Protein AF-A0A7X3R4N7-F1 (afdb_monomer_lite)

Structure (mmCIF, N/CA/C/O backbone):
data_AF-A0A7X3R4N7-F1
#
_entry.id   AF-A0A7X3R4N7-F1
#
loop_
_atom_site.group_PDB
_atom_site.id
_atom_site.type_symbol
_atom_site.label_atom_id
_atom_site.label_alt_id
_atom_site.label_comp_id
_atom_site.label_asym_id
_atom_site.label_entity_id
_atom_site.label_seq_id
_atom_site.pdbx_PDB_ins_code
_atom_site.Cartn_x
_atom_site.Cartn_y
_atom_site.Cartn_z
_atom_site.occupancy
_atom_site.B_iso_or_equiv
_atom_site.auth_seq_id
_atom_site.auth_comp_id
_atom_site.auth_asym_id
_atom_site.auth_atom_id
_atom_site.pdbx_PDB_model_num
ATOM 1 N N . MET A 1 1 ? 1.106 37.029 37.167 1.00 56.94 1 MET A N 1
ATOM 2 C CA . MET A 1 1 ? 1.765 36.660 35.898 1.00 56.94 1 MET A CA 1
ATOM 3 C C . MET A 1 1 ? 2.115 35.189 35.997 1.00 56.94 1 MET A C 1
ATOM 5 O O . MET A 1 1 ? 2.461 34.789 37.105 1.00 56.94 1 MET A O 1
ATOM 9 N N . PRO A 1 2 ? 1.968 34.392 34.929 1.00 64.81 2 PRO A N 1
ATOM 10 C CA . PRO A 1 2 ? 2.485 33.028 34.931 1.00 64.81 2 PRO A CA 1
ATOM 11 C C . PRO A 1 2 ? 3.992 33.081 35.222 1.00 64.81 2 PRO A C 1
ATOM 13 O O . PRO A 1 2 ? 4.691 33.957 34.715 1.00 64.81 2 PRO A O 1
ATOM 16 N N . THR A 1 3 ? 4.460 32.220 36.118 1.00 76.19 3 THR A N 1
ATOM 17 C CA . THR A 1 3 ? 5.849 32.183 36.594 1.00 76.19 3 THR A CA 1
ATOM 18 C C . THR A 1 3 ? 6.429 30.814 36.314 1.00 76.19 3 THR A C 1
ATOM 20 O O . THR A 1 3 ? 5.821 29.812 36.678 1.00 76.19 3 THR A O 1
ATOM 23 N N . LEU A 1 4 ? 7.614 30.808 35.708 1.00 84.19 4 LEU A N 1
ATOM 24 C CA . LEU A 1 4 ? 8.407 29.613 35.458 1.00 84.19 4 LEU A CA 1
ATOM 25 C C . LEU A 1 4 ? 8.738 28.927 36.792 1.00 84.19 4 LEU A C 1
ATOM 27 O O . LEU A 1 4 ? 9.243 29.580 37.712 1.00 84.19 4 LEU A O 1
ATOM 31 N N . THR A 1 5 ? 8.448 27.633 36.909 1.00 83.88 5 THR A N 1
ATOM 32 C CA . THR A 1 5 ? 8.710 26.878 38.143 1.00 83.88 5 THR A CA 1
ATOM 33 C C . THR A 1 5 ? 9.974 26.041 37.975 1.00 83.88 5 THR A C 1
ATOM 35 O O . THR A 1 5 ? 9.964 25.041 37.272 1.00 83.88 5 THR A O 1
ATOM 38 N N . LEU A 1 6 ? 11.068 26.454 38.625 1.00 88.69 6 LEU A N 1
ATOM 39 C CA . LEU A 1 6 ? 12.363 25.761 38.584 1.00 88.69 6 LEU A CA 1
ATOM 40 C C . LEU A 1 6 ? 12.597 25.022 39.902 1.00 88.69 6 LEU A C 1
ATOM 42 O O . LEU A 1 6 ? 12.978 25.615 40.920 1.00 88.69 6 LEU A O 1
ATOM 46 N N . SER A 1 7 ? 12.354 23.722 39.885 1.00 87.31 7 SER A N 1
ATOM 47 C CA . SER A 1 7 ? 12.322 22.863 41.065 1.00 87.31 7 SER A CA 1
ATOM 48 C C . SER A 1 7 ? 13.709 22.322 41.424 1.00 87.31 7 SER A C 1
ATOM 50 O O . SER A 1 7 ? 14.008 22.127 42.605 1.00 87.31 7 SER A O 1
ATOM 52 N N . THR A 1 8 ? 14.600 22.137 40.445 1.00 93.38 8 THR A N 1
ATOM 53 C CA . THR A 1 8 ? 15.931 21.537 40.647 1.00 93.38 8 THR A CA 1
ATOM 54 C C . THR A 1 8 ? 17.087 22.512 40.361 1.00 93.38 8 THR A C 1
ATOM 56 O O . THR A 1 8 ? 16.911 23.513 39.665 1.00 93.38 8 THR A O 1
ATOM 59 N N . PRO A 1 9 ? 18.301 22.272 40.906 1.00 94.31 9 PRO A N 1
ATOM 60 C CA . PRO A 1 9 ? 19.494 23.029 40.517 1.00 94.31 9 PRO A CA 1
ATOM 61 C C . PRO A 1 9 ? 19.823 22.916 39.024 1.00 94.31 9 PRO A C 1
ATOM 63 O O . PRO A 1 9 ? 20.217 23.912 38.431 1.00 94.31 9 PRO A O 1
ATOM 66 N N . ALA A 1 10 ? 19.613 21.739 38.426 1.00 92.81 10 ALA A N 1
ATOM 67 C CA . ALA A 1 10 ? 19.869 21.499 37.007 1.00 92.81 10 ALA A CA 1
ATOM 68 C C . ALA A 1 10 ? 18.923 22.315 36.111 1.00 92.81 10 ALA A C 1
ATOM 70 O O . ALA A 1 10 ? 19.372 22.933 35.154 1.00 92.81 10 ALA A O 1
ATOM 71 N N . GLU A 1 11 ? 17.636 22.405 36.465 1.00 94.81 11 GLU A N 1
ATOM 72 C CA . GLU A 1 11 ? 16.671 23.267 35.763 1.00 94.81 11 GLU A CA 1
ATOM 73 C C . GLU A 1 11 ? 17.060 24.750 35.838 1.00 94.81 11 GLU A C 1
ATOM 75 O O . GLU A 1 11 ? 16.868 25.482 34.871 1.00 94.81 11 GLU A O 1
ATOM 80 N N . ARG A 1 12 ? 17.629 25.205 36.965 1.00 94.44 12 ARG A N 1
ATOM 81 C CA . ARG A 1 12 ? 18.129 26.584 37.099 1.00 94.44 12 ARG A CA 1
ATOM 82 C C . ARG A 1 12 ? 19.340 26.850 36.213 1.00 94.44 12 ARG A C 1
ATOM 84 O O . ARG A 1 12 ? 19.371 27.875 35.547 1.00 94.44 12 ARG A O 1
ATOM 91 N N . GLU A 1 13 ? 20.296 25.926 36.170 1.00 95.50 13 GLU A N 1
ATOM 92 C CA . GLU A 1 13 ? 21.460 26.045 35.286 1.00 95.50 13 GLU A CA 1
ATOM 93 C C . GLU A 1 13 ? 21.050 26.012 33.805 1.00 95.50 13 GLU A C 1
ATOM 95 O O . GLU A 1 13 ? 21.491 26.853 33.025 1.00 95.50 13 GLU A O 1
ATOM 100 N N . ALA A 1 14 ? 20.156 25.095 33.424 1.00 95.50 14 ALA A N 1
ATOM 101 C CA . ALA A 1 14 ? 19.596 25.029 32.076 1.00 95.50 14 ALA A CA 1
ATOM 102 C C . ALA A 1 14 ? 18.887 26.337 31.697 1.00 95.50 14 ALA A C 1
ATOM 104 O O . ALA A 1 14 ? 19.129 26.890 30.625 1.00 95.50 14 ALA A O 1
ATOM 105 N N . HIS A 1 15 ? 18.057 26.877 32.596 1.00 95.81 15 HIS A N 1
ATOM 106 C CA . HIS A 1 15 ? 17.375 28.155 32.386 1.00 95.81 15 HIS A CA 1
ATOM 107 C C . HIS A 1 15 ? 18.354 29.318 32.198 1.00 95.81 15 HIS A C 1
ATOM 109 O O . HIS A 1 15 ? 18.132 30.144 31.313 1.00 95.81 15 HIS A O 1
ATOM 115 N N . GLU A 1 16 ? 19.438 29.375 32.975 1.00 94.94 16 GLU A N 1
ATOM 116 C CA . GLU A 1 16 ? 20.491 30.387 32.818 1.00 94.94 16 GLU A CA 1
ATOM 117 C C . GLU A 1 16 ? 21.164 30.283 31.441 1.00 94.94 16 GLU A C 1
ATOM 119 O O . GLU A 1 16 ? 21.210 31.274 30.711 1.00 94.94 16 GLU A O 1
ATOM 124 N N . ARG A 1 17 ? 21.593 29.080 31.034 1.00 96.19 17 ARG A N 1
ATOM 125 C CA . ARG A 1 17 ? 22.231 28.846 29.725 1.00 96.19 17 ARG A CA 1
ATOM 126 C C . ARG A 1 17 ? 21.318 29.194 28.554 1.00 96.19 17 ARG A C 1
ATOM 128 O O . ARG A 1 17 ? 21.735 29.883 27.627 1.00 96.19 17 ARG A O 1
ATOM 135 N N . LEU A 1 18 ? 20.064 28.755 28.607 1.00 95.31 18 LEU A N 1
ATOM 136 C CA . LEU A 1 18 ? 19.074 29.052 27.574 1.00 95.31 18 LEU A CA 1
ATOM 137 C C . LEU A 1 18 ? 18.722 30.541 27.530 1.00 95.31 18 LEU A C 1
ATOM 139 O O . LEU A 1 18 ? 18.492 31.080 26.453 1.00 95.31 18 LEU A O 1
ATOM 143 N N . SER A 1 19 ? 18.726 31.231 28.673 1.00 94.38 19 SER A N 1
ATOM 144 C CA . SER A 1 19 ? 18.483 32.677 28.734 1.00 94.38 19 SER A CA 1
ATOM 145 C C . SER A 1 19 ? 19.601 33.503 28.091 1.00 94.38 19 SER A C 1
ATOM 147 O O . SER A 1 19 ? 19.320 34.586 27.574 1.00 94.38 19 SER A O 1
ATOM 149 N N . ASP A 1 20 ? 20.839 32.999 28.090 1.00 94.69 20 ASP A N 1
ATOM 150 C CA . ASP A 1 20 ? 21.957 33.616 27.364 1.00 94.69 20 ASP A CA 1
ATOM 151 C C . ASP A 1 20 ? 21.792 33.472 25.840 1.00 94.69 20 ASP A C 1
ATOM 153 O O . ASP A 1 20 ? 22.160 34.376 25.086 1.00 94.69 20 ASP A O 1
ATOM 157 N N . LEU A 1 21 ? 21.215 32.353 25.385 1.00 94.00 21 LEU A N 1
ATOM 158 C CA . LEU A 1 21 ? 20.950 32.068 23.969 1.00 94.00 21 LEU A CA 1
ATOM 159 C C . LEU A 1 21 ? 19.667 32.738 23.453 1.00 94.00 21 LEU A C 1
ATOM 161 O O . LEU A 1 21 ? 19.599 33.132 22.288 1.00 94.00 21 LEU A O 1
ATOM 165 N N . VAL A 1 22 ? 18.656 32.866 24.314 1.00 94.06 22 VAL A N 1
ATOM 166 C CA . VAL A 1 22 ? 17.319 33.371 23.987 1.00 94.06 22 VAL A CA 1
ATOM 167 C C . VAL A 1 22 ? 16.887 34.404 25.032 1.00 94.06 22 VAL A C 1
ATOM 169 O O . VAL A 1 22 ? 16.293 34.064 26.061 1.00 94.06 22 VAL A O 1
ATOM 172 N N . PRO A 1 23 ? 17.115 35.707 24.780 1.00 90.94 23 PRO A N 1
ATOM 173 C CA . PRO A 1 23 ? 16.943 36.748 25.796 1.00 90.94 23 PRO A CA 1
ATOM 174 C C . PRO A 1 23 ? 15.538 36.849 26.404 1.00 90.94 23 PRO A C 1
ATOM 176 O O . PRO A 1 23 ? 15.382 37.299 27.544 1.00 90.94 23 PRO A O 1
ATOM 179 N N . TRP A 1 24 ? 14.487 36.456 25.670 1.00 91.69 24 TRP A N 1
ATOM 180 C CA . TRP A 1 24 ? 13.122 36.509 26.198 1.00 91.69 24 TRP A CA 1
ATOM 181 C C . TRP A 1 24 ? 12.864 35.456 27.288 1.00 91.69 24 TRP A C 1
ATOM 183 O O . TRP A 1 24 ? 11.989 35.682 28.131 1.00 91.69 24 TRP A O 1
ATOM 193 N N . MET A 1 25 ? 13.645 34.368 27.341 1.00 91.44 25 MET A N 1
ATOM 194 C CA . MET A 1 25 ? 13.512 33.306 28.347 1.00 91.44 25 MET A CA 1
ATOM 195 C C . MET A 1 25 ? 13.927 33.751 29.749 1.00 91.44 25 MET A C 1
ATOM 197 O O . MET A 1 25 ? 13.399 33.229 30.730 1.00 91.44 25 MET A O 1
ATOM 201 N N . ALA A 1 26 ? 14.783 34.770 29.876 1.00 90.00 26 ALA A N 1
ATOM 202 C CA . ALA A 1 26 ? 15.161 35.314 31.181 1.00 90.00 26 ALA A CA 1
ATOM 203 C C . ALA A 1 26 ? 13.942 35.850 31.956 1.00 90.00 26 ALA A C 1
ATOM 205 O O . ALA A 1 26 ? 13.899 35.807 33.188 1.00 90.00 26 ALA A O 1
ATOM 206 N N . LYS A 1 27 ? 12.955 36.399 31.231 1.00 87.69 27 LYS A N 1
ATOM 207 C CA . LYS A 1 27 ? 11.717 36.975 31.778 1.00 87.69 27 LYS A CA 1
ATOM 208 C C . LYS A 1 27 ? 10.548 36.767 30.800 1.00 87.69 27 LYS A C 1
ATOM 210 O O . LYS A 1 27 ? 10.165 37.729 30.118 1.00 87.69 27 LYS A O 1
ATOM 215 N N . PRO A 1 28 ? 9.961 35.557 30.735 1.00 86.00 28 PRO A N 1
ATOM 216 C CA . PRO A 1 28 ? 8.808 35.291 29.882 1.00 86.00 28 PRO A CA 1
ATOM 217 C C . PRO A 1 28 ? 7.625 36.157 30.334 1.00 86.00 28 PRO A C 1
ATOM 219 O O . PRO A 1 28 ? 7.349 36.292 31.527 1.00 86.00 28 PRO A O 1
ATOM 222 N N . ARG A 1 29 ? 6.962 36.820 29.381 1.00 86.88 29 ARG A N 1
ATOM 223 C CA . ARG A 1 29 ? 5.963 37.870 29.667 1.00 86.88 29 ARG A CA 1
ATOM 224 C C . ARG A 1 29 ? 4.515 37.383 29.615 1.00 86.88 29 ARG A C 1
ATOM 226 O O . ARG A 1 29 ? 3.620 38.114 30.033 1.00 86.88 29 ARG A O 1
ATOM 233 N N . ASP A 1 30 ? 4.296 36.168 29.132 1.00 89.00 30 ASP A N 1
ATOM 234 C CA . ASP A 1 30 ? 2.988 35.560 28.916 1.00 89.00 30 ASP A CA 1
ATOM 235 C C . ASP A 1 30 ? 3.046 34.041 29.149 1.00 89.00 30 ASP A C 1
ATOM 237 O O . ASP A 1 30 ? 4.115 33.467 29.363 1.00 89.00 30 ASP A O 1
ATOM 241 N N . ALA A 1 31 ? 1.878 33.398 29.159 1.00 88.50 31 ALA A N 1
ATOM 242 C CA . ALA A 1 31 ? 1.755 31.978 29.476 1.00 88.50 31 ALA A CA 1
ATOM 243 C C . ALA A 1 31 ? 2.364 31.056 28.407 1.00 88.50 31 ALA A C 1
ATOM 245 O O . ALA A 1 31 ? 2.814 29.970 28.759 1.00 88.50 31 ALA A O 1
ATOM 246 N N . LEU A 1 32 ? 2.392 31.470 27.137 1.00 90.25 32 LEU A N 1
ATOM 247 C CA . LEU A 1 32 ? 2.938 30.662 26.043 1.00 90.25 32 LEU A CA 1
ATOM 248 C C . LEU A 1 32 ? 4.461 30.623 26.118 1.00 90.25 32 LEU A C 1
ATOM 250 O O . LEU A 1 32 ? 5.051 29.549 26.077 1.00 90.25 32 LEU A O 1
ATOM 254 N N . ARG A 1 33 ? 5.093 31.773 26.369 1.00 91.25 33 ARG A N 1
ATOM 255 C CA . ARG A 1 33 ? 6.541 31.853 26.602 1.00 91.25 33 ARG A CA 1
ATOM 256 C C . ARG A 1 33 ? 6.976 31.092 27.848 1.00 91.25 33 ARG A C 1
ATOM 258 O O . ARG A 1 33 ? 8.056 30.518 27.850 1.00 91.25 33 ARG A O 1
ATOM 265 N N . VAL A 1 34 ? 6.153 31.068 28.901 1.00 91.88 34 VAL A N 1
ATOM 266 C CA . VAL A 1 34 ? 6.426 30.222 30.076 1.00 91.88 34 VAL A CA 1
ATOM 267 C C . VAL A 1 34 ? 6.431 28.745 29.678 1.00 91.88 34 VAL A C 1
ATOM 269 O O . VAL A 1 34 ? 7.396 28.057 29.983 1.00 91.88 34 VAL A O 1
ATOM 272 N N . GLN A 1 35 ? 5.427 28.286 28.928 1.00 92.81 35 GLN A N 1
ATOM 273 C CA . GLN A 1 35 ? 5.359 26.892 28.473 1.00 92.81 35 GLN A CA 1
ATOM 274 C C . GLN A 1 35 ? 6.506 26.525 27.523 1.00 92.81 35 GLN A C 1
ATOM 276 O O . GLN A 1 35 ? 7.131 25.484 27.694 1.00 92.81 35 GLN A O 1
ATOM 281 N N . ALA A 1 36 ? 6.825 27.387 26.555 1.00 93.25 36 ALA A N 1
ATOM 282 C CA . ALA A 1 36 ? 7.952 27.181 25.649 1.00 93.25 36 ALA A CA 1
ATOM 283 C C . ALA A 1 36 ? 9.281 27.070 26.407 1.00 93.25 36 ALA A C 1
ATOM 285 O O . ALA A 1 36 ? 10.083 26.183 26.129 1.00 93.25 36 ALA A O 1
ATOM 286 N N . ALA A 1 37 ? 9.494 27.943 27.396 1.00 93.62 37 ALA A N 1
ATOM 287 C CA . ALA A 1 37 ? 10.683 27.909 28.234 1.00 93.62 37 ALA A CA 1
ATOM 288 C C . ALA A 1 37 ? 10.755 26.635 29.088 1.00 93.62 37 ALA A C 1
ATOM 290 O O . ALA A 1 37 ? 11.831 26.061 29.218 1.00 93.62 37 ALA A O 1
ATOM 291 N N . GLU A 1 38 ? 9.630 26.172 29.639 1.00 93.25 38 GLU A N 1
ATOM 292 C CA . GLU A 1 38 ? 9.564 24.907 30.380 1.00 93.25 38 GLU A CA 1
ATOM 293 C C . GLU A 1 38 ? 9.949 23.720 29.490 1.00 93.25 38 GLU A C 1
ATOM 295 O O . GLU A 1 38 ? 10.794 22.921 29.891 1.00 93.25 38 GLU A O 1
ATOM 300 N N . ILE A 1 39 ? 9.411 23.639 28.268 1.00 94.56 39 ILE A N 1
ATOM 301 C CA . ILE A 1 39 ? 9.742 22.560 27.325 1.00 94.56 39 ILE A CA 1
ATOM 302 C C . ILE A 1 39 ? 11.215 22.632 26.908 1.00 94.56 39 ILE A C 1
ATOM 304 O O . ILE A 1 39 ? 11.905 21.619 26.955 1.00 94.56 39 ILE A O 1
ATOM 308 N N . ALA A 1 40 ? 11.727 23.820 26.571 1.00 95.31 40 ALA A N 1
ATOM 309 C CA . ALA A 1 40 ? 13.131 23.998 26.197 1.00 95.31 40 ALA A CA 1
ATOM 310 C C . ALA A 1 40 ? 14.094 23.611 27.331 1.00 95.31 40 ALA A C 1
ATOM 312 O O . ALA A 1 40 ? 15.140 23.026 27.073 1.00 95.31 40 ALA A O 1
ATOM 313 N N . ILE A 1 41 ? 13.737 23.872 28.593 1.00 95.62 41 ILE A N 1
ATOM 314 C CA . ILE A 1 41 ? 14.524 23.411 29.745 1.00 95.62 41 ILE A CA 1
ATOM 315 C C . ILE A 1 41 ? 14.526 21.885 29.827 1.00 95.62 41 ILE A C 1
ATOM 317 O O . ILE A 1 41 ? 15.583 21.303 30.056 1.00 95.62 41 ILE A O 1
ATOM 321 N N . GLN A 1 42 ? 13.381 21.228 29.623 1.00 94.62 42 GLN A N 1
ATOM 322 C CA . GLN A 1 42 ? 13.333 19.762 29.616 1.00 94.62 42 GLN A CA 1
ATOM 323 C C . GLN A 1 42 ? 14.167 19.175 28.472 1.00 94.62 42 GLN A C 1
ATOM 325 O O . GLN A 1 42 ? 14.943 18.251 28.706 1.00 94.62 42 GLN A O 1
ATOM 330 N N . LEU A 1 43 ? 14.079 19.760 27.274 1.00 95.31 43 LEU A N 1
ATOM 331 C CA . LEU A 1 43 ? 14.910 19.364 26.137 1.00 95.31 43 LEU A CA 1
ATOM 332 C C . LEU A 1 43 ? 16.396 19.553 26.443 1.00 95.31 43 LEU A C 1
ATOM 334 O O . LEU A 1 43 ? 17.182 18.647 26.194 1.00 95.31 43 LEU A O 1
ATOM 338 N N . TRP A 1 44 ? 16.782 20.671 27.063 1.00 95.94 44 TRP A N 1
ATOM 339 C CA . TRP A 1 44 ? 18.179 20.932 27.418 1.00 95.94 44 TRP A CA 1
ATOM 340 C C . TRP A 1 44 ? 18.725 19.909 28.410 1.00 95.94 44 TRP A C 1
ATOM 342 O O . TRP A 1 44 ? 19.870 19.479 28.302 1.00 95.94 44 TRP A O 1
ATOM 352 N N . LEU A 1 45 ? 17.914 19.516 29.393 1.00 94.19 45 LEU A N 1
ATOM 353 C CA . LEU A 1 45 ? 18.294 18.483 30.356 1.00 94.19 45 LEU A CA 1
ATOM 354 C C . LEU A 1 45 ? 18.459 17.108 29.698 1.00 94.19 45 LEU A C 1
ATOM 356 O O . LEU A 1 45 ? 19.193 16.275 30.231 1.00 94.19 45 LEU A O 1
ATOM 360 N N . GLN A 1 46 ? 17.790 16.879 28.569 1.00 92.12 46 GLN A N 1
ATOM 361 C CA . GLN A 1 46 ? 17.901 15.659 27.785 1.00 92.12 46 GLN A CA 1
ATOM 362 C C . GLN A 1 46 ? 19.107 15.689 26.832 1.00 92.12 46 GLN A C 1
ATOM 364 O O . GLN A 1 46 ? 19.937 14.783 26.873 1.00 92.12 46 GLN A O 1
ATOM 369 N N . ASP A 1 47 ? 19.200 16.714 25.986 1.00 92.38 47 ASP A N 1
ATOM 370 C CA . ASP A 1 47 ? 20.249 16.896 24.983 1.00 92.38 47 ASP A CA 1
ATOM 371 C C . ASP A 1 47 ? 20.507 18.402 24.747 1.00 92.38 47 ASP A C 1
ATOM 373 O O . ASP A 1 47 ? 19.750 19.072 24.029 1.00 92.38 47 ASP A O 1
ATOM 377 N N . PRO A 1 48 ? 21.572 18.969 25.350 1.00 93.81 48 PRO A N 1
ATOM 378 C CA . PRO A 1 48 ? 21.912 20.379 25.186 1.00 93.81 48 PRO A CA 1
ATOM 379 C C . PRO A 1 48 ? 22.227 20.784 23.743 1.00 93.81 48 PRO A C 1
ATOM 381 O O . PRO A 1 48 ? 21.891 21.900 23.354 1.00 93.81 48 PRO A O 1
ATOM 384 N N . ALA A 1 49 ? 22.858 19.906 22.954 1.00 90.00 49 ALA A N 1
ATOM 385 C CA . ALA A 1 49 ? 23.288 20.232 21.594 1.00 90.00 49 ALA A CA 1
ATOM 386 C C . ALA A 1 49 ? 22.081 20.322 20.653 1.00 90.00 49 ALA A C 1
ATOM 388 O O . ALA A 1 49 ? 21.900 21.341 19.992 1.00 90.00 49 ALA A O 1
ATOM 389 N N . MET A 1 50 ? 21.195 19.320 20.692 1.00 91.50 50 MET A N 1
ATOM 390 C CA . MET A 1 50 ? 19.910 19.356 19.981 1.00 91.50 50 MET A CA 1
ATOM 391 C C . MET A 1 50 ? 19.098 20.594 20.376 1.00 91.50 50 MET A C 1
ATOM 393 O O . MET A 1 50 ? 18.540 21.288 19.526 1.00 91.50 50 MET A O 1
ATOM 397 N N . THR A 1 51 ? 19.020 20.877 21.678 1.00 95.19 51 THR A N 1
ATOM 398 C CA . THR A 1 51 ? 18.223 22.002 22.177 1.00 95.19 51 THR A CA 1
ATOM 399 C C . THR A 1 51 ? 18.786 23.335 21.717 1.00 95.19 51 THR A C 1
ATOM 401 O O . THR A 1 51 ? 18.014 24.237 21.405 1.00 95.19 51 THR A O 1
ATOM 404 N N . GLU A 1 52 ? 20.110 23.468 21.640 1.00 93.69 52 GLU A N 1
ATOM 405 C CA . GLU A 1 52 ? 20.749 24.653 21.083 1.00 93.69 52 GLU A CA 1
ATOM 406 C C . GLU A 1 52 ? 20.308 24.899 19.632 1.00 93.69 52 GLU A C 1
ATOM 408 O O . GLU A 1 52 ? 19.960 26.034 19.302 1.00 93.69 52 GLU A O 1
ATOM 413 N N . SER A 1 53 ? 20.226 23.858 18.798 1.00 90.94 53 SER A N 1
ATOM 414 C CA . SER A 1 53 ? 19.706 23.964 17.426 1.00 90.94 53 SER A CA 1
ATOM 415 C C . SER A 1 53 ? 18.236 24.389 17.412 1.00 90.94 53 SER A C 1
ATOM 417 O O . SER A 1 53 ? 17.876 25.342 16.721 1.00 90.94 53 SER A O 1
ATOM 419 N N . VAL A 1 54 ? 17.399 23.794 18.273 1.00 92.31 54 VAL A N 1
ATOM 420 C CA . VAL A 1 54 ? 15.973 24.156 18.385 1.00 92.31 54 VAL A CA 1
ATOM 421 C C . VAL A 1 54 ? 15.782 25.616 18.769 1.00 92.31 54 VAL A C 1
ATOM 423 O O . VAL A 1 54 ? 15.016 26.334 18.127 1.00 92.31 54 VAL A O 1
ATOM 426 N N . VAL A 1 55 ? 16.477 26.091 19.801 1.00 93.19 55 VAL A N 1
ATOM 427 C CA . VAL A 1 55 ? 16.278 27.460 20.289 1.00 93.19 55 VAL A CA 1
ATOM 428 C C . VAL A 1 55 ? 16.932 28.513 19.397 1.00 93.19 55 VAL A C 1
ATOM 430 O O . VAL A 1 55 ? 16.635 29.698 19.541 1.00 93.19 55 VAL A O 1
ATOM 433 N N . ARG A 1 56 ? 17.814 28.110 18.475 1.00 91.31 56 ARG A N 1
ATOM 434 C CA . ARG A 1 56 ? 18.383 28.969 17.423 1.00 91.31 56 ARG A CA 1
ATOM 435 C C . ARG A 1 56 ? 17.466 29.129 16.212 1.00 91.31 56 ARG A C 1
ATOM 437 O O . ARG A 1 56 ? 17.712 30.042 15.421 1.00 91.31 56 ARG A O 1
ATOM 444 N N . SER A 1 57 ? 16.424 28.307 16.092 1.00 89.75 57 SER A N 1
ATOM 445 C CA . SER A 1 57 ? 15.412 28.449 15.046 1.00 89.75 57 SER A CA 1
ATOM 446 C C . SER A 1 57 ? 14.779 29.842 15.058 1.00 89.75 57 SER A C 1
ATOM 448 O O . SER A 1 57 ? 14.649 30.504 16.097 1.00 89.75 57 SER A O 1
ATOM 450 N N . LYS A 1 58 ? 14.380 30.313 13.874 1.00 86.88 58 LYS A N 1
ATOM 451 C CA . LYS A 1 58 ? 13.854 31.670 13.716 1.00 86.88 58 LYS A CA 1
ATOM 452 C C . LYS A 1 58 ? 12.571 31.878 14.524 1.00 86.88 58 LYS A C 1
ATOM 454 O O . LYS A 1 58 ? 12.444 32.906 15.187 1.00 86.88 58 LYS A O 1
ATOM 459 N N . TRP A 1 59 ? 11.678 30.892 14.481 1.00 87.19 59 TRP A N 1
ATOM 460 C CA . TRP A 1 59 ? 10.380 30.897 15.151 1.00 87.19 59 TRP A CA 1
ATOM 461 C C . TRP A 1 59 ? 10.469 30.806 16.677 1.00 87.19 59 TRP A C 1
ATOM 463 O O . TRP A 1 59 ? 9.540 31.209 17.359 1.00 87.19 59 TRP A O 1
ATOM 473 N N . PHE A 1 60 ? 11.568 30.293 17.245 1.00 90.94 60 PHE A N 1
ATOM 474 C CA . PHE A 1 60 ? 11.756 30.286 18.701 1.00 90.94 60 PHE A CA 1
ATOM 475 C C . PHE A 1 60 ? 12.389 31.596 19.205 1.00 90.94 60 PHE A C 1
ATOM 477 O O . PHE A 1 60 ? 12.156 32.038 20.335 1.00 90.94 60 PHE A O 1
ATOM 484 N N . GLN A 1 61 ? 13.210 32.244 18.375 1.00 89.94 61 GLN A N 1
ATOM 485 C CA . GLN A 1 61 ? 13.950 33.458 18.738 1.00 89.94 61 GLN A CA 1
ATOM 486 C C . GLN A 1 61 ? 13.062 34.708 18.858 1.00 89.94 61 GLN A C 1
ATOM 488 O O . GLN A 1 61 ? 13.309 35.555 19.725 1.00 89.94 61 GLN A O 1
ATOM 493 N N . ASP A 1 62 ? 12.032 34.854 18.022 1.00 83.75 62 ASP A N 1
ATOM 494 C CA . ASP A 1 62 ? 11.171 36.049 17.990 1.00 83.75 62 ASP A CA 1
ATOM 495 C C . ASP A 1 62 ? 9.984 36.004 18.981 1.00 83.75 62 ASP A C 1
ATOM 497 O O . ASP A 1 62 ? 9.331 37.023 19.256 1.00 83.75 62 ASP A O 1
ATOM 501 N N . GLY A 1 63 ? 9.780 34.861 19.629 1.00 73.62 63 GLY A N 1
ATOM 502 C CA . GLY A 1 63 ? 8.727 34.603 20.599 1.00 73.62 63 GLY A CA 1
ATOM 503 C C . GLY A 1 63 ? 8.218 33.181 20.429 1.00 73.62 63 GLY A C 1
ATOM 504 O O . GLY A 1 63 ? 8.894 32.364 19.837 1.00 73.62 63 GLY A O 1
ATOM 505 N N . THR A 1 64 ? 7.048 32.874 20.982 1.00 81.56 64 THR A N 1
ATOM 506 C CA . THR A 1 64 ? 6.321 31.655 20.620 1.00 81.56 64 THR A CA 1
ATOM 507 C C . THR A 1 64 ? 4.827 31.946 20.573 1.00 81.56 64 THR A C 1
ATOM 509 O O . THR A 1 64 ? 4.272 32.655 21.422 1.00 81.56 64 THR A O 1
ATOM 512 N N . THR A 1 65 ? 4.175 31.418 19.553 1.00 85.75 65 THR A N 1
ATOM 513 C CA . THR A 1 65 ? 2.729 31.360 19.367 1.00 85.75 65 THR A CA 1
ATOM 514 C C . THR A 1 65 ? 2.178 30.079 19.989 1.00 85.75 65 THR A C 1
ATOM 516 O O . THR A 1 65 ? 2.921 29.168 20.345 1.00 85.75 65 THR A O 1
ATOM 519 N N . ALA A 1 66 ? 0.853 29.975 20.128 1.00 84.19 66 ALA A N 1
ATOM 520 C CA . ALA A 1 66 ? 0.238 28.736 20.611 1.00 84.19 66 ALA A CA 1
ATOM 521 C C . ALA A 1 66 ? 0.592 27.542 19.711 1.00 84.19 66 ALA A C 1
ATOM 523 O O . ALA A 1 66 ? 0.839 26.448 20.208 1.00 84.19 66 ALA A O 1
ATOM 524 N N . HIS A 1 67 ? 0.687 27.795 18.405 1.00 81.81 67 HIS A N 1
ATOM 525 C CA . HIS A 1 67 ? 1.017 26.797 17.402 1.00 81.81 67 HIS A CA 1
ATOM 526 C C . HIS A 1 67 ? 2.462 26.288 17.517 1.00 81.81 67 HIS A C 1
ATOM 528 O O . HIS A 1 67 ? 2.702 25.086 17.569 1.00 81.81 67 HIS A O 1
ATOM 534 N N . GLU A 1 68 ? 3.423 27.199 17.659 1.00 87.69 68 GLU A N 1
ATOM 535 C CA . GLU A 1 68 ? 4.836 26.853 17.879 1.00 87.69 68 GLU A CA 1
ATOM 536 C C . GLU A 1 68 ? 5.050 26.112 19.202 1.00 87.69 68 GLU A C 1
ATOM 538 O O . GLU A 1 68 ? 5.854 25.186 19.266 1.00 87.69 68 GLU A O 1
ATOM 543 N N . VAL A 1 69 ? 4.305 26.461 20.259 1.00 88.75 69 VAL A N 1
ATOM 544 C CA . VAL A 1 69 ? 4.345 25.702 21.519 1.00 88.75 69 VAL A CA 1
ATOM 545 C C . VAL A 1 69 ? 3.810 24.281 21.317 1.00 88.75 69 VAL A C 1
ATOM 547 O O . VAL A 1 69 ? 4.385 23.342 21.865 1.00 88.75 69 VAL A O 1
ATOM 550 N N . ASP A 1 70 ? 2.742 24.095 20.538 1.00 85.38 70 ASP A N 1
ATOM 551 C CA . ASP A 1 70 ? 2.214 22.763 20.223 1.00 85.38 70 ASP A CA 1
ATOM 552 C C . ASP A 1 70 ? 3.233 21.924 19.438 1.00 85.38 70 ASP A C 1
ATOM 554 O O . ASP A 1 70 ? 3.463 20.765 19.789 1.00 85.38 70 ASP A O 1
ATOM 558 N N . VAL A 1 71 ? 3.894 22.508 18.434 1.00 85.31 71 VAL A N 1
ATOM 559 C CA . VAL A 1 71 ? 4.979 21.840 17.696 1.00 85.31 71 VAL A CA 1
ATOM 560 C C . VAL A 1 71 ? 6.152 21.512 18.602 1.00 85.31 71 VAL A C 1
ATOM 562 O O . VAL A 1 71 ? 6.626 20.382 18.581 1.00 85.31 71 VAL A O 1
ATOM 565 N N . LEU A 1 72 ? 6.568 22.434 19.467 1.00 89.50 72 LEU A N 1
ATOM 566 C CA . LEU A 1 72 ? 7.646 22.196 20.420 1.00 89.50 72 LEU A CA 1
ATOM 567 C C . LEU A 1 72 ? 7.311 21.055 21.399 1.00 89.50 72 LEU A C 1
ATOM 569 O O . LEU A 1 72 ? 8.193 20.271 21.743 1.00 89.50 72 LEU A O 1
ATOM 573 N N . ARG A 1 73 ? 6.042 20.904 21.818 1.00 89.00 73 ARG A N 1
ATOM 574 C CA . ARG A 1 73 ? 5.609 19.749 22.631 1.00 89.00 73 ARG A CA 1
ATOM 575 C C . ARG A 1 73 ? 5.712 18.432 21.865 1.00 89.00 73 ARG A C 1
ATOM 577 O O . ARG A 1 73 ? 6.157 17.445 22.439 1.00 89.00 73 ARG A O 1
ATOM 584 N N . ARG A 1 74 ? 5.320 18.407 20.590 1.00 86.38 74 ARG A N 1
ATOM 585 C CA . ARG A 1 74 ? 5.383 17.200 19.743 1.00 86.38 74 ARG A CA 1
ATOM 586 C C . ARG A 1 74 ? 6.816 16.843 19.366 1.00 86.38 74 ARG A C 1
ATOM 588 O O . ARG A 1 74 ? 7.194 15.680 19.412 1.00 86.38 74 ARG A O 1
ATOM 595 N N . PHE A 1 75 ? 7.638 17.851 19.095 1.00 87.81 75 PHE A N 1
ATOM 596 C CA . PHE A 1 75 ? 9.080 17.696 18.962 1.00 87.81 75 PHE A CA 1
ATOM 597 C C . PHE A 1 75 ? 9.683 17.107 20.241 1.00 87.81 75 PHE A C 1
ATOM 599 O O . PHE A 1 75 ? 10.508 16.206 20.163 1.00 87.81 75 PHE A O 1
ATOM 606 N N . ALA A 1 76 ? 9.246 17.557 21.422 1.00 89.94 76 ALA A N 1
ATOM 607 C CA . ALA A 1 76 ? 9.708 16.983 22.681 1.00 89.94 76 ALA A CA 1
ATOM 608 C C . ALA A 1 76 ? 9.263 15.528 22.885 1.00 89.94 76 ALA A C 1
ATOM 610 O O . ALA A 1 76 ? 10.039 14.729 23.407 1.00 89.94 76 ALA A O 1
ATOM 611 N N . ASP A 1 77 ? 8.064 15.158 22.430 1.00 86.19 77 ASP A N 1
ATOM 612 C CA . ASP A 1 77 ? 7.621 13.760 22.406 1.00 86.19 77 ASP A CA 1
ATOM 613 C C . ASP A 1 77 ? 8.509 12.909 21.482 1.00 86.19 77 ASP A C 1
ATOM 615 O O . ASP A 1 77 ? 9.039 11.880 21.905 1.00 86.19 77 ASP A O 1
ATOM 619 N N . LEU A 1 78 ? 8.794 13.392 20.266 1.00 83.69 78 LEU A N 1
ATOM 620 C CA . LEU A 1 78 ? 9.750 12.765 19.352 1.00 83.69 78 LEU A CA 1
ATOM 621 C C . LEU A 1 78 ? 11.138 12.613 19.992 1.00 83.69 78 LEU A C 1
ATOM 623 O O . LEU A 1 78 ? 11.683 11.508 19.995 1.00 83.69 78 LEU A O 1
ATOM 627 N N . ALA A 1 79 ? 11.676 13.689 20.570 1.00 87.19 79 ALA A N 1
ATOM 628 C CA . ALA A 1 79 ? 12.972 13.696 21.238 1.00 87.19 79 ALA A CA 1
ATOM 629 C C . ALA A 1 79 ? 13.011 12.689 22.391 1.00 87.19 79 ALA A C 1
ATOM 631 O O . ALA A 1 79 ? 14.015 12.004 22.565 1.00 87.19 79 ALA A O 1
ATOM 632 N N . SER A 1 80 ? 11.919 12.528 23.145 1.00 85.00 80 SER A N 1
ATOM 633 C CA . SER A 1 80 ? 11.838 11.550 24.237 1.00 85.00 80 SER A CA 1
ATOM 634 C C . SER A 1 80 ? 11.979 10.097 23.766 1.00 85.00 80 SER A C 1
ATOM 636 O O . SER A 1 80 ? 12.471 9.254 24.519 1.00 85.00 80 SER A O 1
ATOM 638 N N . ARG A 1 81 ? 11.592 9.807 22.515 1.00 78.50 81 ARG A N 1
ATOM 639 C CA . ARG A 1 81 ? 11.778 8.493 21.884 1.00 78.50 81 ARG A CA 1
ATOM 640 C C . ARG A 1 81 ? 13.161 8.353 21.253 1.00 78.50 81 ARG A C 1
ATOM 642 O O . ARG A 1 81 ? 13.757 7.287 21.365 1.00 78.50 81 ARG A O 1
ATOM 649 N N . SER A 1 82 ? 13.648 9.408 20.597 1.00 80.19 82 SER A N 1
ATOM 650 C CA . SER A 1 82 ? 14.980 9.474 19.991 1.00 80.19 82 SER A CA 1
ATOM 651 C C . SER A 1 82 ? 15.474 10.918 19.903 1.00 80.19 82 SER A C 1
ATOM 653 O O . SER A 1 82 ? 15.037 11.695 19.049 1.00 80.19 82 SER A O 1
ATOM 655 N N . SER A 1 83 ? 16.429 11.275 20.767 1.00 83.50 83 SER A N 1
ATOM 656 C CA . SER A 1 83 ? 17.063 12.598 20.726 1.00 83.50 83 SER A CA 1
ATOM 657 C C . SER A 1 83 ? 17.907 12.782 19.467 1.00 83.50 83 SER A C 1
ATOM 659 O O . SER A 1 83 ? 18.011 13.890 18.959 1.00 83.50 83 SER A O 1
ATOM 661 N N . ALA A 1 84 ? 18.456 11.698 18.917 1.00 78.31 84 ALA A N 1
ATOM 662 C CA . ALA A 1 84 ? 19.284 11.751 17.722 1.00 78.31 84 ALA A CA 1
ATOM 663 C C . ALA A 1 84 ? 18.466 12.040 16.452 1.00 78.31 84 ALA A C 1
ATOM 665 O O . ALA A 1 84 ? 18.838 12.921 15.679 1.00 78.31 84 ALA A O 1
ATOM 666 N N . VAL A 1 85 ? 17.315 11.379 16.261 1.00 79.06 85 VAL A N 1
ATOM 667 C CA . VAL A 1 85 ? 16.404 11.700 15.144 1.00 79.06 85 VAL A CA 1
ATOM 668 C C . VAL A 1 85 ? 15.868 13.127 15.279 1.00 79.06 85 VAL A C 1
ATOM 670 O O . VAL A 1 85 ? 15.813 13.866 14.296 1.00 79.06 85 VAL A O 1
ATOM 673 N N . ALA A 1 86 ? 15.525 13.547 16.500 1.00 84.00 86 ALA A N 1
ATOM 674 C CA . ALA A 1 86 ? 15.095 14.914 16.771 1.00 84.00 86 ALA A CA 1
ATOM 675 C C . ALA A 1 86 ? 16.200 15.947 16.473 1.00 84.00 86 ALA A C 1
ATOM 677 O O . ALA A 1 86 ? 15.910 16.982 15.875 1.00 84.00 86 ALA A O 1
ATOM 678 N N . ALA A 1 87 ? 17.462 15.657 16.806 1.00 83.19 87 ALA A N 1
ATOM 679 C CA . ALA A 1 87 ? 18.608 16.501 16.466 1.00 83.19 87 ALA A CA 1
ATOM 680 C C . ALA A 1 87 ? 18.800 16.640 14.954 1.00 83.19 87 ALA A C 1
ATOM 682 O O . ALA A 1 87 ? 18.976 17.753 14.465 1.00 83.19 87 ALA A O 1
ATOM 683 N N . MET A 1 88 ? 18.683 15.544 14.200 1.00 79.62 88 MET A N 1
ATOM 684 C CA . MET A 1 88 ? 18.761 15.591 12.737 1.00 79.62 88 MET A CA 1
ATOM 685 C C . MET A 1 88 ? 17.663 16.476 12.140 1.00 79.62 88 MET A C 1
ATOM 687 O O . MET A 1 88 ? 17.945 17.276 11.253 1.00 79.62 88 MET A O 1
ATOM 691 N N . ILE A 1 89 ? 16.432 16.388 12.656 1.00 81.31 89 ILE A N 1
ATOM 692 C CA . ILE A 1 89 ? 15.334 17.267 12.234 1.00 81.31 89 ILE A CA 1
ATOM 693 C C . ILE A 1 89 ? 15.604 18.722 12.627 1.00 81.31 89 ILE A C 1
ATOM 695 O O . ILE A 1 89 ? 15.363 19.612 11.815 1.00 81.31 89 ILE A O 1
ATOM 699 N N . ALA A 1 90 ? 16.144 18.979 13.821 1.00 84.94 90 ALA A N 1
ATOM 700 C CA . ALA A 1 90 ? 16.435 20.335 14.286 1.00 84.94 90 ALA A CA 1
ATOM 701 C C . ALA A 1 90 ? 17.451 21.084 13.402 1.00 84.94 90 ALA A C 1
ATOM 703 O O . ALA A 1 90 ? 17.413 22.311 13.320 1.00 84.94 90 ALA A O 1
ATOM 704 N N . GLU A 1 91 ? 18.325 20.355 12.707 1.00 80.88 91 GLU A N 1
ATOM 705 C CA . GLU A 1 91 ? 19.307 20.906 11.762 1.00 80.88 91 GLU A CA 1
ATOM 706 C C . GLU A 1 91 ? 18.740 21.142 10.352 1.00 80.88 91 GLU A C 1
ATOM 708 O O . GLU A 1 91 ? 19.392 21.753 9.502 1.00 80.88 91 GLU A O 1
ATOM 713 N N . THR A 1 92 ? 17.522 20.681 10.063 1.00 77.38 92 THR A N 1
ATOM 714 C CA . THR A 1 92 ? 16.946 20.849 8.725 1.00 77.38 92 THR A CA 1
ATOM 715 C C . THR A 1 92 ? 16.516 22.300 8.460 1.00 77.38 92 THR A C 1
ATOM 717 O O . THR A 1 92 ? 16.067 23.003 9.374 1.00 77.38 92 THR A O 1
ATOM 720 N N . PRO A 1 93 ? 16.604 22.781 7.203 1.00 77.62 93 PRO A N 1
ATOM 721 C CA . PRO A 1 93 ? 16.181 24.139 6.860 1.00 77.62 93 PRO A CA 1
ATOM 722 C C . PRO A 1 93 ? 14.709 24.425 7.173 1.00 77.62 93 PRO A C 1
ATOM 724 O O . PRO A 1 93 ? 14.404 25.516 7.647 1.00 77.62 93 PRO A O 1
ATOM 727 N N . TRP A 1 94 ? 13.822 23.449 6.947 1.00 77.50 94 TRP A N 1
ATOM 728 C CA . TRP A 1 94 ? 12.386 23.601 7.191 1.00 77.50 94 TRP A CA 1
ATOM 729 C C . TRP A 1 94 ? 12.066 23.721 8.678 1.00 77.50 94 TRP A C 1
ATOM 731 O O . TRP A 1 94 ? 11.263 24.548 9.072 1.00 77.50 94 TRP A O 1
ATOM 741 N N . PHE A 1 95 ? 12.734 22.964 9.549 1.00 80.50 95 PHE A N 1
ATOM 742 C CA . PHE A 1 95 ? 12.474 23.100 10.980 1.00 80.50 95 PHE A CA 1
ATOM 743 C C . PHE A 1 95 ? 12.854 24.488 11.506 1.00 80.50 95 PHE A C 1
ATOM 745 O O . PHE A 1 95 ? 12.258 24.998 12.454 1.00 80.50 95 PHE A O 1
ATOM 752 N N . ASN A 1 96 ? 13.857 25.109 10.888 1.00 79.44 96 ASN A N 1
ATOM 753 C CA . ASN A 1 96 ? 14.362 26.416 11.283 1.00 79.44 96 ASN A CA 1
ATOM 754 C C . ASN A 1 96 ? 13.577 27.598 10.687 1.00 79.44 96 ASN A C 1
ATOM 756 O O . ASN A 1 96 ? 13.915 28.748 11.000 1.00 79.44 96 ASN A O 1
ATOM 760 N N . ASP A 1 97 ? 12.555 27.347 9.858 1.00 78.06 97 ASP A N 1
ATOM 761 C CA . ASP A 1 97 ? 11.764 28.381 9.187 1.00 78.06 97 ASP A CA 1
ATOM 762 C C . ASP A 1 97 ? 10.553 28.876 10.015 1.00 78.06 97 ASP A C 1
ATOM 764 O O . ASP A 1 97 ? 10.737 29.299 11.157 1.00 78.06 97 ASP A O 1
ATOM 768 N N . VAL A 1 98 ? 9.354 28.983 9.437 1.00 76.81 98 VAL A N 1
ATOM 769 C CA . VAL A 1 98 ? 8.133 29.431 10.120 1.00 76.81 98 VAL A CA 1
ATOM 770 C C . VAL A 1 98 ? 7.249 28.228 10.377 1.00 76.81 98 VAL A C 1
ATOM 772 O O . VAL A 1 98 ? 6.775 27.608 9.432 1.00 76.81 98 VAL A O 1
ATOM 775 N N . VAL A 1 99 ? 6.915 28.001 11.646 1.00 76.75 99 VAL A N 1
ATOM 776 C CA . VAL A 1 99 ? 6.148 26.817 12.004 1.00 76.75 99 VAL A CA 1
ATOM 777 C C . VAL A 1 99 ? 4.672 26.922 11.616 1.00 76.75 99 VAL A C 1
ATOM 779 O O . VAL A 1 99 ? 3.966 27.829 12.063 1.00 76.75 99 VAL A O 1
ATOM 782 N N . THR A 1 100 ? 4.175 25.972 10.818 1.00 74.38 100 THR A N 1
ATOM 783 C CA . THR A 1 100 ? 2.793 25.969 10.279 1.00 74.38 100 THR A CA 1
ATOM 784 C C . THR A 1 100 ? 1.908 24.849 10.830 1.00 74.38 100 THR A C 1
ATOM 786 O O . THR A 1 100 ? 2.411 23.838 11.323 1.00 74.38 100 THR A O 1
ATOM 789 N N . GLU A 1 101 ? 0.573 24.993 10.748 1.00 68.50 101 GLU A N 1
ATOM 790 C CA . GLU A 1 101 ? -0.401 23.978 11.214 1.00 68.50 101 GLU A CA 1
ATOM 791 C C . GLU A 1 101 ? -0.126 22.567 10.691 1.00 68.50 101 GLU A C 1
ATOM 793 O O . GLU A 1 101 ? -0.312 21.601 11.425 1.00 68.50 101 GLU A O 1
ATOM 798 N N . ARG A 1 102 ? 0.410 22.460 9.474 1.00 69.69 102 ARG A N 1
ATOM 799 C CA . ARG A 1 102 ? 0.781 21.189 8.843 1.00 69.69 102 ARG A CA 1
ATOM 800 C C . ARG A 1 102 ? 2.015 20.538 9.467 1.00 69.69 102 ARG A C 1
ATOM 802 O O . ARG A 1 102 ? 2.067 19.324 9.606 1.00 69.69 102 ARG A O 1
ATOM 809 N N . GLU A 1 103 ? 2.986 21.325 9.922 1.00 74.62 103 GLU A N 1
ATOM 810 C CA . GLU A 1 103 ? 4.218 20.786 10.525 1.00 74.62 103 GLU A CA 1
ATOM 811 C C . GLU A 1 103 ? 3.947 20.123 11.860 1.00 74.62 103 GLU A C 1
ATOM 813 O O . GLU A 1 103 ? 4.569 19.126 12.208 1.00 74.62 103 GLU A O 1
ATOM 818 N N . ARG A 1 104 ? 2.958 20.635 12.591 1.00 75.12 104 ARG A N 1
ATOM 819 C CA . ARG A 1 104 ? 2.451 19.988 13.796 1.00 75.12 104 ARG A CA 1
ATOM 820 C C . ARG A 1 104 ? 1.965 18.570 13.517 1.00 75.12 104 ARG A C 1
ATOM 822 O O . ARG A 1 104 ? 2.237 17.682 14.321 1.00 75.12 104 ARG A O 1
ATOM 829 N N . ASP A 1 105 ? 1.259 18.368 12.413 1.00 72.81 105 ASP A N 1
ATOM 830 C CA . ASP A 1 105 ? 0.697 17.067 12.059 1.00 72.81 105 ASP A CA 1
ATOM 831 C C . ASP A 1 105 ? 1.800 16.128 11.527 1.00 72.81 105 ASP A C 1
ATOM 833 O O . ASP A 1 105 ? 1.829 14.949 11.880 1.00 72.81 105 ASP A O 1
ATOM 837 N N . LEU A 1 106 ? 2.796 16.666 10.810 1.00 76.25 106 LEU A N 1
ATOM 838 C CA . LEU A 1 106 ? 4.015 15.937 10.430 1.00 76.25 106 LEU A CA 1
ATOM 839 C C . LEU A 1 106 ? 4.797 15.441 11.659 1.00 76.25 106 LEU A C 1
ATOM 841 O O . LEU A 1 106 ? 5.208 14.280 11.711 1.00 76.25 106 LEU A O 1
ATOM 845 N N . PHE A 1 107 ? 4.969 16.291 12.675 1.00 76.31 107 PHE A N 1
ATOM 846 C CA . PHE A 1 107 ? 5.623 15.902 13.925 1.00 76.31 107 PHE A CA 1
ATOM 847 C C . PHE A 1 107 ? 4.863 14.821 14.683 1.00 76.31 107 PHE A C 1
ATOM 849 O O . PHE A 1 107 ? 5.499 13.981 15.310 1.00 76.31 107 PHE A O 1
ATOM 856 N N . ASP A 1 108 ? 3.535 14.788 14.590 1.00 75.12 108 ASP A N 1
ATOM 857 C CA . ASP A 1 108 ? 2.739 13.701 15.161 1.00 75.12 108 ASP A CA 1
ATOM 858 C C . ASP A 1 108 ? 2.977 12.368 14.472 1.00 75.12 108 ASP A C 1
ATOM 860 O O . ASP A 1 108 ? 3.074 11.338 15.138 1.00 75.12 108 ASP A O 1
ATOM 864 N N . LEU A 1 109 ? 3.076 12.369 13.146 1.00 72.75 109 LEU A N 1
ATOM 865 C CA . LEU A 1 109 ? 3.375 11.157 12.389 1.00 72.75 109 LEU A CA 1
ATOM 866 C C . LEU A 1 109 ? 4.783 10.660 12.700 1.00 72.75 109 LEU A C 1
ATOM 868 O O . LEU A 1 109 ? 4.963 9.480 13.000 1.00 72.75 109 LEU A O 1
ATOM 872 N N . LEU A 1 110 ? 5.763 11.568 12.735 1.00 75.38 110 LEU A N 1
ATOM 873 C CA . LEU A 1 110 ? 7.120 11.255 13.173 1.00 75.38 110 LEU A CA 1
ATOM 874 C C . LEU A 1 110 ? 7.110 10.671 14.583 1.00 75.38 110 LEU A C 1
ATOM 876 O O . LEU A 1 110 ? 7.625 9.572 14.773 1.00 75.38 110 LEU A O 1
ATOM 880 N N . ALA A 1 111 ? 6.477 11.352 15.545 1.00 69.94 111 ALA A N 1
ATOM 881 C CA . ALA A 1 111 ? 6.391 10.974 16.958 1.00 69.94 111 ALA A CA 1
ATOM 882 C C . ALA A 1 111 ? 5.578 9.694 17.227 1.00 69.94 111 ALA A C 1
ATOM 884 O O . ALA A 1 111 ? 5.747 9.063 18.269 1.00 69.94 111 ALA A O 1
ATOM 885 N N . ARG A 1 112 ? 4.743 9.245 16.290 1.00 70.00 112 ARG A N 1
ATOM 886 C CA . ARG A 1 112 ? 4.093 7.926 16.364 1.00 70.00 112 ARG A CA 1
ATOM 887 C C . ARG A 1 112 ? 4.828 6.839 15.588 1.00 70.00 112 ARG A C 1
ATOM 889 O O . ARG A 1 112 ? 4.623 5.667 15.870 1.00 70.00 112 ARG A O 1
ATOM 896 N N . GLY A 1 113 ? 5.760 7.220 14.717 1.00 67.88 113 GLY A N 1
ATOM 897 C CA . GLY A 1 113 ? 6.426 6.290 13.807 1.00 67.88 113 GLY A CA 1
ATOM 898 C C . GLY A 1 113 ? 5.600 5.944 12.570 1.00 67.88 113 GLY A C 1
ATOM 899 O O . GLY A 1 113 ? 5.940 5.020 11.839 1.00 67.88 113 GLY A O 1
ATOM 900 N N . ASP A 1 114 ? 4.540 6.712 12.324 1.00 67.75 114 ASP A N 1
ATOM 901 C CA . ASP A 1 114 ? 3.554 6.479 11.269 1.00 67.75 114 ASP A CA 1
ATOM 902 C C . ASP A 1 114 ? 3.877 7.262 9.985 1.00 67.75 114 ASP A C 1
ATOM 904 O O . ASP A 1 114 ? 3.073 7.289 9.054 1.00 67.75 114 ASP A O 1
ATOM 908 N N . LEU A 1 115 ? 5.035 7.934 9.916 1.00 69.44 115 LEU A N 1
ATOM 909 C CA . LEU A 1 115 ? 5.443 8.658 8.714 1.00 69.44 115 LEU A CA 1
ATOM 910 C C . LEU A 1 115 ? 5.869 7.669 7.626 1.00 69.44 115 LEU A C 1
ATOM 912 O O . LEU A 1 115 ? 7.036 7.277 7.542 1.00 69.44 115 LEU A O 1
ATOM 916 N N . SER A 1 116 ? 4.925 7.271 6.780 1.00 65.19 116 SER A N 1
ATOM 917 C CA . SER A 1 116 ? 5.216 6.450 5.614 1.00 65.19 116 SER A CA 1
ATOM 918 C C . SER A 1 116 ? 5.781 7.298 4.465 1.00 65.19 116 SER A C 1
ATOM 920 O O . SER A 1 116 ? 5.445 8.478 4.329 1.00 65.19 116 SER A O 1
ATOM 922 N N . PRO A 1 117 ? 6.594 6.701 3.574 1.00 58.78 117 PRO A N 1
ATOM 923 C CA . PRO A 1 117 ? 6.949 7.341 2.313 1.00 58.78 117 PRO A CA 1
ATOM 924 C C . PRO A 1 117 ? 5.722 7.743 1.504 1.00 58.78 117 PRO A C 1
ATOM 926 O O . PRO A 1 117 ? 5.755 8.784 0.854 1.00 58.78 117 PRO A O 1
ATOM 929 N N . SER A 1 118 ? 4.645 6.950 1.620 1.00 55.12 118 SER A N 1
ATOM 930 C CA . SER A 1 118 ? 3.394 7.224 0.939 1.00 55.12 118 SER A CA 1
ATOM 931 C C . SER A 1 118 ? 2.796 8.551 1.363 1.00 55.12 118 SER A C 1
ATOM 933 O O . SER A 1 118 ? 2.632 9.398 0.504 1.00 55.12 118 SER A O 1
ATOM 935 N N . PHE A 1 119 ? 2.637 8.806 2.664 1.00 62.66 119 PHE A N 1
ATOM 936 C CA . PHE A 1 119 ? 2.114 10.075 3.176 1.00 62.66 119 PHE A CA 1
ATOM 937 C C . PHE A 1 119 ? 2.823 11.298 2.575 1.00 62.66 119 PHE A C 1
ATOM 939 O O . PHE A 1 119 ? 2.178 12.267 2.191 1.00 62.66 119 PHE A O 1
ATOM 946 N N . LEU A 1 120 ? 4.152 11.240 2.464 1.00 63.53 120 LEU A N 1
ATOM 947 C CA . LEU A 1 120 ? 4.946 12.332 1.906 1.00 63.53 120 LEU A CA 1
ATOM 948 C C . LEU A 1 120 ? 4.811 12.465 0.376 1.00 63.53 120 LEU A C 1
ATOM 950 O O . LEU A 1 120 ? 5.071 13.540 -0.150 1.00 63.53 120 LEU A O 1
ATOM 954 N N . ASP A 1 121 ? 4.446 11.399 -0.340 1.00 57.25 121 ASP A N 1
ATOM 955 C CA . ASP A 1 121 ? 4.129 11.472 -1.773 1.00 57.25 121 ASP A CA 1
ATOM 956 C C . ASP A 1 121 ? 2.735 12.081 -1.991 1.00 57.25 121 ASP A C 1
ATOM 958 O O . ASP A 1 121 ? 2.566 12.881 -2.905 1.00 57.25 121 ASP A O 1
ATOM 962 N N . GLU A 1 122 ? 1.765 11.765 -1.121 1.00 55.25 122 GLU A N 1
ATOM 963 C CA . GLU A 1 122 ? 0.418 12.369 -1.137 1.00 55.25 122 GLU A CA 1
ATOM 964 C C . GLU A 1 122 ? 0.450 13.859 -0.733 1.00 55.25 122 GLU A C 1
ATOM 966 O O . GLU A 1 122 ? -0.451 14.626 -1.069 1.00 55.25 122 GLU A O 1
ATOM 971 N N . HIS A 1 123 ? 1.507 14.277 -0.026 1.00 61.56 123 HIS A N 1
ATOM 972 C CA . HIS A 1 123 ? 1.737 15.646 0.445 1.00 61.56 123 HIS A CA 1
ATOM 973 C C . HIS A 1 123 ? 3.102 16.151 -0.059 1.00 61.56 123 HIS A C 1
ATOM 975 O O . HIS A 1 123 ? 4.047 16.299 0.727 1.00 61.56 123 HIS A O 1
ATOM 981 N N . PRO A 1 124 ? 3.256 16.404 -1.372 1.00 60.44 124 PRO A N 1
ATOM 982 C CA . PRO A 1 124 ? 4.542 16.751 -1.980 1.00 60.44 124 PRO A CA 1
ATOM 983 C C . PRO A 1 124 ? 5.153 18.044 -1.413 1.00 60.44 124 PRO A C 1
ATOM 985 O O . PRO A 1 124 ? 6.374 18.222 -1.437 1.00 60.44 124 PRO A O 1
ATOM 988 N N . GLU A 1 125 ? 4.339 18.938 -0.845 1.00 66.00 125 GLU A N 1
ATOM 989 C CA . GLU A 1 125 ? 4.825 20.096 -0.092 1.00 66.00 125 GLU A CA 1
ATOM 990 C C . GLU A 1 125 ? 5.607 19.708 1.170 1.00 66.00 125 GLU A C 1
ATOM 992 O O . GLU A 1 125 ? 6.556 20.400 1.541 1.00 66.00 125 GLU A O 1
ATOM 997 N N . ASP A 1 126 ? 5.243 18.595 1.809 1.00 70.44 126 ASP A N 1
ATOM 998 C CA . ASP A 1 126 ? 5.905 18.073 2.998 1.00 70.44 126 ASP A CA 1
ATOM 999 C C . ASP A 1 126 ? 7.138 17.252 2.605 1.00 70.44 126 ASP A C 1
ATOM 1001 O O . ASP A 1 126 ? 8.141 17.287 3.314 1.00 70.44 126 ASP A O 1
ATOM 1005 N N . ALA A 1 127 ? 7.133 16.590 1.442 1.00 64.31 127 ALA A N 1
ATOM 1006 C CA . ALA A 1 127 ? 8.344 16.005 0.864 1.00 64.31 127 ALA A CA 1
ATOM 1007 C C . ALA A 1 127 ? 9.417 17.066 0.589 1.00 64.31 127 ALA A C 1
ATOM 1009 O O . ALA A 1 127 ? 10.578 16.852 0.931 1.00 64.31 127 ALA A O 1
ATOM 1010 N N . GLY A 1 128 ? 9.027 18.221 0.038 1.00 65.56 128 GLY A N 1
ATOM 1011 C CA . GLY A 1 128 ? 9.933 19.340 -0.238 1.00 65.56 128 GLY A CA 1
ATOM 1012 C C . GLY A 1 128 ? 10.590 19.944 1.010 1.00 65.56 128 GLY A C 1
ATOM 1013 O O . GLY A 1 128 ? 11.625 20.601 0.895 1.00 65.56 128 GLY A O 1
ATOM 1014 N N . ARG A 1 129 ? 10.038 19.693 2.207 1.00 72.56 129 ARG A N 1
ATOM 1015 C CA . ARG A 1 129 ? 10.683 20.057 3.479 1.00 72.56 129 ARG A CA 1
ATOM 1016 C C . ARG A 1 129 ? 11.958 19.256 3.705 1.00 72.56 129 ARG A C 1
ATOM 1018 O O . ARG A 1 129 ? 12.952 19.793 4.182 1.00 72.56 129 ARG A O 1
ATOM 1025 N N . PHE A 1 130 ? 11.976 17.995 3.299 1.00 72.25 130 PHE A N 1
ATOM 1026 C CA . PHE A 1 130 ? 13.174 17.171 3.322 1.00 72.25 130 PHE A CA 1
ATOM 1027 C C . PHE A 1 130 ? 13.986 17.465 2.057 1.00 72.25 130 PHE A C 1
ATOM 1029 O O . PHE A 1 130 ? 13.762 16.877 1.007 1.00 72.25 130 PHE A O 1
ATOM 1036 N N . SER A 1 131 ? 14.921 18.414 2.155 1.00 60.00 131 SER A N 1
ATOM 1037 C CA . SER A 1 131 ? 15.662 18.990 1.019 1.00 60.00 131 SER A CA 1
ATOM 1038 C C . SER A 1 131 ? 16.469 18.000 0.162 1.00 60.00 131 SER A C 1
ATOM 1040 O O . SER A 1 131 ? 17.004 18.399 -0.867 1.00 60.00 131 SER A O 1
ATOM 1042 N N . ASP A 1 132 ? 16.590 16.743 0.588 1.00 71.00 132 ASP A N 1
ATOM 1043 C CA . ASP A 1 132 ? 17.293 15.665 -0.103 1.00 71.00 132 ASP A CA 1
ATOM 1044 C C . ASP A 1 132 ? 16.465 14.367 -0.007 1.00 71.00 132 ASP A C 1
ATOM 1046 O O . ASP A 1 132 ? 15.869 14.062 1.033 1.00 71.00 132 ASP A O 1
ATOM 1050 N N . HIS A 1 133 ? 16.403 13.612 -1.107 1.00 72.38 133 HIS A N 1
ATOM 1051 C CA . HIS A 1 133 ? 15.610 12.386 -1.210 1.00 72.38 133 HIS A CA 1
ATOM 1052 C C . HIS A 1 133 ? 16.057 11.327 -0.187 1.00 72.38 133 HIS A C 1
ATOM 1054 O O . HIS A 1 133 ? 15.215 10.717 0.478 1.00 72.38 133 HIS A O 1
ATOM 1060 N N . LEU A 1 134 ? 17.365 11.160 0.028 1.00 75.38 134 LEU A N 1
ATOM 1061 C CA . LEU A 1 134 ? 17.888 10.256 1.050 1.00 75.38 134 LEU A CA 1
ATOM 1062 C C . LEU A 1 134 ? 17.512 10.737 2.452 1.00 75.38 134 LEU A C 1
ATOM 1064 O O . LEU A 1 134 ? 17.095 9.915 3.263 1.00 75.38 134 LEU A O 1
ATOM 1068 N N . VAL A 1 135 ? 17.573 12.043 2.740 1.00 75.38 135 VAL A N 1
ATOM 1069 C CA . VAL A 1 135 ? 17.128 12.600 4.040 1.00 75.38 135 VAL A CA 1
ATOM 1070 C C . VAL A 1 135 ? 15.659 12.262 4.307 1.00 75.38 135 VAL A C 1
ATOM 1072 O O . VAL A 1 135 ? 15.310 11.810 5.401 1.00 75.38 135 VAL A O 1
ATOM 1075 N N . ARG A 1 136 ? 14.796 12.450 3.303 1.00 76.00 136 ARG A N 1
ATOM 1076 C CA . ARG A 1 136 ? 13.357 12.173 3.390 1.00 76.00 136 ARG A CA 1
ATOM 1077 C C . ARG A 1 136 ? 13.088 10.719 3.771 1.00 76.00 136 ARG A C 1
ATOM 1079 O O . ARG A 1 136 ? 12.401 10.437 4.757 1.00 76.00 136 ARG A O 1
ATOM 1086 N N . PHE A 1 137 ? 13.646 9.794 2.992 1.00 74.81 137 PHE A N 1
ATOM 1087 C CA . PHE A 1 137 ? 13.445 8.364 3.202 1.00 74.81 137 PHE A CA 1
ATOM 1088 C C . PHE A 1 137 ? 14.117 7.873 4.474 1.00 74.81 137 PHE A C 1
ATOM 1090 O O . PHE A 1 137 ? 13.560 7.013 5.146 1.00 74.81 137 PHE A O 1
ATOM 1097 N N . PHE A 1 138 ? 15.258 8.446 4.843 1.00 78.75 138 PHE A N 1
ATOM 1098 C CA . PHE A 1 138 ? 15.948 8.140 6.084 1.00 78.75 138 PHE A CA 1
ATOM 1099 C C . PHE A 1 138 ? 15.101 8.455 7.319 1.00 78.75 138 PHE A C 1
ATOM 1101 O O . PHE A 1 138 ? 14.929 7.602 8.188 1.00 78.75 138 PHE A O 1
ATOM 1108 N N . ILE A 1 139 ? 14.547 9.667 7.400 1.00 75.88 139 ILE A N 1
ATOM 1109 C CA . ILE A 1 139 ? 13.759 10.087 8.565 1.00 75.88 139 ILE A CA 1
ATOM 1110 C C . ILE A 1 139 ? 12.484 9.236 8.678 1.00 75.88 139 ILE A C 1
ATOM 1112 O O . ILE A 1 139 ? 12.129 8.792 9.775 1.00 75.88 139 ILE A O 1
ATOM 1116 N N . SER A 1 140 ? 11.828 8.949 7.549 1.00 73.50 140 SER A N 1
ATOM 1117 C CA . SER A 1 140 ? 10.689 8.022 7.494 1.00 73.50 140 SER A CA 1
ATOM 1118 C C . SER A 1 140 ? 11.082 6.608 7.950 1.00 73.50 140 SER A C 1
ATOM 1120 O O . SER A 1 140 ? 10.433 6.029 8.823 1.00 73.50 140 SER A O 1
ATOM 1122 N N . ALA A 1 141 ? 12.192 6.083 7.428 1.00 75.25 141 ALA A N 1
ATOM 1123 C CA . ALA A 1 141 ? 12.734 4.769 7.748 1.00 75.25 141 ALA A CA 1
ATOM 1124 C C . ALA A 1 141 ? 13.007 4.585 9.249 1.00 75.25 141 ALA A C 1
ATOM 1126 O O . ALA A 1 141 ? 12.596 3.580 9.827 1.00 75.25 141 ALA A O 1
ATOM 1127 N N . LEU A 1 142 ? 13.665 5.553 9.893 1.00 75.69 142 LEU A N 1
ATOM 1128 C CA . LEU A 1 142 ? 13.958 5.481 11.327 1.00 75.69 142 LEU A CA 1
ATOM 1129 C C . LEU A 1 142 ? 12.706 5.586 12.192 1.00 75.69 142 LEU A C 1
ATOM 1131 O O . LEU A 1 142 ? 12.610 4.908 13.214 1.00 75.69 142 LEU A O 1
ATOM 1135 N N . SER A 1 143 ? 11.744 6.413 11.780 1.00 72.19 143 SER A N 1
ATOM 1136 C CA . SER A 1 143 ? 10.501 6.608 12.528 1.00 72.19 143 SER A CA 1
ATOM 1137 C C . SER A 1 143 ? 9.699 5.306 12.640 1.00 72.19 143 SER A C 1
ATOM 1139 O O . SER A 1 143 ? 9.096 5.063 13.682 1.00 72.19 143 SER A O 1
ATOM 1141 N N . GLY A 1 144 ? 9.750 4.443 11.620 1.00 70.88 144 GLY A N 1
ATOM 1142 C CA . GLY A 1 144 ? 9.076 3.140 11.608 1.00 70.88 144 GLY A CA 1
ATOM 1143 C C . GLY A 1 144 ? 9.818 1.994 12.316 1.00 70.88 144 GLY A C 1
ATOM 1144 O O . GLY A 1 144 ? 9.308 0.872 12.350 1.00 70.88 144 GLY A O 1
ATOM 1145 N N . MET A 1 145 ? 11.018 2.219 12.866 1.00 75.31 145 MET A N 1
ATOM 1146 C CA . MET A 1 145 ? 11.775 1.168 13.557 1.00 75.31 145 MET A CA 1
ATOM 1147 C C . MET A 1 145 ? 11.219 0.876 14.958 1.00 75.31 145 MET A C 1
ATOM 1149 O O . MET A 1 145 ? 10.750 1.759 15.674 1.00 75.31 145 MET A O 1
ATOM 1153 N N . THR A 1 146 ? 11.350 -0.376 15.414 1.00 74.19 146 THR A N 1
ATOM 1154 C CA . THR A 1 146 ? 11.047 -0.710 16.814 1.00 74.19 146 THR A CA 1
ATOM 1155 C C . THR A 1 146 ? 12.034 -0.005 17.758 1.00 74.19 146 THR A C 1
ATOM 1157 O O . THR A 1 146 ? 13.207 0.152 17.401 1.00 74.19 146 THR A O 1
ATOM 1160 N N . PRO A 1 147 ? 11.639 0.343 19.002 1.00 74.44 147 PRO A N 1
ATOM 1161 C CA . PRO A 1 147 ? 12.542 1.007 19.948 1.00 74.44 147 PRO A CA 1
ATOM 1162 C C . PRO A 1 147 ? 13.863 0.256 20.184 1.00 74.44 147 PRO A C 1
ATOM 1164 O O . PRO A 1 147 ? 14.911 0.868 20.372 1.00 74.44 147 PRO A O 1
ATOM 1167 N N . GLY A 1 148 ? 13.839 -1.082 20.143 1.00 74.50 148 GLY A N 1
ATOM 1168 C CA . GLY A 1 148 ? 15.042 -1.908 20.285 1.00 74.50 148 GLY A CA 1
ATOM 1169 C C . GLY A 1 148 ? 15.977 -1.855 19.071 1.00 74.50 148 GLY A C 1
ATOM 1170 O O . GLY A 1 148 ? 17.199 -1.811 19.243 1.00 74.50 148 GLY A O 1
ATOM 1171 N N . ALA A 1 149 ? 15.423 -1.837 17.854 1.00 74.31 149 ALA A N 1
ATOM 1172 C CA . ALA A 1 149 ? 16.201 -1.689 16.625 1.00 74.31 149 ALA A CA 1
ATOM 1173 C C . ALA A 1 149 ? 16.828 -0.291 16.544 1.00 74.31 149 ALA A C 1
ATOM 1175 O O . ALA A 1 149 ? 18.041 -0.181 16.346 1.00 74.31 149 ALA A O 1
ATOM 1176 N N . LEU A 1 150 ? 16.035 0.749 16.824 1.00 77.50 150 LEU A N 1
ATOM 1177 C CA . LEU A 1 150 ? 16.490 2.138 16.849 1.00 77.50 150 LEU A CA 1
ATOM 1178 C C . LEU A 1 150 ? 17.618 2.338 17.872 1.00 77.50 150 LEU A C 1
ATOM 1180 O O . LEU A 1 150 ? 18.700 2.781 17.507 1.00 77.50 150 LEU A O 1
ATOM 1184 N N . ALA A 1 151 ? 17.452 1.862 19.111 1.00 77.38 151 ALA A N 1
ATOM 1185 C CA . ALA A 1 151 ? 18.495 1.955 20.139 1.00 77.38 151 ALA A CA 1
ATOM 1186 C C . ALA A 1 151 ? 19.791 1.191 19.790 1.00 77.38 151 ALA A C 1
ATOM 1188 O O . ALA A 1 151 ? 20.856 1.475 20.344 1.00 77.38 151 ALA A O 1
ATOM 1189 N N . THR A 1 152 ? 19.721 0.182 18.915 1.00 77.50 152 THR A N 1
ATOM 1190 C CA . THR A 1 152 ? 20.907 -0.543 18.426 1.00 77.50 152 THR A CA 1
ATOM 1191 C C . THR A 1 152 ? 21.616 0.246 17.323 1.00 77.50 152 THR A C 1
ATOM 1193 O O . THR A 1 152 ? 22.851 0.283 17.291 1.00 77.50 152 THR A O 1
ATOM 1196 N N . PHE A 1 153 ? 20.837 0.896 16.457 1.00 76.50 153 PHE A N 1
ATOM 1197 C CA . PHE A 1 153 ? 21.302 1.779 15.390 1.00 76.50 153 PHE A CA 1
ATOM 1198 C C . PHE A 1 153 ? 21.969 3.045 15.955 1.00 76.50 153 PHE A C 1
ATOM 1200 O O . PHE A 1 153 ? 23.090 3.376 15.586 1.00 76.50 153 PHE A O 1
ATOM 1207 N N . GLU A 1 154 ? 21.354 3.669 16.960 1.00 77.38 154 GLU A N 1
ATOM 1208 C CA . GLU A 1 154 ? 21.848 4.887 17.619 1.00 77.38 154 GLU A CA 1
ATOM 1209 C C . GLU A 1 154 ? 23.191 4.714 18.333 1.00 77.38 154 GLU A C 1
ATOM 1211 O O . GLU A 1 154 ? 23.966 5.655 18.473 1.00 77.38 154 GLU A O 1
ATOM 1216 N N . ARG A 1 155 ? 23.496 3.498 18.799 1.00 79.56 155 ARG A N 1
ATOM 1217 C CA . ARG A 1 155 ? 24.773 3.201 19.470 1.00 79.56 155 ARG A CA 1
ATOM 1218 C C . ARG A 1 155 ? 25.953 3.136 18.510 1.00 79.56 155 ARG A C 1
ATOM 1220 O O . ARG A 1 155 ? 27.079 2.916 18.965 1.00 79.56 155 ARG A O 1
ATOM 1227 N N . GLN A 1 156 ? 25.716 3.245 17.207 1.00 77.88 156 GLN A N 1
ATOM 1228 C CA . GLN A 1 156 ? 26.790 3.167 16.243 1.00 77.88 156 GLN A CA 1
ATOM 1229 C C . GLN A 1 156 ? 27.579 4.482 16.165 1.00 77.88 156 GLN A C 1
ATOM 1231 O O . GLN A 1 156 ? 26.976 5.548 16.080 1.00 77.88 156 GLN A O 1
ATOM 1236 N N . PRO A 1 157 ? 28.926 4.435 16.135 1.00 75.94 157 PRO A N 1
ATOM 1237 C CA . PRO A 1 157 ? 29.750 5.646 16.122 1.00 75.94 157 PRO A CA 1
ATOM 1238 C C . PRO A 1 157 ? 29.486 6.587 14.943 1.00 75.94 157 PRO A C 1
ATOM 1240 O O . PRO A 1 157 ? 29.609 7.791 15.105 1.00 75.94 157 PRO A O 1
ATOM 1243 N N . TRP A 1 158 ? 29.124 6.026 13.788 1.00 71.25 158 TRP A N 1
ATOM 1244 C CA . TRP A 1 158 ? 28.821 6.743 12.542 1.00 71.25 158 TRP A CA 1
ATOM 1245 C C . TRP A 1 158 ? 27.396 7.306 12.487 1.00 71.25 158 TRP A C 1
ATOM 1247 O O . TRP A 1 158 ? 27.011 7.915 11.507 1.00 71.25 158 TRP A O 1
ATOM 1257 N N . PHE A 1 159 ? 26.558 7.023 13.483 1.00 73.06 159 PHE A N 1
ATOM 1258 C CA . PHE A 1 159 ? 25.215 7.597 13.538 1.00 73.06 159 PHE A CA 1
ATOM 1259 C C . PHE A 1 159 ? 25.206 8.952 14.262 1.00 73.06 159 PHE A C 1
ATOM 1261 O O . PHE A 1 159 ? 24.287 9.749 14.109 1.00 73.06 159 PHE A O 1
ATOM 1268 N N . ALA A 1 160 ? 26.218 9.196 15.097 1.00 63.78 160 ALA A N 1
ATOM 1269 C CA . ALA A 1 160 ? 26.233 10.294 16.055 1.00 63.78 160 ALA A CA 1
ATOM 1270 C C . ALA A 1 160 ? 26.789 11.617 15.495 1.00 63.78 160 ALA A C 1
ATOM 1272 O O . ALA A 1 160 ? 26.711 12.630 16.186 1.00 63.78 160 ALA A O 1
ATOM 1273 N N . ASP A 1 161 ? 27.374 11.625 14.294 1.00 67.81 161 ASP A N 1
ATOM 1274 C CA . ASP A 1 161 ? 28.052 12.784 13.697 1.00 67.81 161 ASP A CA 1
ATOM 1275 C C . ASP A 1 161 ? 27.305 13.433 12.519 1.00 67.81 161 ASP A C 1
ATOM 1277 O O . ASP A 1 161 ? 27.765 14.453 12.002 1.00 67.81 161 ASP A O 1
ATOM 1281 N N . GLY A 1 162 ? 26.123 12.928 12.154 1.00 62.75 162 GLY A N 1
ATOM 1282 C CA . GLY A 1 162 ? 25.228 13.565 11.188 1.00 62.75 162 GLY A CA 1
ATOM 1283 C C . GLY A 1 162 ? 24.599 12.578 10.212 1.00 62.75 162 GLY A C 1
ATOM 1284 O O . GLY A 1 162 ? 24.453 11.399 10.512 1.00 62.75 162 GLY A O 1
ATOM 1285 N N . LEU A 1 163 ? 24.174 13.095 9.055 1.00 68.56 163 LEU A N 1
ATOM 1286 C CA . LEU A 1 163 ? 23.532 12.315 8.001 1.00 68.56 163 LEU A CA 1
ATOM 1287 C C . LEU A 1 163 ? 24.368 12.316 6.713 1.00 68.56 163 LEU A C 1
ATOM 1289 O O . LEU A 1 163 ? 24.060 13.048 5.769 1.00 68.56 163 LEU A O 1
ATOM 1293 N N . ALA A 1 164 ? 25.427 11.508 6.642 1.00 77.19 164 ALA A N 1
ATOM 1294 C CA . ALA A 1 164 ? 26.114 11.314 5.368 1.00 77.19 164 ALA A CA 1
ATOM 1295 C C . ALA A 1 164 ? 25.231 10.494 4.399 1.00 77.19 164 ALA A C 1
ATOM 1297 O O . ALA A 1 164 ? 24.522 9.586 4.842 1.00 77.19 164 ALA A O 1
ATOM 1298 N N . PRO A 1 165 ? 25.316 10.709 3.069 1.00 76.94 165 PRO A N 1
ATOM 1299 C CA . PRO A 1 165 ? 24.530 9.951 2.085 1.00 76.94 165 PRO A CA 1
ATOM 1300 C C . PRO A 1 165 ? 24.658 8.429 2.234 1.00 76.94 165 PRO A C 1
ATOM 1302 O O . PRO A 1 165 ? 23.688 7.690 2.094 1.00 76.94 165 PRO A O 1
ATOM 1305 N N . LEU A 1 166 ? 25.855 7.955 2.594 1.00 77.75 166 LEU A N 1
ATOM 1306 C CA . LEU A 1 166 ? 26.130 6.537 2.811 1.00 77.75 166 LEU A CA 1
ATOM 1307 C C . LEU A 1 166 ? 25.400 5.965 4.034 1.00 77.75 166 LEU A C 1
ATOM 1309 O O . LEU A 1 166 ? 24.925 4.832 4.012 1.00 77.75 166 LEU A O 1
ATOM 1313 N N . GLU A 1 167 ? 25.332 6.746 5.109 1.00 79.12 167 GLU A N 1
ATOM 1314 C CA . GLU A 1 167 ? 24.641 6.381 6.349 1.00 79.12 167 GLU A CA 1
ATOM 1315 C C . GLU A 1 167 ? 23.132 6.425 6.137 1.00 79.12 167 GLU A C 1
ATOM 1317 O O . GLU A 1 167 ? 22.420 5.541 6.619 1.00 79.12 167 GLU A O 1
ATOM 1322 N N . ALA A 1 168 ? 22.670 7.395 5.342 1.00 79.06 168 ALA A N 1
ATOM 1323 C CA . ALA A 1 168 ? 21.284 7.507 4.941 1.00 79.06 168 ALA A CA 1
ATOM 1324 C C . ALA A 1 168 ? 20.836 6.288 4.123 1.00 79.06 168 ALA A C 1
ATOM 1326 O O . ALA A 1 168 ? 19.883 5.603 4.500 1.00 79.06 168 ALA A O 1
ATOM 1327 N N . ALA A 1 169 ? 21.586 5.954 3.068 1.00 80.75 169 ALA A N 1
ATOM 1328 C CA . ALA A 1 169 ? 21.340 4.778 2.238 1.00 80.75 169 ALA A CA 1
ATOM 1329 C C . ALA A 1 169 ? 21.372 3.482 3.063 1.00 80.75 169 ALA A C 1
ATOM 1331 O O . ALA A 1 169 ? 20.495 2.631 2.922 1.00 80.75 169 ALA A O 1
ATOM 1332 N N . PHE A 1 170 ? 22.336 3.353 3.982 1.00 81.00 170 PHE A N 1
ATOM 1333 C CA . PHE A 1 170 ? 22.430 2.199 4.873 1.00 81.00 170 PHE A CA 1
ATOM 1334 C C . PHE A 1 170 ? 21.205 2.063 5.787 1.00 81.00 170 PHE A C 1
ATOM 1336 O O . PHE A 1 170 ? 20.653 0.971 5.898 1.00 81.00 170 PHE A O 1
ATOM 1343 N N . ALA A 1 171 ? 20.754 3.146 6.426 1.00 78.19 171 ALA A N 1
ATOM 1344 C CA . ALA A 1 171 ? 19.569 3.121 7.283 1.00 78.19 171 ALA A CA 1
ATOM 1345 C C . ALA A 1 171 ? 18.298 2.772 6.508 1.00 78.19 171 ALA A C 1
ATOM 1347 O O . ALA A 1 171 ? 17.524 1.933 6.968 1.00 78.19 171 ALA A O 1
ATOM 1348 N N . ILE A 1 172 ? 18.106 3.386 5.333 1.00 77.94 172 ILE A N 1
ATOM 1349 C CA . ILE A 1 172 ? 16.978 3.105 4.437 1.00 77.94 172 ILE A CA 1
ATOM 1350 C C . ILE A 1 172 ? 16.950 1.609 4.133 1.00 77.94 172 ILE A C 1
ATOM 1352 O O . ILE A 1 172 ? 15.942 0.954 4.401 1.00 77.94 172 ILE A O 1
ATOM 1356 N N . ALA A 1 173 ? 18.091 1.066 3.703 1.00 77.25 173 ALA A N 1
ATOM 1357 C CA . ALA A 1 173 ? 18.254 -0.329 3.324 1.00 77.25 173 ALA A CA 1
ATOM 1358 C C . ALA A 1 173 ? 17.939 -1.328 4.454 1.00 77.25 173 ALA A C 1
ATOM 1360 O O . ALA A 1 173 ? 17.476 -2.435 4.183 1.00 77.25 173 ALA A O 1
ATOM 1361 N N . VAL A 1 174 ? 18.182 -0.969 5.722 1.00 76.31 174 VAL A N 1
ATOM 1362 C CA . VAL A 1 174 ? 17.966 -1.876 6.870 1.00 76.31 174 VAL A CA 1
ATOM 1363 C C . VAL A 1 174 ? 16.686 -1.603 7.666 1.00 76.31 174 VAL A C 1
ATOM 1365 O O . VAL A 1 174 ? 16.340 -2.380 8.556 1.00 76.31 174 VAL A O 1
ATOM 1368 N N . SER A 1 175 ? 15.963 -0.524 7.363 1.00 71.31 175 SER A N 1
ATOM 1369 C CA . SER A 1 175 ? 14.797 -0.066 8.136 1.00 71.31 175 SER A CA 1
ATOM 1370 C C . SER A 1 175 ? 13.602 -1.006 8.138 1.00 71.31 175 SER A C 1
ATOM 1372 O O . SER A 1 175 ? 12.854 -1.050 9.113 1.00 71.31 175 SER A O 1
ATOM 1374 N N . ARG A 1 176 ? 13.458 -1.804 7.080 1.00 66.38 176 ARG A N 1
ATOM 1375 C CA . ARG A 1 176 ? 12.408 -2.817 6.932 1.00 66.38 176 ARG A CA 1
ATOM 1376 C C . ARG A 1 176 ? 12.946 -4.240 6.998 1.00 66.38 176 ARG A C 1
ATOM 1378 O O . ARG A 1 176 ? 12.332 -5.166 6.467 1.00 66.38 176 ARG A O 1
ATOM 1385 N N . LEU A 1 177 ? 14.089 -4.440 7.662 1.00 68.06 177 LEU A N 1
ATOM 1386 C CA . LEU A 1 177 ? 14.483 -5.792 8.036 1.00 68.06 177 LEU A CA 1
ATOM 1387 C C . LEU A 1 177 ? 13.341 -6.430 8.848 1.00 68.06 177 LEU A C 1
ATOM 1389 O O . LEU A 1 177 ? 12.791 -5.762 9.728 1.00 68.06 177 LEU A O 1
ATOM 1393 N N . PRO A 1 178 ? 12.971 -7.695 8.563 1.00 56.97 178 PRO A N 1
ATOM 1394 C CA . PRO A 1 178 ? 11.944 -8.406 9.306 1.00 56.97 178 PRO A CA 1
ATOM 1395 C C . PRO A 1 178 ? 12.200 -8.235 10.798 1.00 56.97 178 PRO A C 1
ATOM 1397 O O . PRO A 1 178 ? 13.337 -8.420 11.244 1.00 56.97 178 PRO A O 1
ATOM 1400 N N . HIS A 1 179 ? 11.157 -7.852 11.537 1.00 47.75 179 HIS A N 1
ATOM 1401 C CA . HIS A 1 179 ? 11.236 -7.350 12.914 1.00 47.75 179 HIS A CA 1
ATOM 1402 C C . HIS A 1 179 ? 11.910 -8.305 13.925 1.00 47.75 179 HIS A C 1
ATOM 1404 O O . HIS A 1 179 ? 12.185 -7.898 15.053 1.00 47.75 179 HIS A O 1
ATOM 1410 N N . ASP A 1 180 ? 12.271 -9.520 13.499 1.00 49.00 180 ASP A N 1
ATOM 1411 C CA . ASP A 1 180 ? 12.746 -10.616 14.335 1.00 49.00 180 ASP A CA 1
ATOM 1412 C C . ASP A 1 180 ? 14.179 -11.099 14.017 1.00 49.00 180 ASP A C 1
ATOM 1414 O O . ASP A 1 180 ? 14.598 -12.110 14.579 1.00 49.00 180 ASP A O 1
ATOM 1418 N N . ASN A 1 181 ? 14.976 -10.403 13.182 1.00 59.06 181 ASN A N 1
ATOM 1419 C CA . ASN A 1 181 ? 16.386 -10.786 12.942 1.00 59.06 181 ASN A CA 1
ATOM 1420 C C . ASN A 1 181 ? 17.424 -9.776 13.498 1.00 59.06 181 ASN A C 1
ATOM 1422 O O . ASN A 1 181 ? 18.137 -9.101 12.746 1.00 59.06 181 ASN A O 1
ATOM 1426 N N . PRO A 1 182 ? 17.570 -9.681 14.836 1.00 63.16 182 PRO A N 1
ATOM 1427 C CA . PRO A 1 182 ? 18.544 -8.798 15.479 1.00 63.16 182 PRO A CA 1
ATOM 1428 C C . PRO A 1 182 ? 20.001 -9.221 15.231 1.00 63.16 182 PRO A C 1
ATOM 1430 O O . PRO A 1 182 ? 20.909 -8.406 15.403 1.00 63.16 182 PRO A O 1
ATOM 1433 N N . MET A 1 183 ? 20.245 -10.479 14.841 1.00 65.19 183 MET A N 1
ATOM 1434 C CA . MET A 1 183 ? 21.586 -10.966 14.507 1.00 65.19 183 MET A CA 1
ATOM 1435 C C . MET A 1 183 ? 22.084 -10.364 13.198 1.00 65.19 183 MET A C 1
ATOM 1437 O O . MET A 1 183 ? 23.205 -9.868 13.157 1.00 65.19 183 MET A O 1
ATOM 1441 N N . LEU A 1 184 ? 21.233 -10.317 12.175 1.00 69.06 184 LEU A N 1
ATOM 1442 C CA . LEU A 1 184 ? 21.563 -9.663 10.917 1.00 69.06 184 LEU A CA 1
ATOM 1443 C C . LEU A 1 184 ? 21.824 -8.173 11.098 1.00 69.06 184 LEU A C 1
ATOM 1445 O O . LEU A 1 184 ? 22.833 -7.663 10.614 1.00 69.06 184 LEU A O 1
ATOM 1449 N N . LEU A 1 185 ? 20.926 -7.477 11.802 1.00 73.19 185 LEU A N 1
ATOM 1450 C CA . LEU A 1 185 ? 21.127 -6.061 12.077 1.00 73.19 185 LEU A CA 1
ATOM 1451 C C . LEU A 1 185 ? 22.476 -5.867 12.783 1.00 73.19 185 LEU A C 1
ATOM 1453 O O . LEU A 1 185 ? 23.278 -5.049 12.352 1.00 73.19 185 LEU A O 1
ATOM 1457 N N . ARG A 1 186 ? 22.797 -6.683 13.794 1.00 71.06 186 ARG A N 1
ATOM 1458 C CA . ARG A 1 186 ? 24.107 -6.638 14.458 1.00 71.06 186 ARG A CA 1
ATOM 1459 C C . ARG A 1 186 ? 25.275 -6.885 13.494 1.00 71.06 186 ARG A C 1
ATOM 1461 O O . ARG A 1 186 ? 26.250 -6.140 13.568 1.00 71.06 186 ARG A O 1
ATOM 1468 N N . ASP A 1 187 ? 25.204 -7.887 12.624 1.00 70.12 187 ASP A N 1
ATOM 1469 C CA . ASP A 1 187 ? 26.284 -8.211 11.683 1.00 70.12 187 ASP A CA 1
ATOM 1470 C C . ASP A 1 187 ? 26.504 -7.092 10.656 1.00 70.12 187 ASP A C 1
ATOM 1472 O O . ASP A 1 187 ? 27.647 -6.693 10.418 1.00 70.12 187 ASP A O 1
ATOM 1476 N N . LEU A 1 188 ? 25.422 -6.520 10.119 1.00 75.81 188 LEU A N 1
ATOM 1477 C CA . LEU A 1 188 ? 25.474 -5.351 9.238 1.00 75.81 188 LEU A CA 1
ATOM 1478 C C . LEU A 1 188 ? 26.080 -4.146 9.962 1.00 75.81 188 LEU A C 1
ATOM 1480 O O . LEU A 1 188 ? 27.010 -3.531 9.449 1.00 75.81 188 LEU A O 1
ATOM 1484 N N . LEU A 1 189 ? 25.635 -3.840 11.182 1.00 75.69 189 LEU A N 1
ATOM 1485 C CA . LEU A 1 189 ? 26.176 -2.716 11.953 1.00 75.69 189 LEU A CA 1
ATOM 1486 C C . LEU A 1 189 ? 27.672 -2.888 12.282 1.00 75.69 189 LEU A C 1
ATOM 1488 O O . LEU A 1 189 ? 28.396 -1.897 12.343 1.00 75.69 189 LEU A O 1
ATOM 1492 N N . GLN A 1 190 ? 28.148 -4.125 12.469 1.00 74.12 190 GLN A N 1
ATOM 1493 C CA . GLN A 1 190 ? 29.542 -4.408 12.831 1.00 74.12 190 GLN A CA 1
ATOM 1494 C C . GLN A 1 190 ? 30.502 -4.493 11.642 1.00 74.12 190 GLN A C 1
ATOM 1496 O O . GLN A 1 190 ? 31.659 -4.094 11.780 1.00 74.12 190 GLN A O 1
ATOM 1501 N N . ARG A 1 191 ? 30.074 -5.080 10.518 1.00 71.31 191 ARG A N 1
ATOM 1502 C CA . ARG A 1 191 ? 30.988 -5.455 9.426 1.00 71.31 191 ARG A CA 1
ATOM 1503 C C . ARG A 1 191 ? 30.731 -4.763 8.100 1.00 71.31 191 ARG A C 1
ATOM 1505 O O . ARG A 1 191 ? 31.655 -4.812 7.299 1.00 71.31 191 ARG A O 1
ATOM 1512 N N . ARG A 1 192 ? 29.535 -4.190 7.876 1.00 77.12 192 ARG A N 1
ATOM 1513 C CA . ARG A 1 192 ? 29.016 -3.713 6.573 1.00 77.12 192 ARG A CA 1
ATOM 1514 C C . ARG A 1 192 ? 30.093 -3.456 5.519 1.00 77.12 192 ARG A C 1
ATOM 1516 O O . ARG A 1 192 ? 30.989 -2.631 5.696 1.00 77.12 192 ARG A O 1
ATOM 1523 N N . TYR A 1 193 ? 29.943 -4.117 4.388 1.00 78.44 193 TYR A N 1
ATOM 1524 C CA . TYR A 1 193 ? 30.733 -3.821 3.206 1.00 78.44 193 TYR A CA 1
ATOM 1525 C C . TYR A 1 193 ? 29.879 -2.942 2.318 1.00 78.44 193 TYR A C 1
ATOM 1527 O O . TYR A 1 193 ? 28.713 -3.257 2.089 1.00 78.44 193 TYR A O 1
ATOM 1535 N N . ILE A 1 194 ? 30.429 -1.808 1.894 1.00 83.12 194 ILE A N 1
ATOM 1536 C CA . ILE A 1 194 ? 29.693 -0.865 1.068 1.00 83.12 194 ILE A CA 1
ATOM 1537 C C . ILE A 1 194 ? 30.506 -0.565 -0.180 1.00 83.12 194 ILE A C 1
ATOM 1539 O O . ILE A 1 194 ? 31.676 -0.194 -0.081 1.00 83.12 194 ILE A O 1
ATOM 1543 N N . ALA A 1 195 ? 29.874 -0.738 -1.334 1.00 87.69 195 ALA A N 1
ATOM 1544 C CA . ALA A 1 195 ? 30.378 -0.275 -2.615 1.00 87.69 195 ALA A CA 1
ATOM 1545 C C . ALA A 1 195 ? 29.463 0.841 -3.126 1.00 87.69 195 ALA A C 1
ATOM 1547 O O . ALA A 1 195 ? 28.244 0.783 -2.956 1.00 87.69 195 ALA A O 1
ATOM 1548 N N . THR A 1 196 ? 30.063 1.870 -3.718 1.00 90.19 196 THR A N 1
ATOM 1549 C CA . THR A 1 196 ? 29.344 3.035 -4.238 1.00 90.19 196 THR A CA 1
ATOM 1550 C C . THR A 1 196 ? 29.868 3.410 -5.609 1.00 90.19 196 THR A C 1
ATOM 1552 O O . THR A 1 196 ? 31.086 3.440 -5.801 1.00 90.19 196 THR A O 1
ATOM 1555 N N . ARG A 1 197 ? 28.973 3.781 -6.522 1.00 92.81 197 ARG A N 1
ATOM 1556 C CA . ARG A 1 197 ? 29.330 4.279 -7.853 1.00 92.81 197 ARG A CA 1
ATOM 1557 C C . ARG A 1 197 ? 28.392 5.407 -8.253 1.00 92.81 197 ARG A C 1
ATOM 1559 O O . ARG A 1 197 ? 27.190 5.262 -8.103 1.00 92.81 197 ARG A O 1
ATOM 1566 N N . SER A 1 198 ? 28.930 6.490 -8.798 1.00 94.19 198 SER A N 1
ATOM 1567 C CA . SER A 1 198 ? 28.123 7.492 -9.499 1.00 94.19 198 SER A CA 1
ATOM 1568 C C . SER A 1 198 ? 28.245 7.266 -11.003 1.00 94.19 198 SER A C 1
ATOM 1570 O O . SER A 1 198 ? 29.347 7.009 -11.494 1.00 94.19 198 SER A O 1
ATOM 1572 N N . THR A 1 199 ? 27.127 7.334 -11.718 1.00 95.25 199 THR A N 1
ATOM 1573 C CA . THR A 1 199 ? 27.061 7.181 -13.177 1.00 95.25 199 THR A CA 1
ATOM 1574 C C . THR A 1 199 ? 26.002 8.111 -13.767 1.00 95.25 199 THR A C 1
ATOM 1576 O O . THR A 1 199 ? 25.174 8.656 -13.043 1.00 95.25 199 THR A O 1
ATOM 1579 N N . SER A 1 200 ? 26.036 8.298 -15.085 1.00 96.00 200 SER A N 1
ATOM 1580 C CA . SER A 1 200 ? 25.111 9.159 -15.820 1.00 96.00 200 SER A CA 1
ATOM 1581 C C . SER A 1 200 ? 24.197 8.312 -16.703 1.00 96.00 200 SER A C 1
ATOM 1583 O O . SER A 1 200 ? 24.666 7.604 -17.609 1.00 96.00 200 SER A O 1
ATOM 1585 N N . LEU A 1 201 ? 22.894 8.374 -16.440 1.00 96.12 201 LEU A N 1
ATOM 1586 C CA . LEU A 1 201 ? 21.861 7.744 -17.255 1.00 96.12 201 LEU A CA 1
ATOM 1587 C C . LEU A 1 201 ? 21.400 8.692 -18.384 1.00 96.12 201 LEU A C 1
ATOM 1589 O O . LEU A 1 201 ? 21.447 9.914 -18.205 1.00 96.12 201 LEU A O 1
ATOM 1593 N N . PRO A 1 202 ? 20.993 8.168 -19.559 1.00 93.94 202 PRO A N 1
ATOM 1594 C CA . PRO A 1 202 ? 20.627 8.984 -20.722 1.00 93.94 202 PRO A CA 1
ATOM 1595 C C . PRO A 1 202 ? 19.563 10.064 -20.476 1.00 93.94 202 PRO A C 1
ATOM 1597 O O . PRO A 1 202 ? 19.651 11.140 -21.076 1.00 93.94 202 PRO A O 1
ATOM 1600 N N . LEU A 1 203 ? 18.567 9.785 -19.632 1.00 95.75 203 LEU A N 1
ATOM 1601 C CA . LEU A 1 203 ? 17.410 10.646 -19.385 1.00 95.75 203 LEU A CA 1
ATOM 1602 C C . LEU A 1 203 ? 17.404 11.238 -17.965 1.00 95.75 203 LEU A C 1
ATOM 1604 O O . LEU A 1 203 ? 17.157 12.437 -17.832 1.00 95.75 203 LEU A O 1
ATOM 1608 N N . ALA A 1 204 ? 17.696 10.457 -16.917 1.00 93.44 204 ALA A N 1
ATOM 1609 C CA . ALA A 1 204 ? 17.722 10.951 -15.532 1.00 93.44 204 ALA A CA 1
ATOM 1610 C C . ALA A 1 204 ? 18.973 11.778 -15.185 1.00 93.44 204 ALA A C 1
ATOM 1612 O O . ALA A 1 204 ? 18.942 12.567 -14.238 1.00 93.44 204 ALA A O 1
ATOM 1613 N N . GLY A 1 205 ? 20.064 11.641 -15.946 1.00 95.75 205 GLY A N 1
ATOM 1614 C CA . GLY A 1 205 ? 21.341 12.280 -15.633 1.00 95.75 205 GLY A CA 1
ATOM 1615 C C . GLY A 1 205 ? 22.101 11.547 -14.526 1.00 95.75 205 GLY A C 1
ATOM 1616 O O . GLY A 1 205 ? 22.176 10.321 -14.530 1.00 95.75 205 GLY A O 1
ATOM 1617 N N . GLU A 1 206 ? 22.721 12.290 -13.607 1.00 95.31 206 GLU A N 1
ATOM 1618 C CA . GLU A 1 206 ? 23.578 11.705 -12.568 1.00 95.31 206 GLU A CA 1
ATOM 1619 C C . GLU A 1 206 ? 22.770 10.912 -11.530 1.00 95.31 206 GLU A C 1
ATOM 1621 O O . GLU A 1 206 ? 21.877 11.454 -10.877 1.00 95.31 206 GLU A O 1
ATOM 1626 N N . VAL A 1 207 ? 23.149 9.649 -11.332 1.00 93.44 207 VAL A N 1
ATOM 1627 C CA . VAL A 1 207 ? 22.607 8.751 -10.308 1.00 93.44 207 VAL A CA 1
ATOM 1628 C C . VAL A 1 207 ? 23.729 8.126 -9.478 1.00 93.44 207 VAL A C 1
ATOM 1630 O O . VAL A 1 207 ? 24.857 7.943 -9.948 1.00 93.44 207 VAL A O 1
ATOM 1633 N N . SER A 1 208 ? 23.416 7.770 -8.235 1.00 93.69 208 SER A N 1
ATOM 1634 C CA . SER A 1 208 ? 24.313 7.094 -7.300 1.00 93.69 208 SER A CA 1
ATOM 1635 C C . SER A 1 208 ? 23.807 5.689 -6.985 1.00 93.69 208 SER A C 1
ATOM 1637 O O . SER A 1 208 ? 22.654 5.483 -6.620 1.00 93.69 208 SER A O 1
ATOM 1639 N N . LEU A 1 209 ? 24.690 4.706 -7.114 1.00 93.81 209 LEU A N 1
ATOM 1640 C CA . LEU A 1 209 ? 24.446 3.303 -6.812 1.00 93.81 209 LEU A CA 1
ATOM 1641 C C . LEU A 1 209 ? 25.077 2.971 -5.460 1.00 93.81 209 LEU A C 1
ATOM 1643 O O . LEU A 1 209 ? 26.267 3.227 -5.255 1.00 93.81 209 LEU A O 1
ATOM 1647 N N . TYR A 1 210 ? 24.302 2.365 -4.565 1.00 91.25 210 TYR A N 1
ATOM 1648 C CA . TYR A 1 210 ? 24.732 1.945 -3.234 1.00 91.25 210 TYR A CA 1
ATOM 1649 C C . TYR A 1 210 ? 24.503 0.445 -3.062 1.00 91.25 210 TYR A C 1
ATOM 1651 O O . TYR A 1 210 ? 23.367 -0.020 -3.057 1.00 91.25 210 TYR A O 1
ATOM 1659 N N . LEU A 1 211 ? 25.577 -0.313 -2.856 1.00 89.19 211 LEU A N 1
ATOM 1660 C CA . LEU A 1 211 ? 25.521 -1.738 -2.539 1.00 89.19 211 LEU A CA 1
ATOM 1661 C C . LEU A 1 211 ? 25.992 -1.960 -1.105 1.00 89.19 211 LEU A C 1
ATOM 1663 O O . LEU A 1 211 ? 27.174 -1.795 -0.807 1.00 89.19 211 LEU A O 1
ATOM 1667 N N . VAL A 1 212 ? 25.075 -2.359 -0.228 1.00 85.75 212 VAL A N 1
ATOM 1668 C CA . VAL A 1 212 ? 25.328 -2.683 1.181 1.00 85.75 212 VAL A CA 1
ATOM 1669 C C . VAL A 1 212 ? 25.326 -4.197 1.359 1.00 85.75 212 VAL A C 1
ATOM 1671 O O . VAL A 1 212 ? 24.376 -4.865 0.967 1.00 85.75 212 VAL A O 1
ATOM 1674 N N . GLN A 1 213 ? 26.359 -4.752 1.992 1.00 80.00 213 GLN A N 1
ATOM 1675 C CA . GLN A 1 213 ? 26.521 -6.199 2.153 1.00 80.00 213 GLN A CA 1
ATOM 1676 C C . GLN A 1 213 ? 26.858 -6.585 3.598 1.00 80.00 213 GLN A C 1
ATOM 1678 O O . GLN A 1 213 ? 27.564 -5.861 4.310 1.00 80.00 213 GLN A O 1
ATOM 1683 N N . ASN A 1 214 ? 26.405 -7.767 4.027 1.00 73.50 214 ASN A N 1
ATOM 1684 C CA . ASN A 1 214 ? 26.715 -8.332 5.351 1.00 73.50 214 ASN A CA 1
ATOM 1685 C C . ASN A 1 214 ? 27.997 -9.197 5.383 1.00 73.50 214 ASN A C 1
ATOM 1687 O O . ASN A 1 214 ? 28.437 -9.610 6.457 1.00 73.50 214 ASN A O 1
ATOM 1691 N N . SER A 1 215 ? 28.615 -9.461 4.228 1.00 71.50 215 SER A N 1
ATOM 1692 C CA . SER A 1 215 ? 29.858 -10.230 4.085 1.00 71.50 215 SER A CA 1
ATOM 1693 C C . SER A 1 215 ? 30.691 -9.710 2.900 1.00 71.50 215 SER A C 1
ATOM 1695 O O . SER A 1 215 ? 30.118 -9.115 1.987 1.00 71.50 215 SER A O 1
ATOM 1697 N N . PRO A 1 216 ? 32.031 -9.878 2.901 1.00 67.75 216 PRO A N 1
ATOM 1698 C CA . PRO A 1 216 ? 32.870 -9.417 1.800 1.00 67.75 216 PRO A CA 1
ATOM 1699 C C . PRO A 1 216 ? 32.706 -10.330 0.582 1.00 67.75 216 PRO A C 1
ATOM 1701 O O . PRO A 1 216 ? 32.864 -11.549 0.690 1.00 67.75 216 PRO A O 1
ATOM 1704 N N . ILE A 1 217 ? 32.442 -9.733 -0.581 1.00 64.31 217 ILE A N 1
ATOM 1705 C CA . ILE A 1 217 ? 32.266 -10.432 -1.861 1.00 64.31 217 ILE A CA 1
ATOM 1706 C C . ILE A 1 217 ? 33.262 -9.854 -2.886 1.00 64.31 217 ILE A C 1
ATOM 1708 O O . ILE A 1 217 ? 33.414 -8.635 -2.944 1.00 64.31 217 ILE A O 1
ATOM 1712 N N . PRO A 1 218 ? 33.957 -10.687 -3.685 1.00 61.59 218 PRO A N 1
ATOM 1713 C CA . PRO A 1 218 ? 34.911 -10.215 -4.696 1.00 61.59 218 PRO A CA 1
ATOM 1714 C C . PRO A 1 218 ? 34.272 -9.533 -5.926 1.00 61.59 218 PRO A C 1
ATOM 1716 O O . PRO A 1 218 ? 34.985 -8.841 -6.645 1.00 61.59 218 PRO A O 1
ATOM 1719 N N . ASP A 1 219 ? 32.956 -9.661 -6.131 1.00 71.94 219 ASP A N 1
ATOM 1720 C CA . ASP A 1 219 ? 32.257 -9.276 -7.371 1.00 71.94 219 ASP A CA 1
ATOM 1721 C C . ASP A 1 219 ? 31.332 -8.047 -7.226 1.00 71.94 219 ASP A C 1
ATOM 1723 O O . ASP A 1 219 ? 30.403 -7.867 -8.011 1.00 71.94 219 ASP A O 1
ATOM 1727 N N . SER A 1 220 ? 31.549 -7.185 -6.225 1.00 81.00 220 SER A N 1
ATOM 1728 C CA . SER A 1 220 ? 30.709 -5.991 -6.008 1.00 81.00 220 SER A CA 1
ATOM 1729 C C . SER A 1 220 ? 30.640 -5.066 -7.231 1.00 81.00 220 SER A C 1
ATOM 1731 O O . SER A 1 220 ? 29.594 -4.474 -7.475 1.00 81.00 220 SER A O 1
ATOM 1733 N N . GLU A 1 221 ? 31.708 -4.987 -8.030 1.00 84.88 221 GLU A N 1
ATOM 1734 C CA . GLU A 1 221 ? 31.705 -4.222 -9.284 1.00 84.88 221 GLU A CA 1
ATOM 1735 C C . GLU A 1 221 ? 30.773 -4.829 -10.337 1.00 84.88 221 GLU A C 1
ATOM 1737 O O . GLU A 1 221 ? 30.014 -4.090 -10.944 1.00 84.88 221 GLU A O 1
ATOM 1742 N N . ALA A 1 222 ? 30.740 -6.157 -10.490 1.00 83.06 222 ALA A N 1
ATOM 1743 C CA . ALA A 1 222 ? 29.852 -6.818 -11.451 1.00 83.06 222 ALA A CA 1
ATOM 1744 C C . ALA A 1 222 ? 28.369 -6.668 -11.067 1.00 83.06 222 ALA A C 1
ATOM 1746 O O . ALA A 1 222 ? 27.500 -6.550 -11.927 1.00 83.06 222 ALA A O 1
ATOM 1747 N N . ILE A 1 223 ? 28.070 -6.635 -9.763 1.00 84.88 223 ILE A N 1
ATOM 1748 C CA . ILE A 1 223 ? 26.720 -6.342 -9.261 1.00 84.88 223 ILE A CA 1
ATOM 1749 C C . ILE A 1 223 ? 26.328 -4.902 -9.606 1.00 84.88 223 ILE A C 1
ATOM 1751 O O . ILE A 1 223 ? 25.229 -4.673 -10.105 1.00 84.88 223 ILE A O 1
ATOM 1755 N N . LEU A 1 224 ? 27.223 -3.937 -9.366 1.00 89.75 224 LEU A N 1
ATOM 1756 C CA . LEU A 1 224 ? 26.991 -2.538 -9.730 1.00 89.75 224 LEU A CA 1
ATOM 1757 C C . LEU A 1 224 ? 26.862 -2.360 -11.251 1.00 89.75 224 LEU A C 1
ATOM 1759 O O . LEU A 1 224 ? 25.974 -1.631 -11.682 1.00 89.75 224 LEU A O 1
ATOM 1763 N N . ASP A 1 225 ? 27.670 -3.068 -12.050 1.00 89.75 225 ASP A N 1
ATOM 1764 C CA . ASP A 1 225 ? 27.568 -3.096 -13.515 1.00 89.75 225 ASP A CA 1
ATOM 1765 C C . ASP A 1 225 ? 26.186 -3.586 -13.960 1.00 89.75 225 ASP A C 1
ATOM 1767 O O . ASP A 1 225 ? 25.584 -2.993 -14.852 1.00 89.75 225 ASP A O 1
ATOM 1771 N N . ARG A 1 226 ? 25.647 -4.631 -13.318 1.00 88.38 226 ARG A N 1
ATOM 1772 C CA . ARG A 1 226 ? 24.329 -5.176 -13.671 1.00 88.38 226 ARG A CA 1
ATOM 1773 C C . ARG A 1 226 ? 23.174 -4.255 -13.269 1.00 88.38 226 ARG A C 1
ATOM 1775 O O . ARG A 1 226 ? 22.231 -4.112 -14.046 1.00 88.38 226 ARG A O 1
ATOM 1782 N N . ILE A 1 227 ? 23.256 -3.587 -12.114 1.00 91.81 227 ILE A N 1
ATOM 1783 C CA . ILE A 1 227 ? 22.286 -2.544 -11.723 1.00 91.81 227 ILE A CA 1
ATOM 1784 C C . ILE A 1 227 ? 22.316 -1.395 -12.740 1.00 91.81 227 ILE A C 1
ATOM 1786 O O . ILE A 1 227 ? 21.273 -0.985 -13.244 1.00 91.81 227 ILE A O 1
ATOM 1790 N N . GLU A 1 228 ? 23.513 -0.901 -13.071 1.00 94.44 228 GLU A N 1
ATOM 1791 C CA . GLU A 1 228 ? 23.707 0.188 -14.032 1.00 94.44 228 GLU A CA 1
ATOM 1792 C C . GLU A 1 228 ? 23.178 -0.171 -15.426 1.00 94.44 228 GLU A C 1
ATOM 1794 O O . GLU A 1 228 ? 22.473 0.629 -16.045 1.00 94.44 228 GLU A O 1
ATOM 1799 N N . ALA A 1 229 ? 23.482 -1.379 -15.908 1.00 93.00 229 ALA A N 1
ATOM 1800 C CA . ALA A 1 229 ? 23.016 -1.870 -17.199 1.00 93.00 229 ALA A CA 1
ATOM 1801 C C . ALA A 1 229 ? 21.490 -1.998 -17.242 1.00 93.00 229 ALA A C 1
ATOM 1803 O O . ALA A 1 229 ? 20.880 -1.556 -18.213 1.00 93.00 229 ALA A O 1
ATOM 1804 N N . THR A 1 230 ? 20.869 -2.513 -16.174 1.00 92.88 230 THR A N 1
ATOM 1805 C CA . THR A 1 230 ? 19.403 -2.600 -16.089 1.00 92.88 230 THR A CA 1
ATOM 1806 C C . THR A 1 230 ? 18.770 -1.210 -16.093 1.00 92.88 230 THR A C 1
ATOM 1808 O O . THR A 1 230 ? 17.843 -0.960 -16.857 1.00 92.88 230 THR A O 1
ATOM 1811 N N . ALA A 1 231 ? 19.282 -0.278 -15.280 1.00 94.75 231 ALA A N 1
ATOM 1812 C CA . ALA A 1 231 ? 18.747 1.081 -15.204 1.00 94.75 231 ALA A CA 1
ATOM 1813 C C . ALA A 1 231 ? 18.821 1.804 -16.558 1.00 94.75 231 ALA A C 1
ATOM 1815 O O . ALA A 1 231 ? 17.851 2.441 -16.972 1.00 94.75 231 ALA A O 1
ATOM 1816 N N . ARG A 1 232 ? 19.944 1.653 -17.274 1.00 95.31 232 ARG A N 1
ATOM 1817 C CA . ARG A 1 232 ? 20.132 2.201 -18.623 1.00 95.31 232 ARG A CA 1
ATOM 1818 C C . ARG A 1 232 ? 19.200 1.551 -19.644 1.00 95.31 232 ARG A C 1
ATOM 1820 O O . ARG A 1 232 ? 18.553 2.274 -20.395 1.00 95.31 232 ARG A O 1
ATOM 1827 N N . LEU A 1 233 ? 19.113 0.218 -19.651 1.00 92.75 233 LEU A N 1
ATOM 1828 C CA . LEU A 1 233 ? 18.217 -0.521 -20.543 1.00 92.75 233 LEU A CA 1
ATOM 1829 C C . LEU A 1 233 ? 16.772 -0.062 -20.357 1.00 92.75 233 LEU A C 1
ATOM 1831 O O . LEU A 1 233 ? 16.092 0.222 -21.334 1.00 92.75 233 LEU A O 1
ATOM 1835 N N . MET A 1 234 ? 16.319 0.047 -19.109 1.00 94.06 234 MET A N 1
ATOM 1836 C CA . MET A 1 234 ? 14.955 0.452 -18.786 1.00 94.06 234 MET A CA 1
ATOM 1837 C C . MET A 1 234 ? 14.649 1.886 -19.232 1.00 94.06 234 MET A C 1
ATOM 1839 O O . MET A 1 234 ? 13.587 2.117 -19.803 1.00 94.06 234 MET A O 1
ATOM 1843 N N . GLU A 1 235 ? 15.569 2.840 -19.034 1.00 94.56 235 GLU A N 1
ATOM 1844 C CA . GLU A 1 235 ? 15.375 4.209 -19.541 1.00 94.56 235 GLU A CA 1
ATOM 1845 C C . GLU A 1 235 ? 15.218 4.248 -21.062 1.00 94.56 235 GLU A C 1
ATOM 1847 O O . GLU A 1 235 ? 14.352 4.948 -21.592 1.00 94.56 235 GLU A O 1
ATOM 1852 N N . GLU A 1 236 ? 16.069 3.502 -21.766 1.00 93.81 236 GLU A N 1
ATOM 1853 C CA . GLU A 1 236 ? 16.064 3.447 -23.224 1.00 93.81 236 GLU A CA 1
ATOM 1854 C C . GLU A 1 236 ? 14.822 2.714 -23.749 1.00 93.81 236 GLU A C 1
ATOM 1856 O O . GLU A 1 236 ? 14.182 3.187 -24.688 1.00 93.81 236 GLU A O 1
ATOM 1861 N N . TRP A 1 237 ? 14.448 1.597 -23.121 1.00 93.69 237 TRP A N 1
ATOM 1862 C CA . TRP A 1 237 ? 13.344 0.742 -23.552 1.00 93.69 237 TRP A CA 1
ATOM 1863 C C . TRP A 1 237 ? 11.971 1.366 -23.284 1.00 93.69 237 TRP A C 1
ATOM 1865 O O . TRP A 1 237 ? 11.095 1.300 -24.145 1.00 93.69 237 TRP A O 1
ATOM 1875 N N . LEU A 1 238 ? 11.795 2.015 -22.127 1.00 94.81 238 LEU A N 1
ATOM 1876 C CA . LEU A 1 238 ? 10.541 2.674 -21.742 1.00 94.81 238 LEU A CA 1
ATOM 1877 C C . LEU A 1 238 ? 10.447 4.130 -22.210 1.00 94.81 238 LEU A C 1
ATOM 1879 O O . LEU A 1 238 ? 9.391 4.750 -22.070 1.00 94.81 238 LEU A O 1
ATOM 1883 N N . ALA A 1 239 ? 11.542 4.699 -22.724 1.00 94.50 239 ALA A N 1
ATOM 1884 C CA . ALA A 1 239 ? 11.653 6.117 -23.067 1.00 94.50 239 ALA A CA 1
ATOM 1885 C C . ALA A 1 239 ? 11.214 7.051 -21.915 1.00 94.50 239 ALA A C 1
ATOM 1887 O O . ALA A 1 239 ? 10.552 8.072 -22.129 1.00 94.50 239 ALA A O 1
ATOM 1888 N N . ALA A 1 240 ? 11.579 6.694 -20.682 1.00 92.00 240 ALA A N 1
ATOM 1889 C CA . ALA A 1 240 ? 11.242 7.421 -19.460 1.00 92.00 240 ALA A CA 1
ATOM 1890 C C . ALA A 1 240 ? 12.485 7.556 -18.561 1.00 92.00 240 ALA A C 1
ATOM 1892 O O . ALA A 1 240 ? 13.276 6.621 -18.505 1.00 92.00 240 ALA A O 1
ATOM 1893 N N . PRO A 1 241 ? 12.690 8.696 -17.870 1.00 93.56 241 PRO A N 1
ATOM 1894 C CA . PRO A 1 241 ? 13.817 8.855 -16.953 1.00 93.56 241 PRO A CA 1
ATOM 1895 C C . PRO A 1 241 ? 13.701 7.915 -15.753 1.00 93.56 241 PRO A C 1
ATOM 1897 O O . PRO A 1 241 ? 12.596 7.667 -15.259 1.00 93.56 241 PRO A O 1
ATOM 1900 N N . PHE A 1 242 ? 14.848 7.457 -15.247 1.00 92.50 242 PHE A N 1
ATOM 1901 C CA . PHE A 1 242 ? 14.908 6.608 -14.068 1.00 92.50 242 PHE A CA 1
ATOM 1902 C C . PHE A 1 242 ? 14.256 7.313 -12.871 1.00 92.50 242 PHE A C 1
ATOM 1904 O O . PHE A 1 242 ? 14.499 8.505 -12.654 1.00 92.50 242 PHE A O 1
ATOM 1911 N N . PRO A 1 243 ? 13.418 6.625 -12.073 1.00 85.94 243 PRO A N 1
ATOM 1912 C CA . PRO A 1 243 ? 12.499 7.322 -11.168 1.00 85.94 243 PRO A CA 1
ATOM 1913 C C . PRO A 1 243 ? 13.166 7.985 -9.952 1.00 85.94 243 PRO A C 1
ATOM 1915 O O . PRO A 1 243 ? 12.514 8.764 -9.249 1.00 85.94 243 PRO A O 1
ATOM 1918 N N . THR A 1 244 ? 14.440 7.684 -9.680 1.00 83.44 244 THR A N 1
ATOM 1919 C CA . THR A 1 244 ? 15.205 8.196 -8.535 1.00 83.44 244 THR A CA 1
ATOM 1920 C C . THR A 1 244 ? 16.672 8.451 -8.890 1.00 83.44 244 THR A C 1
ATOM 1922 O O . THR A 1 244 ? 17.206 7.879 -9.836 1.00 83.44 244 THR A O 1
ATOM 1925 N N . THR A 1 245 ? 17.337 9.293 -8.101 1.00 86.75 245 THR A N 1
ATOM 1926 C CA . THR A 1 245 ? 18.777 9.566 -8.194 1.00 86.75 245 THR A CA 1
ATOM 1927 C C . THR A 1 245 ? 19.629 8.575 -7.410 1.00 86.75 245 THR A C 1
ATOM 1929 O O . THR A 1 245 ? 20.844 8.570 -7.577 1.00 86.75 245 THR A O 1
ATOM 1932 N N . ASP A 1 246 ? 19.022 7.742 -6.561 1.00 87.94 246 ASP A N 1
ATOM 1933 C CA . ASP A 1 246 ? 19.733 6.853 -5.643 1.00 87.94 246 ASP A CA 1
ATOM 1934 C C . ASP A 1 246 ? 19.191 5.424 -5.749 1.00 87.94 246 ASP A C 1
ATOM 1936 O O . ASP A 1 246 ? 18.068 5.135 -5.333 1.00 87.94 246 ASP A O 1
ATOM 1940 N N . ILE A 1 247 ? 20.000 4.511 -6.287 1.00 91.25 247 ILE A N 1
ATOM 1941 C CA . ILE A 1 247 ? 19.651 3.093 -6.432 1.00 91.25 247 ILE A CA 1
ATOM 1942 C C . ILE A 1 247 ? 20.346 2.311 -5.322 1.00 91.25 247 ILE A C 1
ATOM 1944 O O . ILE A 1 247 ? 21.574 2.214 -5.288 1.00 91.25 247 ILE A O 1
ATOM 1948 N N . ILE A 1 248 ? 19.568 1.767 -4.388 1.00 88.62 248 ILE A N 1
ATOM 1949 C CA . ILE A 1 248 ? 20.087 1.191 -3.142 1.00 88.62 248 ILE A CA 1
ATOM 1950 C C . ILE A 1 248 ? 19.768 -0.306 -3.092 1.00 88.62 248 ILE A C 1
ATOM 1952 O O . ILE A 1 248 ? 18.603 -0.689 -3.150 1.00 88.62 248 ILE A O 1
ATOM 1956 N N . LEU A 1 249 ? 20.788 -1.149 -2.915 1.00 88.31 249 LEU A N 1
ATOM 1957 C CA . LEU A 1 249 ? 20.664 -2.600 -2.757 1.00 88.31 249 LEU A CA 1
ATOM 1958 C C . LEU A 1 249 ? 21.266 -3.073 -1.425 1.00 88.31 249 LEU A C 1
ATOM 1960 O O . LEU A 1 249 ? 22.461 -2.902 -1.177 1.00 88.31 249 LEU A O 1
ATOM 1964 N N . LEU A 1 250 ? 20.460 -3.754 -0.605 1.00 84.81 250 LEU A N 1
ATOM 1965 C CA . LEU A 1 250 ? 20.941 -4.594 0.495 1.00 84.81 250 LEU A CA 1
ATOM 1966 C C . LEU A 1 250 ? 21.105 -6.043 0.030 1.00 84.81 250 LEU A C 1
ATOM 1968 O O . LEU A 1 250 ? 20.117 -6.714 -0.261 1.00 84.81 250 LEU A O 1
ATOM 1972 N N . LEU A 1 251 ? 22.330 -6.560 0.050 1.00 81.06 251 LEU A N 1
ATOM 1973 C CA . LEU A 1 251 ? 22.633 -7.950 -0.278 1.00 81.06 251 LEU A CA 1
ATOM 1974 C C . LEU A 1 251 ? 23.050 -8.737 0.975 1.00 81.06 251 LEU A C 1
ATOM 1976 O O . LEU A 1 251 ? 24.100 -8.485 1.574 1.00 81.06 251 LEU A O 1
ATOM 1980 N N . GLY A 1 252 ? 22.224 -9.704 1.372 1.00 74.12 252 GLY A N 1
ATOM 1981 C CA . GLY A 1 252 ? 22.496 -10.614 2.490 1.00 74.12 252 GLY A CA 1
ATOM 1982 C C . GLY A 1 252 ? 22.980 -11.990 2.028 1.00 74.12 252 GLY A C 1
ATOM 1983 O O . GLY A 1 252 ? 22.587 -12.451 0.970 1.00 74.12 252 GLY A O 1
ATOM 1984 N N . ASP A 1 253 ? 23.811 -12.673 2.814 1.00 67.44 253 ASP A N 1
ATOM 1985 C CA . ASP A 1 253 ? 24.224 -14.069 2.573 1.00 67.44 253 ASP A CA 1
ATOM 1986 C C . ASP A 1 253 ? 23.291 -15.091 3.263 1.00 67.44 253 ASP A C 1
ATOM 1988 O O . ASP A 1 253 ? 23.046 -14.982 4.468 1.00 67.44 253 ASP A O 1
ATOM 1992 N N . ALA A 1 254 ? 22.819 -16.107 2.529 1.00 58.66 254 ALA A N 1
ATOM 1993 C CA . ALA A 1 254 ? 21.970 -17.200 3.020 1.00 58.66 254 ALA A CA 1
ATOM 1994 C C . ALA A 1 254 ? 22.647 -18.116 4.061 1.00 58.66 254 ALA A C 1
ATOM 1996 O O . ALA A 1 254 ? 21.962 -18.878 4.745 1.00 58.66 254 ALA A O 1
ATOM 1997 N N . THR A 1 255 ? 23.976 -18.058 4.214 1.00 50.25 255 THR A N 1
ATOM 1998 C CA . THR A 1 255 ? 24.706 -18.828 5.243 1.00 50.25 255 THR A CA 1
ATOM 1999 C C . THR A 1 255 ? 24.409 -18.371 6.674 1.00 50.25 255 THR A C 1
ATOM 2001 O O . THR A 1 255 ? 24.636 -19.133 7.620 1.00 50.25 255 THR A O 1
ATOM 2004 N N . ALA A 1 256 ? 23.846 -17.172 6.860 1.00 49.50 256 ALA A N 1
ATOM 2005 C CA . ALA A 1 256 ? 23.199 -16.810 8.112 1.00 49.50 256 ALA A CA 1
ATOM 2006 C C . ALA A 1 256 ? 21.820 -17.480 8.152 1.00 49.50 256 ALA A C 1
ATOM 2008 O O . ALA A 1 256 ? 20.820 -16.954 7.670 1.00 49.50 256 ALA A O 1
ATOM 2009 N N . VAL A 1 257 ? 21.819 -18.696 8.700 1.00 41.97 257 VAL A N 1
ATOM 2010 C CA . VAL A 1 257 ? 20.640 -19.460 9.122 1.00 41.97 257 VAL A CA 1
ATOM 2011 C C . VAL A 1 257 ? 19.587 -18.485 9.673 1.00 41.97 257 VAL A C 1
ATOM 2013 O O . VAL A 1 257 ? 19.932 -17.677 10.532 1.00 41.97 257 VAL A O 1
ATOM 2016 N N . ASP A 1 258 ? 18.345 -18.566 9.182 1.00 43.38 258 ASP A N 1
ATOM 2017 C CA . ASP A 1 258 ? 17.173 -17.745 9.563 1.00 43.38 258 ASP A CA 1
ATOM 2018 C C . ASP A 1 258 ? 16.852 -16.470 8.743 1.00 43.38 258 ASP A C 1
ATOM 2020 O O . ASP A 1 258 ? 16.198 -15.539 9.220 1.00 43.38 258 ASP A O 1
ATOM 2024 N N . TYR A 1 259 ? 17.197 -16.438 7.452 1.00 47.66 259 TYR A N 1
ATOM 2025 C CA . TYR A 1 259 ? 16.392 -15.674 6.490 1.00 47.66 259 TYR A CA 1
ATOM 2026 C C . TYR A 1 259 ? 15.226 -16.543 6.034 1.00 47.66 259 TYR A C 1
ATOM 2028 O O . TYR A 1 259 ? 15.373 -17.340 5.109 1.00 47.66 259 TYR A O 1
ATOM 2036 N N . GLY A 1 260 ? 14.071 -16.426 6.690 1.00 42.38 260 GLY A N 1
ATOM 2037 C CA . GLY A 1 260 ? 12.837 -17.004 6.164 1.00 42.38 260 GLY A CA 1
ATOM 2038 C C . GLY A 1 260 ? 12.674 -16.603 4.696 1.00 42.38 260 GLY A C 1
ATOM 2039 O O . GLY A 1 260 ? 12.537 -15.424 4.417 1.00 42.38 260 GLY A O 1
ATOM 2040 N N . ILE A 1 261 ? 12.816 -17.574 3.791 1.00 40.91 261 ILE A N 1
ATOM 2041 C CA . ILE A 1 261 ? 12.390 -17.631 2.382 1.00 40.91 261 ILE A CA 1
ATOM 2042 C C . ILE A 1 261 ? 12.072 -16.267 1.718 1.00 40.91 261 ILE A C 1
ATOM 2044 O O . ILE A 1 261 ? 10.962 -16.055 1.249 1.00 40.91 261 ILE A O 1
ATOM 2048 N N . TYR A 1 262 ? 13.026 -15.336 1.646 1.00 49.88 262 TYR A N 1
ATOM 2049 C CA . TYR A 1 262 ? 12.892 -14.115 0.838 1.00 49.88 262 TYR A CA 1
ATOM 2050 C C . TYR A 1 262 ? 13.965 -14.151 -0.251 1.00 49.88 262 TYR A C 1
ATOM 2052 O O . TYR A 1 262 ? 15.144 -13.930 0.039 1.00 49.88 262 TYR A O 1
ATOM 2060 N N . ARG A 1 263 ? 13.555 -14.492 -1.483 1.00 57.47 263 ARG A N 1
ATOM 2061 C CA . ARG A 1 263 ? 14.429 -14.508 -2.669 1.00 57.47 263 ARG A CA 1
ATOM 2062 C C . ARG A 1 263 ? 14.884 -13.080 -3.004 1.00 57.47 263 ARG A C 1
ATOM 2064 O O . ARG A 1 263 ? 16.080 -12.832 -3.053 1.00 57.47 263 ARG A O 1
ATOM 2071 N N . GLY A 1 264 ? 13.961 -12.130 -3.080 1.00 69.50 264 GLY A N 1
ATOM 2072 C CA . GLY A 1 264 ? 14.222 -10.711 -3.314 1.00 69.50 264 GLY A CA 1
ATOM 2073 C C . GLY A 1 264 ? 13.038 -9.861 -2.856 1.00 69.50 264 GLY A C 1
ATOM 2074 O O . GLY A 1 264 ? 12.034 -10.415 -2.399 1.00 69.50 264 GLY A O 1
ATOM 2075 N N . GLY A 1 265 ? 13.184 -8.540 -2.875 1.00 72.69 265 GLY A N 1
ATOM 2076 C CA . GLY A 1 265 ? 12.054 -7.632 -2.743 1.00 72.69 265 GLY A CA 1
ATOM 2077 C C . GLY A 1 265 ? 12.431 -6.161 -2.896 1.00 72.69 265 GLY A C 1
ATOM 2078 O O . GLY A 1 265 ? 13.447 -5.699 -2.358 1.00 72.69 265 GLY A O 1
ATOM 2079 N N . HIS A 1 266 ? 11.554 -5.422 -3.567 1.00 77.38 266 HIS A N 1
ATOM 2080 C CA . HIS A 1 266 ? 11.623 -3.981 -3.762 1.00 77.38 266 HIS A CA 1
ATOM 2081 C C . HIS A 1 266 ? 10.691 -3.244 -2.784 1.00 77.38 266 HIS A C 1
ATOM 2083 O O . HIS A 1 266 ? 9.539 -3.621 -2.571 1.00 77.38 266 HIS A O 1
ATOM 2089 N N . PHE A 1 267 ? 11.183 -2.165 -2.171 1.00 72.00 267 PHE A N 1
ATOM 2090 C CA . PHE A 1 267 ? 10.466 -1.400 -1.137 1.00 72.00 267 PHE A CA 1
ATOM 2091 C C . PHE A 1 267 ? 10.142 0.039 -1.565 1.00 72.00 267 PHE A C 1
ATOM 2093 O O . PHE A 1 267 ? 9.869 0.893 -0.716 1.00 72.00 267 PHE A O 1
ATOM 2100 N N . GLY A 1 268 ? 10.202 0.317 -2.868 1.00 70.38 268 GLY A N 1
ATOM 2101 C CA . GLY A 1 268 ? 9.930 1.623 -3.474 1.00 70.38 268 GLY A CA 1
ATOM 2102 C C . GLY A 1 268 ? 11.164 2.509 -3.601 1.00 70.38 268 GLY A C 1
ATOM 2103 O O . GLY A 1 268 ? 11.343 3.171 -4.615 1.00 70.38 268 GLY A O 1
ATOM 2104 N N . SER A 1 269 ? 12.017 2.519 -2.575 1.00 72.69 269 SER A N 1
ATOM 2105 C CA . SER A 1 269 ? 13.254 3.314 -2.547 1.00 72.69 269 SER A CA 1
ATOM 2106 C C . SER A 1 269 ? 14.530 2.484 -2.609 1.00 72.69 269 SER A C 1
ATOM 2108 O O . SER A 1 269 ? 15.604 3.021 -2.871 1.00 72.69 269 SER A O 1
ATOM 2110 N N . HIS A 1 270 ? 14.431 1.188 -2.323 1.00 82.12 270 HIS A N 1
ATOM 2111 C CA . HIS A 1 270 ? 15.566 0.285 -2.249 1.00 82.12 270 HIS A CA 1
ATOM 2112 C C . HIS A 1 270 ? 15.133 -1.159 -2.490 1.00 82.12 270 HIS A C 1
ATOM 2114 O O . HIS A 1 270 ? 13.971 -1.526 -2.294 1.00 82.12 270 HIS A O 1
ATOM 2120 N N . MET A 1 271 ? 16.114 -1.974 -2.849 1.00 85.06 271 MET A N 1
ATOM 2121 C CA . MET A 1 271 ? 15.998 -3.403 -3.087 1.00 85.06 271 MET A CA 1
ATOM 2122 C C . MET A 1 271 ? 16.686 -4.185 -1.973 1.00 85.06 271 MET A C 1
ATOM 2124 O O . MET A 1 271 ? 17.677 -3.736 -1.381 1.00 85.06 271 MET A O 1
ATOM 2128 N N . ARG A 1 272 ? 16.209 -5.403 -1.727 1.00 79.88 272 ARG A N 1
ATOM 2129 C CA . ARG A 1 272 ? 16.867 -6.369 -0.852 1.00 79.88 272 ARG A CA 1
ATOM 2130 C C . ARG A 1 272 ? 16.934 -7.727 -1.525 1.00 79.88 272 ARG A C 1
ATOM 2132 O O . ARG A 1 272 ? 15.909 -8.289 -1.881 1.00 79.88 272 ARG A O 1
ATOM 2139 N N . LEU A 1 273 ? 18.132 -8.291 -1.598 1.00 78.88 273 LEU A N 1
ATOM 2140 C CA . LEU A 1 273 ? 18.379 -9.598 -2.197 1.00 78.88 273 LEU A CA 1
ATOM 2141 C C . LEU A 1 273 ? 19.089 -10.525 -1.211 1.00 78.88 273 LEU A C 1
ATOM 2143 O O . LEU A 1 273 ? 19.905 -10.090 -0.389 1.00 78.88 273 LEU A O 1
ATOM 2147 N N . THR A 1 274 ? 18.804 -11.821 -1.326 1.00 73.38 274 THR A N 1
ATOM 2148 C CA . THR A 1 274 ? 19.509 -12.869 -0.579 1.00 73.38 274 THR A CA 1
ATOM 2149 C C . THR A 1 274 ? 20.401 -13.663 -1.525 1.00 73.38 274 THR A C 1
ATOM 2151 O O . THR A 1 274 ? 19.915 -14.360 -2.405 1.00 73.38 274 THR A O 1
ATOM 2154 N N . ARG A 1 275 ? 21.714 -13.613 -1.322 1.00 71.50 275 ARG A N 1
ATOM 2155 C CA . ARG A 1 275 ? 22.698 -14.441 -2.020 1.00 71.50 275 ARG A CA 1
ATOM 2156 C C . ARG A 1 275 ? 22.664 -15.875 -1.500 1.00 71.50 275 ARG A C 1
ATOM 2158 O O . ARG A 1 275 ? 22.818 -16.102 -0.301 1.00 71.50 275 ARG A O 1
ATOM 2165 N N . TYR A 1 276 ? 22.581 -16.834 -2.408 1.00 64.00 276 TYR A N 1
ATOM 2166 C CA . TYR A 1 276 ? 22.708 -18.263 -2.137 1.00 64.00 276 TYR A CA 1
ATOM 2167 C C . TYR A 1 276 ? 24.101 -18.780 -2.515 1.00 64.00 276 TYR A C 1
ATOM 2169 O O . TYR A 1 276 ? 24.855 -18.113 -3.221 1.00 64.00 276 TYR A O 1
ATOM 2177 N N . GLU A 1 277 ? 24.425 -20.006 -2.085 1.00 53.69 277 GLU A N 1
ATOM 2178 C CA . GLU A 1 277 ? 25.661 -20.721 -2.467 1.00 53.69 277 GLU A CA 1
ATOM 2179 C C . GLU A 1 277 ? 25.863 -20.779 -3.993 1.00 53.69 277 GLU A C 1
ATOM 2181 O O . GLU A 1 277 ? 26.991 -20.858 -4.474 1.00 53.69 277 GLU A O 1
ATOM 2186 N N . TYR A 1 278 ? 24.763 -20.685 -4.741 1.00 48.94 278 TYR A N 1
ATOM 2187 C CA . TYR A 1 278 ? 24.703 -20.828 -6.188 1.00 48.94 278 TYR A CA 1
ATOM 2188 C C . TYR A 1 278 ? 24.500 -19.504 -6.951 1.00 48.94 278 TYR A C 1
ATOM 2190 O O . TYR A 1 278 ? 24.604 -19.513 -8.168 1.00 48.94 278 TYR A O 1
ATOM 2198 N N . GLY A 1 279 ? 24.257 -18.363 -6.292 1.00 56.28 279 GLY A N 1
ATOM 2199 C CA . GLY A 1 279 ? 24.123 -17.074 -6.989 1.00 56.28 279 GLY A CA 1
ATOM 2200 C C . GLY A 1 279 ? 23.292 -16.016 -6.266 1.00 56.28 279 GLY A C 1
ATOM 2201 O O . GLY A 1 279 ? 22.841 -16.224 -5.137 1.00 56.28 279 GLY A O 1
ATOM 2202 N N . VAL A 1 280 ? 23.106 -14.862 -6.910 1.00 56.94 280 VAL A N 1
ATOM 2203 C CA . VAL A 1 280 ? 22.214 -13.785 -6.443 1.00 56.94 280 VAL A CA 1
ATOM 2204 C C . VAL A 1 280 ? 20.915 -13.838 -7.267 1.00 56.94 280 VAL A C 1
ATOM 2206 O O . VAL A 1 280 ? 21.016 -13.895 -8.489 1.00 56.94 280 VAL A O 1
ATOM 2209 N N . PRO A 1 281 ? 19.722 -13.852 -6.641 1.00 62.97 281 PRO A N 1
ATOM 2210 C CA . PRO A 1 281 ? 18.442 -13.724 -7.343 1.00 62.97 281 PRO A CA 1
ATOM 2211 C C . PRO A 1 281 ? 18.365 -12.422 -8.153 1.00 62.97 281 PRO A C 1
ATOM 2213 O O . PRO A 1 281 ? 19.145 -11.500 -7.915 1.00 62.97 281 PRO A O 1
ATOM 2216 N N . SER A 1 282 ? 17.443 -12.378 -9.115 1.00 74.31 282 SER A N 1
ATOM 2217 C CA . SER A 1 282 ? 17.414 -11.422 -10.224 1.00 74.31 282 SER A CA 1
ATOM 2218 C C . SER A 1 282 ? 17.536 -9.947 -9.816 1.00 74.31 282 SER A C 1
ATOM 2220 O O . SER A 1 282 ? 16.582 -9.285 -9.409 1.00 74.31 282 SER A O 1
ATOM 2222 N N . ILE A 1 283 ? 18.754 -9.411 -9.944 1.00 82.06 283 ILE A N 1
ATOM 2223 C CA . ILE A 1 283 ? 19.031 -7.972 -9.832 1.00 82.06 283 ILE A CA 1
ATOM 2224 C C . ILE A 1 283 ? 18.201 -7.177 -10.855 1.00 82.06 283 ILE A C 1
ATOM 2226 O O . ILE A 1 283 ? 17.661 -6.136 -10.468 1.00 82.06 283 ILE A O 1
ATOM 2230 N N . PRO A 1 284 ? 18.073 -7.622 -12.125 1.00 86.81 284 PRO A N 1
ATOM 2231 C CA . PRO A 1 284 ? 17.270 -6.899 -13.101 1.00 86.81 284 PRO A CA 1
ATOM 2232 C C . PRO A 1 284 ? 15.791 -6.824 -12.722 1.00 86.81 284 PRO A C 1
ATOM 2234 O O . PRO A 1 284 ? 15.219 -5.740 -12.795 1.00 86.81 284 PRO A O 1
ATOM 2237 N N . HIS A 1 285 ? 15.212 -7.925 -12.237 1.00 86.56 285 HIS A N 1
ATOM 2238 C CA . HIS A 1 285 ? 13.823 -7.989 -11.783 1.00 86.56 285 HIS A CA 1
ATOM 2239 C C . HIS A 1 285 ? 13.531 -6.944 -10.700 1.00 86.56 285 HIS A C 1
ATOM 2241 O O . HIS A 1 285 ? 12.672 -6.079 -10.865 1.00 86.56 285 HIS A O 1
ATOM 2247 N N . GLU A 1 286 ? 14.313 -6.939 -9.616 1.00 86.25 286 GLU A N 1
ATOM 2248 C CA . GLU A 1 286 ? 14.095 -5.975 -8.531 1.00 86.25 286 GLU A CA 1
ATOM 2249 C C . GLU A 1 286 ? 14.381 -4.530 -8.961 1.00 86.25 286 GLU A C 1
ATOM 2251 O O . GLU A 1 286 ? 13.757 -3.595 -8.458 1.00 86.25 286 GLU A O 1
ATOM 2256 N N . THR A 1 287 ? 15.302 -4.327 -9.909 1.00 90.00 287 THR A N 1
ATOM 2257 C CA . THR A 1 287 ? 15.583 -2.995 -10.467 1.00 90.00 287 THR A CA 1
ATOM 2258 C C . THR A 1 287 ? 14.429 -2.521 -11.357 1.00 90.00 287 THR A C 1
ATOM 2260 O O . THR A 1 287 ? 14.112 -1.331 -11.381 1.00 90.00 287 THR A O 1
ATOM 2263 N N . ALA A 1 288 ? 13.753 -3.433 -12.058 1.00 90.31 288 ALA A N 1
ATOM 2264 C CA . ALA A 1 288 ? 12.602 -3.116 -12.893 1.00 90.31 288 ALA A CA 1
ATOM 2265 C C . ALA A 1 288 ? 11.420 -2.584 -12.067 1.00 90.31 288 ALA A C 1
ATOM 2267 O O . ALA A 1 288 ? 10.691 -1.704 -12.533 1.00 90.31 288 ALA A O 1
ATOM 2268 N N . HIS A 1 289 ? 11.287 -3.016 -10.808 1.00 87.88 289 HIS A N 1
ATOM 2269 C CA . HIS A 1 289 ? 10.275 -2.510 -9.877 1.00 87.88 289 HIS A CA 1
ATOM 2270 C C . HIS A 1 289 ? 10.440 -1.037 -9.476 1.00 87.88 289 HIS A C 1
ATOM 2272 O O . HIS A 1 289 ? 9.534 -0.479 -8.858 1.00 87.88 289 HIS A O 1
ATOM 2278 N N . TYR A 1 290 ? 11.511 -0.340 -9.876 1.00 86.69 290 TYR A N 1
ATOM 2279 C CA . TYR A 1 290 ? 11.492 1.126 -9.833 1.00 86.69 290 TYR A CA 1
ATOM 2280 C C . TYR A 1 290 ? 10.422 1.694 -10.784 1.00 86.69 290 TYR A C 1
ATOM 2282 O O . TYR A 1 290 ? 9.739 2.654 -10.419 1.00 86.69 290 TYR A O 1
ATOM 2290 N N . TYR A 1 291 ? 10.220 1.071 -11.952 1.00 87.62 291 TYR A N 1
ATOM 2291 C CA . TYR A 1 291 ? 9.183 1.433 -12.925 1.00 87.62 291 TYR A CA 1
ATOM 2292 C C . TYR A 1 291 ? 7.879 0.656 -12.717 1.00 87.62 291 TYR A C 1
ATOM 2294 O O . TYR A 1 291 ? 6.795 1.244 -12.701 1.00 87.62 291 TYR A O 1
ATOM 2302 N N . PHE A 1 292 ? 7.974 -0.663 -12.557 1.00 85.25 292 PHE A N 1
ATOM 2303 C CA . PHE A 1 292 ? 6.819 -1.552 -12.466 1.00 85.25 292 PHE A CA 1
ATOM 2304 C C . PHE A 1 292 ? 6.416 -1.761 -11.012 1.00 85.25 292 PHE A C 1
ATOM 2306 O O . PHE A 1 292 ? 6.868 -2.689 -10.350 1.00 85.25 292 PHE A O 1
ATOM 2313 N N . GLN A 1 293 ? 5.559 -0.884 -10.501 1.00 73.12 293 GLN A N 1
ATOM 2314 C CA . GLN A 1 293 ? 4.974 -1.027 -9.167 1.00 73.12 293 GLN A CA 1
ATOM 2315 C C . GLN A 1 293 ? 3.485 -1.317 -9.308 1.00 73.12 293 GLN A C 1
ATOM 2317 O O . GLN A 1 293 ? 2.826 -0.752 -10.178 1.00 73.12 293 GLN A O 1
ATOM 2322 N N . GLY A 1 294 ? 2.961 -2.207 -8.473 1.00 61.50 294 GLY A N 1
ATOM 2323 C CA . GLY A 1 294 ? 1.566 -2.621 -8.531 1.00 61.50 294 GLY A CA 1
ATOM 2324 C C . GLY A 1 294 ? 1.234 -3.616 -7.428 1.00 61.50 294 GLY A C 1
ATOM 2325 O O . GLY A 1 294 ? 2.110 -4.211 -6.803 1.00 61.50 294 GLY A O 1
ATOM 2326 N N . VAL A 1 295 ? -0.055 -3.759 -7.165 1.00 51.31 295 VAL A N 1
ATOM 2327 C CA . VAL A 1 295 ? -0.634 -4.605 -6.117 1.00 51.31 295 VAL A CA 1
ATOM 2328 C C . VAL A 1 295 ? -1.988 -5.110 -6.606 1.00 51.31 295 VAL A C 1
ATOM 2330 O O . VAL A 1 295 ? -2.500 -4.621 -7.605 1.00 51.31 295 VAL A O 1
ATOM 2333 N N . GLY A 1 296 ? -2.567 -6.106 -5.938 1.00 56.19 296 GLY A N 1
ATOM 2334 C CA . GLY A 1 296 ? -3.880 -6.618 -6.338 1.00 56.19 296 GLY A CA 1
ATOM 2335 C C . GLY A 1 296 ? -3.881 -7.150 -7.777 1.00 56.19 296 GLY A C 1
ATOM 2336 O O . GLY A 1 296 ? -3.048 -7.986 -8.116 1.00 56.19 296 GLY A O 1
ATOM 2337 N N . GLU A 1 297 ? -4.795 -6.644 -8.605 1.00 53.25 297 GLU A N 1
ATOM 2338 C CA . GLU A 1 297 ? -5.144 -7.181 -9.936 1.00 53.25 297 GLU A CA 1
ATOM 2339 C C . GLU A 1 297 ? -4.121 -6.875 -11.044 1.00 53.25 297 GLU A C 1
ATOM 2341 O O . GLU A 1 297 ? -4.162 -7.459 -12.123 1.00 53.25 297 GLU A O 1
ATOM 2346 N N . THR A 1 298 ? -3.166 -5.972 -10.800 1.00 67.38 298 THR A N 1
ATOM 2347 C CA . THR A 1 298 ? -2.066 -5.697 -11.745 1.00 67.38 298 THR A CA 1
ATOM 2348 C C . THR A 1 298 ? -0.800 -6.476 -11.421 1.00 67.38 298 THR A C 1
ATOM 2350 O O . THR A 1 298 ? 0.192 -6.358 -12.142 1.00 67.38 298 THR A O 1
ATOM 2353 N N . ARG A 1 299 ? -0.808 -7.289 -10.354 1.00 71.12 299 ARG A N 1
ATOM 2354 C CA . ARG A 1 299 ? 0.398 -7.963 -9.866 1.00 71.12 299 ARG A CA 1
ATOM 2355 C C . ARG A 1 299 ? 1.017 -8.871 -10.926 1.00 71.12 299 ARG A C 1
ATOM 2357 O O . ARG A 1 299 ? 2.218 -8.823 -11.140 1.00 71.12 299 ARG A O 1
ATOM 2364 N N . TRP A 1 300 ? 0.204 -9.629 -11.654 1.00 73.44 300 TRP A N 1
ATOM 2365 C CA . TRP A 1 300 ? 0.686 -10.475 -12.750 1.00 73.44 300 TRP A CA 1
ATOM 2366 C C . TRP A 1 300 ? 1.445 -9.684 -13.818 1.00 73.44 300 TRP A C 1
ATOM 2368 O O . TRP A 1 300 ? 2.456 -10.150 -14.333 1.00 73.44 300 TRP A O 1
ATOM 2378 N N . PHE A 1 301 ? 0.990 -8.471 -14.126 1.00 79.44 301 PHE A N 1
ATOM 2379 C CA . PHE A 1 301 ? 1.574 -7.641 -15.168 1.00 79.44 301 PHE A CA 1
ATOM 2380 C C . PHE A 1 301 ? 2.896 -7.031 -14.709 1.00 79.44 301 PHE A C 1
ATOM 2382 O O . PHE A 1 301 ? 3.872 -7.071 -15.450 1.00 79.44 301 PHE A O 1
ATOM 2389 N N . VAL A 1 302 ? 2.951 -6.505 -13.481 1.00 82.94 302 VAL A N 1
ATOM 2390 C CA . VAL A 1 302 ? 4.164 -5.853 -12.956 1.00 82.94 302 VAL A CA 1
ATOM 2391 C C . VAL A 1 302 ? 5.267 -6.854 -12.619 1.00 82.94 302 VAL A C 1
ATOM 2393 O O . VAL A 1 302 ? 6.422 -6.595 -12.945 1.00 82.94 302 VAL A O 1
ATOM 2396 N N . GLU A 1 303 ? 4.921 -8.005 -12.036 1.00 80.00 303 GLU A N 1
ATOM 2397 C CA . GLU A 1 303 ? 5.877 -9.086 -11.763 1.00 80.00 303 GLU A CA 1
ATOM 2398 C C . GLU A 1 303 ? 6.330 -9.721 -13.085 1.00 80.00 303 GLU A C 1
ATOM 2400 O O . GLU A 1 303 ? 7.519 -9.925 -13.305 1.00 80.00 303 GLU A O 1
ATOM 2405 N N . GLY A 1 304 ? 5.404 -9.944 -14.026 1.00 82.88 304 GLY A N 1
ATOM 2406 C CA . GLY A 1 304 ? 5.732 -10.448 -15.359 1.00 82.88 304 GLY A CA 1
ATOM 2407 C C . GLY A 1 304 ? 6.636 -9.511 -16.164 1.00 82.88 304 GLY A C 1
ATOM 2408 O O . GLY A 1 304 ? 7.526 -9.976 -16.875 1.00 82.88 304 GLY A O 1
ATOM 2409 N N . ALA A 1 305 ? 6.436 -8.193 -16.060 1.00 88.31 305 ALA A N 1
ATOM 2410 C CA . ALA A 1 305 ? 7.278 -7.201 -16.727 1.00 88.31 305 ALA A CA 1
ATOM 2411 C C . ALA A 1 305 ? 8.678 -7.133 -16.102 1.00 88.31 305 ALA A C 1
ATOM 2413 O O . ALA A 1 305 ? 9.668 -6.965 -16.821 1.00 88.31 305 ALA A O 1
ATOM 2414 N N . ALA A 1 306 ? 8.772 -7.306 -14.781 1.00 86.44 306 ALA A N 1
ATOM 2415 C CA . ALA A 1 306 ? 10.043 -7.423 -14.080 1.00 86.44 306 ALA A CA 1
ATOM 2416 C C . ALA A 1 306 ? 10.814 -8.691 -14.494 1.00 86.44 306 ALA A C 1
ATOM 2418 O O . ALA A 1 306 ? 12.005 -8.594 -14.790 1.00 86.44 306 ALA A O 1
ATOM 2419 N N . GLU A 1 307 ? 10.139 -9.837 -14.636 1.00 80.44 307 GLU A N 1
ATOM 2420 C CA . GLU A 1 307 ? 10.757 -11.073 -15.150 1.00 80.44 307 GLU A CA 1
ATOM 2421 C C . GLU A 1 307 ? 11.211 -10.937 -16.612 1.00 80.44 307 GLU A C 1
ATOM 2423 O O . GLU A 1 307 ? 12.349 -11.265 -16.953 1.00 80.44 307 GLU A O 1
ATOM 2428 N N . LEU A 1 308 ? 10.373 -10.362 -17.486 1.00 85.06 308 LEU A N 1
ATOM 2429 C CA . LEU A 1 308 ? 10.758 -10.123 -18.882 1.00 85.06 308 LEU A CA 1
ATOM 2430 C C . LEU A 1 308 ? 11.987 -9.205 -18.986 1.00 85.06 308 LEU A C 1
ATOM 2432 O O . LEU A 1 308 ? 12.817 -9.387 -19.877 1.00 85.06 308 LEU A O 1
ATOM 2436 N N . THR A 1 309 ? 12.119 -8.231 -18.081 1.00 87.56 309 THR A N 1
ATOM 2437 C CA . THR A 1 309 ? 13.268 -7.313 -18.055 1.00 87.56 309 THR A CA 1
ATOM 2438 C C . THR A 1 309 ? 14.581 -8.061 -17.836 1.00 87.56 309 THR A C 1
ATOM 2440 O O . THR A 1 309 ? 15.582 -7.709 -18.459 1.00 87.56 309 THR A O 1
ATOM 2443 N N . GLU A 1 310 ? 14.597 -9.098 -16.995 1.00 80.56 310 GLU A N 1
ATOM 2444 C CA . GLU A 1 310 ? 15.789 -9.930 -16.805 1.00 80.56 310 GLU A CA 1
ATOM 2445 C C . GLU A 1 310 ? 16.197 -10.626 -18.100 1.00 80.56 310 GLU A C 1
ATOM 2447 O O . GLU A 1 310 ? 17.342 -10.481 -18.530 1.00 80.56 310 GLU A O 1
ATOM 2452 N N . ARG A 1 311 ? 15.255 -11.301 -18.767 1.00 78.25 311 ARG A N 1
ATOM 2453 C CA . ARG A 1 311 ? 15.537 -11.982 -20.039 1.00 78.25 311 ARG A CA 1
ATOM 2454 C C . ARG A 1 311 ? 16.007 -11.015 -21.116 1.00 78.25 311 ARG A C 1
ATOM 2456 O O . ARG A 1 311 ? 16.983 -11.284 -21.809 1.00 78.25 311 ARG A O 1
ATOM 2463 N N . TYR A 1 312 ? 15.336 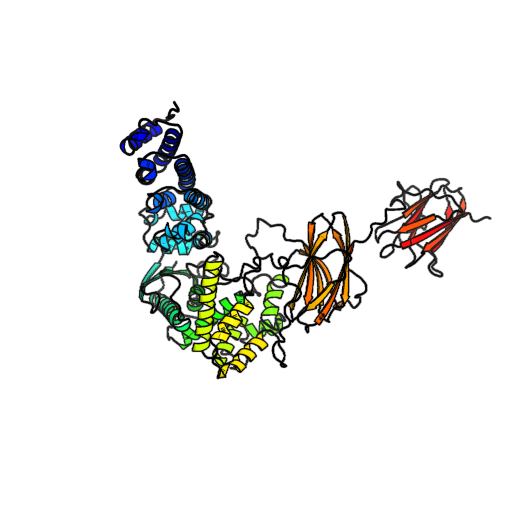-9.872 -21.230 1.00 83.06 312 TYR A N 1
ATOM 2464 C CA . TYR A 1 312 ? 15.685 -8.876 -22.232 1.00 83.06 312 TYR A CA 1
ATOM 2465 C C . TYR A 1 312 ? 17.073 -8.272 -21.985 1.00 83.06 312 TYR A C 1
ATOM 2467 O O . TYR A 1 312 ? 17.818 -8.032 -22.936 1.00 83.06 312 TYR A O 1
ATOM 2475 N N . LEU A 1 313 ? 17.454 -8.064 -20.719 1.00 82.62 313 LEU A N 1
ATOM 2476 C CA . LEU A 1 313 ? 18.802 -7.625 -20.372 1.00 82.62 313 LEU A CA 1
ATOM 2477 C C . LEU A 1 313 ? 19.850 -8.682 -20.710 1.00 82.62 313 LEU A C 1
ATOM 2479 O O . LEU A 1 313 ? 20.874 -8.324 -21.288 1.00 82.62 313 LEU A O 1
ATOM 2483 N N . ASP A 1 314 ? 19.611 -9.941 -20.354 1.00 75.75 314 ASP A N 1
ATOM 2484 C CA . ASP A 1 314 ? 20.580 -11.021 -20.558 1.00 75.75 314 ASP A CA 1
ATOM 2485 C C . ASP A 1 314 ? 20.840 -11.280 -22.055 1.00 75.75 314 ASP A C 1
ATOM 2487 O O . ASP A 1 314 ? 21.970 -11.587 -22.442 1.00 75.75 314 ASP A O 1
ATOM 2491 N N . ASP A 1 315 ? 19.844 -11.045 -22.916 1.00 72.56 315 ASP A N 1
ATOM 2492 C CA . ASP A 1 315 ? 20.015 -11.039 -24.375 1.00 72.56 315 ASP A CA 1
ATOM 2493 C C . ASP A 1 315 ? 20.759 -9.791 -24.891 1.00 72.56 315 ASP A C 1
ATOM 2495 O O . ASP A 1 315 ? 21.506 -9.858 -25.875 1.00 72.56 315 ASP A O 1
ATOM 2499 N N . ALA A 1 316 ? 20.555 -8.633 -24.256 1.00 71.94 316 ALA A N 1
ATOM 2500 C CA . ALA A 1 316 ? 21.110 -7.352 -24.697 1.00 71.94 316 ALA A CA 1
ATOM 2501 C C . ALA A 1 316 ? 22.546 -7.096 -24.204 1.00 71.94 316 ALA A C 1
ATOM 2503 O O . ALA A 1 316 ? 23.302 -6.362 -24.853 1.00 71.94 316 ALA A O 1
ATOM 2504 N N . VAL A 1 317 ? 22.924 -7.652 -23.051 1.00 71.62 317 VAL A N 1
ATOM 2505 C CA . VAL A 1 317 ? 24.146 -7.300 -22.325 1.00 71.62 317 VAL A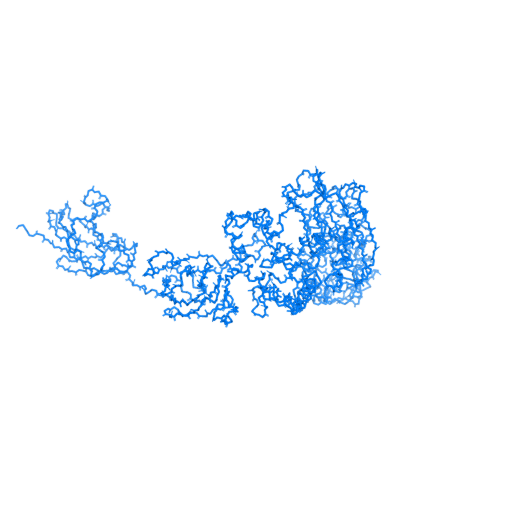 CA 1
ATOM 2506 C C . VAL A 1 317 ? 24.799 -8.538 -21.701 1.00 71.62 317 VAL A C 1
ATOM 2508 O O . VAL A 1 317 ? 24.256 -9.170 -20.805 1.00 71.62 317 VAL A O 1
ATOM 2511 N N . ASP A 1 318 ? 26.043 -8.822 -22.095 1.00 68.19 318 ASP A N 1
ATOM 2512 C CA . ASP A 1 318 ? 26.851 -9.922 -21.543 1.00 68.19 318 ASP A CA 1
ATOM 2513 C C . ASP A 1 318 ? 27.501 -9.531 -20.196 1.00 68.19 318 ASP A C 1
ATOM 2515 O O . ASP A 1 318 ? 28.709 -9.290 -20.107 1.00 68.19 318 ASP A O 1
ATOM 2519 N N . ILE A 1 319 ? 26.687 -9.395 -19.140 1.00 59.25 319 ILE A N 1
ATOM 2520 C CA . ILE A 1 319 ? 27.153 -9.205 -17.753 1.00 59.25 319 ILE A CA 1
ATOM 2521 C C . ILE A 1 319 ? 26.758 -10.428 -16.923 1.00 59.25 319 ILE A C 1
ATOM 2523 O O . ILE A 1 319 ? 25.716 -10.476 -16.268 1.00 59.25 319 ILE A O 1
ATOM 2527 N N . SER A 1 320 ? 27.645 -11.423 -16.896 1.00 57.84 320 SER A N 1
ATOM 2528 C CA . SER A 1 320 ? 27.487 -12.583 -16.024 1.00 57.84 320 SER A CA 1
ATOM 2529 C C . SER A 1 320 ? 27.834 -12.218 -14.574 1.00 57.84 320 SER A C 1
ATOM 2531 O O . SER A 1 320 ? 28.999 -12.223 -14.169 1.00 57.84 320 SER A O 1
ATOM 2533 N N . VAL A 1 321 ? 26.825 -11.932 -13.758 1.00 57.84 321 VAL A N 1
ATOM 2534 C CA . VAL A 1 321 ? 26.925 -12.158 -12.306 1.00 57.84 321 VAL A CA 1
ATOM 2535 C C . VAL A 1 321 ? 26.667 -13.652 -12.096 1.00 57.84 321 VAL A C 1
ATOM 2537 O O . VAL A 1 321 ? 25.872 -14.206 -12.844 1.00 57.84 321 VAL A O 1
ATOM 2540 N N . TYR A 1 322 ? 27.333 -14.336 -11.155 1.00 50.62 322 TYR A N 1
ATOM 2541 C CA . TYR A 1 322 ? 27.036 -15.750 -10.868 1.00 50.62 322 TYR A CA 1
ATOM 2542 C C . TYR A 1 322 ? 25.538 -15.905 -10.541 1.00 50.62 322 TYR A C 1
ATOM 2544 O O . TYR A 1 322 ? 25.107 -15.636 -9.419 1.00 50.62 322 TYR A O 1
ATOM 2552 N N . VAL A 1 323 ? 24.759 -16.294 -11.545 1.00 42.25 323 VAL A N 1
ATOM 2553 C CA . VAL A 1 323 ? 23.341 -16.628 -11.485 1.00 42.25 323 VAL A CA 1
ATOM 2554 C C . VAL A 1 323 ? 23.271 -18.122 -11.722 1.00 42.25 323 VAL A C 1
ATOM 2556 O O . VAL A 1 323 ? 23.890 -18.647 -12.647 1.00 42.25 323 VAL A O 1
ATOM 2559 N N . VAL A 1 324 ? 22.568 -18.818 -10.842 1.00 40.66 324 VAL A N 1
ATOM 2560 C CA . VAL A 1 324 ? 22.083 -20.151 -11.159 1.00 40.66 324 VAL A CA 1
ATOM 2561 C C . VAL A 1 324 ? 20.624 -19.973 -11.500 1.00 40.66 324 VAL A C 1
ATOM 2563 O O . VAL A 1 324 ? 19.830 -19.626 -10.623 1.00 40.66 324 VAL A O 1
ATOM 2566 N N . ASP A 1 325 ? 20.317 -20.208 -12.776 1.00 41.00 325 ASP A N 1
ATOM 2567 C CA . ASP A 1 325 ? 18.985 -20.582 -13.229 1.00 41.00 325 ASP A CA 1
ATOM 2568 C C . ASP A 1 325 ? 18.433 -21.574 -12.207 1.00 41.00 325 ASP A C 1
ATOM 2570 O O . ASP A 1 325 ? 19.088 -22.572 -11.870 1.00 41.00 325 ASP A O 1
ATOM 2574 N N . GLY A 1 326 ? 17.273 -21.269 -11.626 1.00 33.19 326 GLY A N 1
ATOM 2575 C CA . GLY A 1 326 ? 16.646 -22.165 -10.664 1.00 33.19 326 GLY A CA 1
ATOM 2576 C C . GLY A 1 326 ? 16.583 -23.588 -11.238 1.00 33.19 326 GLY A C 1
ATOM 2577 O O . GLY A 1 326 ? 16.508 -23.762 -12.455 1.00 33.19 326 GLY A O 1
ATOM 2578 N N . PRO A 1 327 ? 16.638 -24.645 -10.407 1.00 31.44 327 PRO A N 1
ATOM 2579 C CA . PRO A 1 327 ? 16.542 -26.009 -10.911 1.00 31.44 327 PRO A CA 1
ATOM 2580 C C . PRO A 1 327 ? 15.140 -26.225 -11.512 1.00 31.44 327 PRO A C 1
ATOM 2582 O O . PRO A 1 327 ? 14.217 -26.610 -10.798 1.00 31.44 327 PRO A O 1
ATOM 2585 N N . GLY A 1 328 ? 14.986 -25.944 -12.810 1.00 35.00 328 GLY A N 1
ATOM 2586 C CA . GLY A 1 328 ? 13.711 -25.964 -13.532 1.00 35.00 328 GLY A CA 1
ATOM 2587 C C . GLY A 1 328 ? 13.758 -25.396 -14.958 1.00 35.00 328 GLY A C 1
ATOM 2588 O O . GLY A 1 328 ? 13.093 -25.952 -15.833 1.00 35.00 328 GLY A O 1
ATOM 2589 N N . ASP A 1 329 ? 14.588 -24.387 -15.231 1.00 39.91 329 ASP A N 1
ATOM 2590 C CA . ASP A 1 329 ? 14.531 -23.636 -16.496 1.00 39.91 329 ASP A CA 1
ATOM 2591 C C . ASP A 1 329 ? 15.504 -24.186 -17.549 1.00 39.91 329 ASP A C 1
ATOM 2593 O O . ASP A 1 329 ? 16.558 -23.636 -17.852 1.00 39.91 329 ASP A O 1
ATOM 2597 N N . GLY A 1 330 ? 15.157 -25.340 -18.121 1.00 34.16 330 GLY A N 1
ATOM 2598 C CA . GLY A 1 330 ? 15.674 -25.690 -19.446 1.00 34.16 330 GLY A CA 1
ATOM 2599 C C . GLY A 1 330 ? 14.987 -24.826 -20.512 1.00 34.16 330 GLY A C 1
ATOM 2600 O O . GLY A 1 330 ? 13.828 -24.463 -20.308 1.00 34.16 330 GLY A O 1
ATOM 2601 N N . PRO A 1 331 ? 15.632 -24.531 -21.660 1.00 33.19 331 PRO A N 1
ATOM 2602 C CA . PRO A 1 331 ? 14.981 -23.800 -22.742 1.00 33.19 331 PRO A CA 1
ATOM 2603 C C . PRO A 1 331 ? 13.712 -24.552 -23.150 1.00 33.19 331 PRO A C 1
ATOM 2605 O O . PRO A 1 331 ? 13.774 -25.689 -23.636 1.00 33.19 331 PRO A O 1
ATOM 2608 N N . ALA A 1 332 ? 12.555 -23.945 -22.888 1.00 35.22 332 ALA A N 1
ATOM 2609 C CA . ALA A 1 332 ? 11.290 -24.460 -23.374 1.00 35.22 332 ALA A CA 1
ATOM 2610 C C . ALA A 1 332 ? 11.302 -24.401 -24.915 1.00 35.22 332 ALA A C 1
ATOM 2612 O O . ALA A 1 332 ? 11.881 -23.478 -25.491 1.00 35.22 332 ALA A O 1
ATOM 2613 N N . PRO A 1 333 ? 10.719 -25.389 -25.613 1.00 34.34 333 PRO A N 1
ATOM 2614 C CA . PRO A 1 333 ? 10.522 -25.284 -27.054 1.00 34.34 333 PRO A CA 1
ATOM 2615 C C . PRO A 1 333 ? 9.657 -24.051 -27.370 1.00 34.34 333 PRO A C 1
ATOM 2617 O O . PRO A 1 333 ? 8.698 -23.807 -26.645 1.00 34.34 333 PRO A O 1
ATOM 2620 N N . GLU A 1 334 ? 9.977 -23.340 -28.462 1.00 41.03 334 GLU A N 1
ATOM 2621 C CA . GLU A 1 334 ? 9.402 -22.060 -28.959 1.00 41.03 334 GLU A CA 1
ATOM 2622 C C . GLU A 1 334 ? 7.857 -21.938 -28.980 1.00 41.03 334 GLU A C 1
ATOM 2624 O O . GLU A 1 334 ? 7.335 -20.875 -29.288 1.00 41.03 334 GLU A O 1
ATOM 2629 N N . GLU A 1 335 ? 7.101 -22.991 -28.663 1.00 41.12 335 GLU A N 1
ATOM 2630 C CA . GLU A 1 335 ? 5.635 -23.026 -28.751 1.00 41.12 335 GLU A CA 1
ATOM 2631 C C . GLU A 1 335 ? 4.932 -23.497 -27.455 1.00 41.12 335 GLU A C 1
ATOM 2633 O O . GLU A 1 335 ? 3.711 -23.659 -27.453 1.00 41.12 335 GLU A O 1
ATOM 2638 N N . ALA A 1 336 ? 5.654 -23.748 -26.350 1.00 41.50 336 ALA A N 1
ATOM 2639 C CA . ALA A 1 336 ? 5.060 -24.224 -25.090 1.00 41.50 336 ALA A CA 1
ATOM 2640 C C . ALA A 1 336 ? 5.294 -23.246 -23.919 1.00 41.50 336 ALA A C 1
ATOM 2642 O O . ALA A 1 336 ? 6.391 -22.698 -23.806 1.00 41.50 336 ALA A O 1
ATOM 2643 N N . PRO A 1 337 ? 4.315 -23.056 -23.003 1.00 45.09 337 PRO A N 1
ATOM 2644 C CA . PRO A 1 337 ? 4.545 -22.281 -21.787 1.00 45.09 337 PRO A CA 1
ATOM 2645 C C . PRO A 1 337 ? 5.675 -22.912 -20.952 1.00 45.09 337 PRO A C 1
ATOM 2647 O O . PRO A 1 337 ? 5.869 -24.133 -21.022 1.00 45.09 337 PRO A O 1
ATOM 2650 N N . PRO A 1 338 ? 6.417 -22.132 -20.142 1.00 50.38 338 PRO A N 1
ATOM 2651 C CA . PRO A 1 338 ? 7.433 -22.693 -19.258 1.00 50.38 338 PRO A CA 1
ATOM 2652 C C . PRO A 1 338 ? 6.812 -23.748 -18.323 1.00 50.38 338 PRO A C 1
ATOM 2654 O O . PRO A 1 338 ? 5.624 -23.650 -17.999 1.00 50.38 338 PRO A O 1
ATOM 2657 N N . PRO A 1 339 ? 7.572 -24.760 -17.859 1.00 46.66 339 PRO A N 1
ATOM 2658 C CA . PRO A 1 339 ? 7.043 -25.872 -17.059 1.00 46.66 339 PRO A CA 1
ATOM 2659 C C . PRO A 1 339 ? 6.214 -25.426 -15.848 1.00 46.66 339 PRO A C 1
ATOM 2661 O O . PRO A 1 339 ? 5.231 -26.077 -15.496 1.00 46.66 339 PRO A O 1
ATOM 2664 N N . HIS A 1 340 ? 6.581 -24.291 -15.249 1.00 50.28 340 HIS A N 1
ATOM 2665 C CA . HIS A 1 340 ? 5.850 -23.665 -14.153 1.00 50.28 340 HIS A CA 1
ATOM 2666 C C . HIS A 1 340 ? 4.507 -23.078 -14.602 1.00 50.28 340 HIS A C 1
ATOM 2668 O O . HIS A 1 340 ? 3.497 -23.405 -13.990 1.00 50.28 340 HIS A O 1
ATOM 2674 N N . ALA A 1 341 ? 4.444 -22.343 -15.718 1.00 48.56 341 ALA A N 1
ATOM 2675 C CA . ALA A 1 341 ? 3.174 -21.899 -16.300 1.00 48.56 341 ALA A CA 1
ATOM 2676 C C . ALA A 1 341 ? 2.291 -23.087 -16.723 1.00 48.56 341 ALA A C 1
ATOM 2678 O O . ALA A 1 341 ? 1.090 -23.075 -16.481 1.00 48.56 341 ALA A O 1
ATOM 2679 N N . VAL A 1 342 ? 2.872 -24.155 -17.281 1.00 48.34 342 VAL A N 1
ATO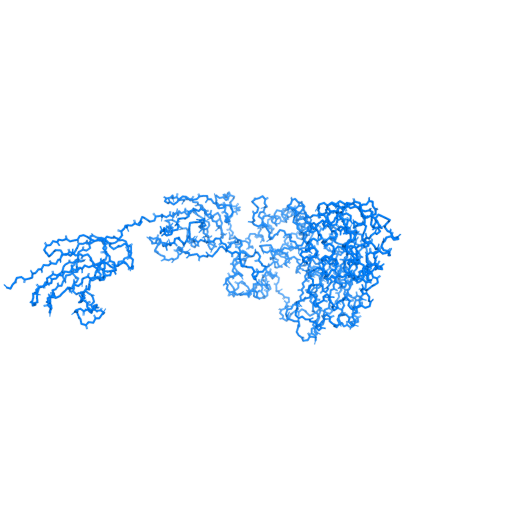M 2680 C CA . VAL A 1 342 ? 2.142 -25.393 -17.616 1.00 48.34 342 VAL A CA 1
ATOM 2681 C C . VAL A 1 342 ? 1.578 -26.072 -16.365 1.00 48.34 342 VAL A C 1
ATOM 2683 O O . VAL A 1 342 ? 0.438 -26.528 -16.393 1.00 48.34 342 VAL A O 1
ATOM 2686 N N . SER A 1 343 ? 2.330 -26.112 -15.262 1.00 47.12 343 SER A N 1
ATOM 2687 C CA . SER A 1 343 ? 1.841 -26.620 -13.973 1.00 47.12 343 SER A CA 1
ATOM 2688 C C . SER A 1 343 ? 0.709 -25.743 -13.422 1.00 47.12 343 SER A C 1
ATOM 2690 O O . SER A 1 343 ? -0.315 -26.287 -13.027 1.00 47.12 343 SER A O 1
ATOM 2692 N N . CYS A 1 344 ? 0.793 -24.412 -13.531 1.00 51.03 344 CYS A N 1
ATOM 2693 C CA . CYS A 1 344 ? -0.312 -23.509 -13.176 1.00 51.03 344 CYS A CA 1
ATOM 2694 C C . CYS A 1 344 ? -1.572 -23.757 -14.036 1.00 51.03 344 CYS A C 1
ATOM 2696 O O . CYS A 1 344 ? -2.691 -23.772 -13.524 1.00 51.03 344 CYS A O 1
ATOM 2698 N N . LEU A 1 345 ? -1.406 -24.004 -15.343 1.00 50.97 345 LEU A N 1
ATOM 2699 C CA . LEU A 1 345 ? -2.515 -24.287 -16.264 1.00 50.97 345 LEU A CA 1
ATOM 2700 C C . LEU A 1 345 ? -3.165 -25.667 -16.017 1.00 50.97 345 LEU A C 1
ATOM 2702 O O . LEU A 1 345 ? -4.366 -25.834 -16.237 1.00 50.97 345 LEU A O 1
ATOM 2706 N N . ILE A 1 346 ? -2.386 -26.670 -15.590 1.00 44.34 346 ILE A N 1
ATOM 2707 C CA . ILE A 1 346 ? -2.825 -28.072 -15.458 1.00 44.34 346 ILE A CA 1
ATOM 2708 C C . ILE A 1 346 ? -3.253 -28.428 -14.027 1.00 44.34 346 ILE A C 1
ATOM 2710 O O . ILE A 1 346 ? -4.291 -29.071 -13.853 1.00 44.34 346 ILE A O 1
ATOM 2714 N N . ASP A 1 347 ? -2.469 -28.044 -13.018 1.00 40.16 347 ASP A N 1
ATOM 2715 C CA . ASP A 1 347 ? -2.646 -28.469 -11.624 1.00 40.16 347 ASP A CA 1
ATOM 2716 C C . ASP A 1 347 ? -3.595 -27.540 -10.844 1.00 40.16 347 ASP A C 1
ATOM 2718 O O . ASP A 1 347 ? -4.380 -28.025 -10.024 1.00 40.16 347 ASP A O 1
ATOM 2722 N N . ASP A 1 348 ? -3.597 -26.234 -11.149 1.00 45.88 348 ASP A N 1
ATOM 2723 C CA . ASP A 1 348 ? -4.429 -25.236 -10.452 1.00 45.88 348 ASP A CA 1
ATOM 2724 C C . ASP A 1 348 ? -5.752 -24.922 -11.175 1.00 45.88 348 ASP A C 1
ATOM 2726 O O . ASP A 1 348 ? -6.632 -24.263 -10.619 1.00 45.88 348 ASP A O 1
ATOM 2730 N N . GLY A 1 349 ? -5.929 -25.424 -12.403 1.00 41.78 349 GLY A N 1
ATOM 2731 C CA . GLY A 1 349 ? -7.115 -25.176 -13.229 1.00 41.78 349 GLY A CA 1
ATOM 2732 C C . GLY A 1 349 ? -7.196 -23.759 -13.809 1.00 41.78 349 GLY A C 1
ATOM 2733 O O . GLY A 1 349 ? -8.207 -23.425 -14.426 1.00 41.78 349 GLY A O 1
ATOM 2734 N N . ALA A 1 350 ? -6.145 -22.945 -13.651 1.00 45.78 350 ALA A N 1
ATOM 2735 C CA . ALA A 1 350 ? -6.052 -21.606 -14.218 1.00 45.78 350 ALA A CA 1
ATOM 2736 C C . ALA A 1 350 ? -6.029 -21.675 -15.744 1.00 45.78 350 ALA A C 1
ATOM 2738 O O . ALA A 1 350 ? -5.014 -21.983 -16.343 1.00 45.78 350 ALA A O 1
ATOM 2739 N N . GLN A 1 351 ? -7.158 -21.402 -16.397 1.00 47.22 351 GLN A N 1
ATOM 2740 C CA . GLN A 1 351 ? -7.224 -21.378 -17.865 1.00 47.22 351 GLN A CA 1
ATOM 2741 C C . GLN A 1 351 ? -6.696 -20.063 -18.463 1.00 47.22 351 GLN A C 1
ATOM 2743 O O . GLN A 1 351 ? -6.471 -19.990 -19.667 1.00 47.22 351 GLN A O 1
ATOM 2748 N N . ASN A 1 352 ? -6.554 -19.023 -17.636 1.00 50.66 352 ASN A N 1
ATOM 2749 C CA . ASN A 1 352 ? -6.151 -17.670 -18.008 1.00 50.66 352 ASN A CA 1
ATOM 2750 C C . ASN A 1 352 ? -5.751 -16.848 -16.768 1.00 50.66 352 ASN A C 1
ATOM 2752 O O . ASN A 1 352 ? -5.961 -17.280 -15.631 1.00 50.66 352 ASN 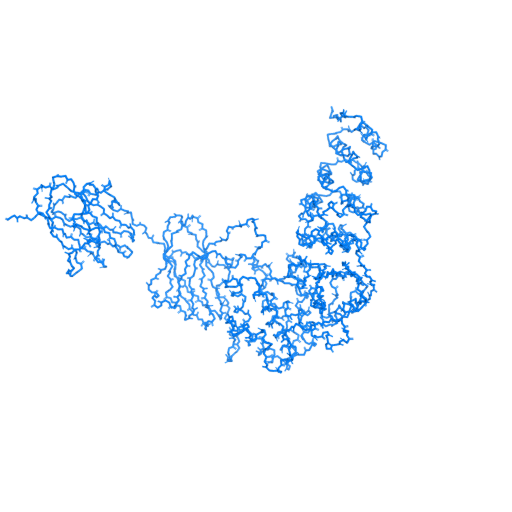A O 1
ATOM 2756 N N . ILE A 1 353 ? -5.225 -15.641 -16.999 1.00 51.50 353 ILE A N 1
ATOM 2757 C CA . ILE A 1 353 ? -4.751 -14.735 -15.945 1.00 51.50 353 ILE A CA 1
ATOM 2758 C C . ILE A 1 353 ? -5.878 -14.271 -15.003 1.00 51.50 353 ILE A C 1
ATOM 2760 O O . ILE A 1 353 ? -5.671 -14.163 -13.798 1.00 51.50 353 ILE A O 1
ATOM 2764 N N . ARG A 1 354 ? -7.113 -14.142 -15.518 1.00 49.75 354 ARG A N 1
ATOM 2765 C CA . ARG A 1 354 ? -8.310 -13.790 -14.727 1.00 49.75 354 ARG A CA 1
ATOM 2766 C C . ARG A 1 354 ? -8.783 -14.926 -13.807 1.00 49.75 354 ARG A C 1
ATOM 2768 O O . ARG A 1 354 ? -9.252 -14.676 -12.698 1.00 49.75 354 ARG A O 1
ATOM 2775 N N . HIS A 1 355 ? -8.628 -16.187 -14.224 1.00 46.53 355 HIS A N 1
ATOM 2776 C CA . HIS A 1 355 ? -8.918 -17.361 -13.390 1.00 46.53 355 HIS A CA 1
ATOM 2777 C C . HIS A 1 355 ? -7.996 -17.409 -12.167 1.00 46.53 355 HIS A C 1
ATOM 2779 O O . HIS A 1 355 ? -8.409 -17.827 -11.085 1.00 46.53 355 HIS A O 1
ATOM 2785 N N . PHE A 1 356 ? -6.763 -16.930 -12.331 1.00 48.91 356 PHE A N 1
ATOM 2786 C CA . PHE A 1 356 ? -5.736 -16.948 -11.306 1.00 48.91 356 PHE A CA 1
ATOM 2787 C C . PHE A 1 356 ? -5.976 -15.920 -10.186 1.00 48.91 356 PHE A C 1
ATOM 2789 O O . PHE A 1 356 ? -6.003 -16.306 -9.013 1.00 48.91 356 PHE A O 1
ATOM 2796 N N . ASP A 1 357 ? -6.269 -14.660 -10.534 1.00 47.91 357 ASP A N 1
ATOM 2797 C CA . ASP A 1 357 ? -6.584 -13.603 -9.553 1.00 47.91 357 ASP A CA 1
ATOM 2798 C C . ASP A 1 357 ? -7.798 -13.953 -8.673 1.00 47.91 357 ASP A C 1
ATOM 2800 O O . ASP A 1 357 ? -7.853 -13.600 -7.494 1.00 47.91 357 ASP A O 1
ATOM 2804 N N . SER A 1 358 ? -8.751 -14.722 -9.211 1.00 44.00 358 SER A N 1
ATOM 2805 C CA . SER A 1 358 ? -9.936 -15.173 -8.470 1.00 44.00 358 SER A CA 1
ATOM 2806 C C . SER A 1 358 ? -9.685 -16.365 -7.525 1.00 44.00 358 SER A C 1
ATOM 2808 O O . SER A 1 358 ? -10.369 -16.498 -6.509 1.00 44.00 358 SER A O 1
ATOM 2810 N N . MET A 1 359 ? -8.703 -17.233 -7.817 1.00 40.94 359 MET A N 1
ATOM 2811 C CA . MET A 1 359 ? -8.447 -18.478 -7.068 1.00 40.94 359 MET A CA 1
ATOM 2812 C C . MET A 1 359 ? -7.296 -18.391 -6.060 1.00 40.94 359 MET A C 1
ATOM 2814 O O . MET A 1 359 ? -7.295 -19.157 -5.086 1.00 40.94 359 MET A O 1
ATOM 2818 N N . ALA A 1 360 ? -6.356 -17.457 -6.243 1.00 41.88 360 ALA A N 1
ATOM 2819 C CA . ALA A 1 360 ? -5.189 -17.277 -5.374 1.00 41.88 360 ALA A CA 1
ATOM 2820 C C . ALA A 1 360 ? -5.556 -17.027 -3.894 1.00 41.88 360 ALA A C 1
ATOM 2822 O O . ALA A 1 360 ? -4.743 -17.267 -2.999 1.00 41.88 360 ALA A O 1
ATOM 2823 N N . HIS A 1 361 ? -6.795 -16.603 -3.613 1.00 40.59 361 HIS A N 1
ATOM 2824 C CA . HIS A 1 361 ? -7.261 -16.326 -2.256 1.00 40.59 361 HIS A CA 1
ATOM 2825 C C . HIS A 1 361 ? -7.906 -17.530 -1.540 1.00 40.59 361 HIS A C 1
ATOM 2827 O O . HIS A 1 361 ? -7.789 -17.648 -0.321 1.00 40.59 361 HIS A O 1
ATOM 2833 N N . GLU A 1 362 ? -8.586 -18.434 -2.259 1.00 37.59 362 GLU A N 1
ATOM 2834 C CA . GLU A 1 362 ? -9.493 -19.408 -1.624 1.00 37.59 362 GLU A CA 1
ATOM 2835 C C . GLU A 1 362 ? -8.873 -20.787 -1.327 1.00 37.59 362 GLU A C 1
ATOM 2837 O O . GLU A 1 362 ? -9.297 -21.433 -0.365 1.00 37.59 362 GLU A O 1
ATOM 2842 N N . ARG A 1 363 ? -7.900 -21.280 -2.114 1.00 36.38 363 ARG A N 1
ATOM 2843 C CA . ARG A 1 363 ? -7.465 -22.697 -2.013 1.00 36.38 363 ARG A CA 1
ATOM 2844 C C . ARG A 1 363 ? -6.067 -22.953 -1.460 1.00 36.38 363 ARG A C 1
ATOM 2846 O O . ARG A 1 363 ? -5.876 -23.955 -0.772 1.00 36.38 363 ARG A O 1
ATOM 2853 N N . HIS A 1 364 ? -5.093 -22.090 -1.727 1.00 33.25 364 HIS A N 1
ATOM 2854 C CA . HIS A 1 364 ? -3.687 -22.395 -1.453 1.00 33.25 364 HIS A CA 1
ATOM 2855 C C . HIS A 1 364 ? -2.995 -21.154 -0.908 1.00 33.25 364 HIS A C 1
ATOM 2857 O O . HIS A 1 364 ? -2.501 -20.336 -1.671 1.00 33.25 364 HIS A O 1
ATOM 2863 N N . GLY A 1 365 ? -3.001 -20.988 0.419 1.00 40.84 365 GLY A N 1
ATOM 2864 C CA . GLY A 1 365 ? -2.437 -19.800 1.059 1.00 40.84 365 GLY A CA 1
ATOM 2865 C C . GLY A 1 365 ? -1.070 -19.398 0.486 1.00 40.84 365 GLY A C 1
ATOM 2866 O O . GLY A 1 365 ? -0.206 -20.253 0.349 1.00 40.84 365 GLY A O 1
ATOM 2867 N N . VAL A 1 366 ? -0.920 -18.103 0.182 1.00 39.75 366 VAL A N 1
ATOM 2868 C CA . VAL A 1 366 ? 0.259 -17.273 -0.180 1.00 39.75 366 VAL A CA 1
ATOM 2869 C C . VAL A 1 366 ? 1.338 -17.876 -1.107 1.00 39.75 366 VAL A C 1
ATOM 2871 O O . VAL A 1 366 ? 1.698 -17.248 -2.089 1.00 39.75 366 VAL A O 1
ATOM 2874 N N . LEU A 1 367 ? 1.876 -19.068 -0.844 1.00 35.75 367 LEU A N 1
ATOM 2875 C CA . LEU A 1 367 ? 3.131 -19.546 -1.441 1.00 35.75 367 LEU A CA 1
ATOM 2876 C C . LEU A 1 367 ? 3.021 -20.135 -2.859 1.00 35.75 367 LEU A C 1
ATOM 2878 O O . LEU A 1 367 ? 4.018 -20.115 -3.571 1.00 35.75 367 LEU A O 1
ATOM 2882 N N . ILE A 1 368 ? 1.868 -20.676 -3.271 1.00 35.66 368 ILE A N 1
ATOM 2883 C CA . ILE A 1 368 ? 1.657 -21.203 -4.643 1.00 35.66 368 ILE A CA 1
ATOM 2884 C C . ILE A 1 368 ? 1.027 -20.122 -5.542 1.00 35.66 368 ILE A C 1
ATOM 2886 O O . ILE A 1 368 ? 1.359 -20.026 -6.719 1.00 35.66 368 ILE A O 1
ATOM 2890 N N . GLY A 1 369 ? 0.215 -19.236 -4.948 1.00 46.28 369 GLY A N 1
ATOM 2891 C CA . GLY A 1 369 ? -0.361 -18.056 -5.600 1.00 46.28 369 GLY A CA 1
ATOM 2892 C C . GLY A 1 369 ? 0.672 -17.010 -6.057 1.00 46.28 369 GLY A C 1
ATOM 2893 O O . GLY A 1 369 ? 0.412 -16.237 -6.971 1.00 46.28 369 GLY A O 1
ATOM 2894 N N . ASP A 1 370 ? 1.866 -16.978 -5.464 1.00 52.44 370 ASP A N 1
ATOM 2895 C CA . ASP A 1 370 ? 2.901 -16.049 -5.916 1.00 52.44 370 ASP A CA 1
ATOM 2896 C C . ASP A 1 370 ? 3.530 -16.539 -7.234 1.00 52.44 370 ASP A C 1
ATOM 2898 O O . ASP A 1 370 ? 3.351 -15.869 -8.236 1.00 52.44 370 ASP A O 1
ATOM 2902 N N . TYR A 1 371 ? 4.135 -17.732 -7.318 1.00 55.66 371 TYR A N 1
ATOM 2903 C CA . TYR A 1 371 ? 4.903 -18.174 -8.507 1.00 55.66 371 TYR A CA 1
ATOM 2904 C C . TYR A 1 371 ? 4.151 -18.129 -9.851 1.00 55.66 371 TYR A C 1
ATOM 2906 O O . TYR A 1 371 ? 4.725 -17.745 -10.867 1.00 55.66 371 TYR A O 1
ATOM 2914 N N . CYS A 1 372 ? 2.869 -18.487 -9.874 1.00 57.16 372 CYS A N 1
ATOM 2915 C CA . CYS A 1 372 ? 2.077 -18.464 -11.104 1.00 57.16 372 CYS A CA 1
ATOM 2916 C C . CYS A 1 372 ? 1.772 -17.037 -11.602 1.00 57.16 372 CYS A C 1
ATOM 2918 O O . CYS A 1 372 ? 1.640 -16.841 -12.810 1.00 57.16 372 CYS A O 1
ATOM 2920 N N . THR A 1 373 ? 1.732 -16.045 -10.701 1.00 62.09 373 THR A N 1
ATOM 2921 C CA . THR A 1 373 ? 1.608 -14.614 -11.039 1.00 62.09 373 THR A CA 1
ATOM 2922 C C . THR A 1 373 ? 2.770 -14.169 -11.929 1.00 62.09 373 THR A C 1
ATOM 2924 O O . THR A 1 373 ? 2.553 -13.570 -12.980 1.00 62.09 373 THR A O 1
ATOM 2927 N N . TYR A 1 374 ? 3.993 -14.535 -11.531 1.00 68.25 374 TYR A N 1
ATOM 2928 C CA . TYR A 1 374 ? 5.233 -14.232 -12.248 1.00 68.25 374 TYR A CA 1
ATOM 2929 C C . TYR A 1 374 ? 5.255 -14.951 -13.602 1.00 68.25 374 TYR A C 1
ATOM 2931 O O . TYR A 1 374 ? 5.382 -14.319 -14.649 1.00 68.25 374 TYR A O 1
ATOM 2939 N N . SER A 1 375 ? 5.045 -16.274 -13.600 1.00 66.75 375 SER A N 1
ATOM 2940 C CA . SER A 1 375 ? 5.188 -17.095 -14.810 1.00 66.75 375 SER A CA 1
ATOM 2941 C C . SER A 1 375 ? 4.138 -16.814 -15.893 1.00 66.75 375 SER A C 1
ATOM 2943 O O . SER A 1 375 ? 4.461 -16.896 -17.077 1.00 66.75 375 SER A O 1
ATOM 2945 N N . LEU A 1 376 ? 2.885 -16.504 -15.532 1.00 70.06 376 LEU A N 1
ATOM 2946 C CA . LEU A 1 376 ? 1.839 -16.196 -16.520 1.00 70.06 376 LEU A CA 1
ATOM 2947 C C . LEU A 1 376 ? 2.014 -14.797 -17.125 1.00 70.06 376 LEU A C 1
ATOM 2949 O O . LEU A 1 376 ? 1.848 -14.634 -18.335 1.00 70.06 376 LEU A O 1
ATOM 2953 N N . GLY A 1 377 ? 2.375 -13.808 -16.303 1.00 76.94 377 GLY A N 1
ATOM 2954 C CA . GLY A 1 377 ? 2.661 -12.457 -16.777 1.00 76.94 377 GLY A CA 1
ATOM 2955 C C . GLY A 1 377 ? 3.886 -12.400 -17.685 1.00 76.94 377 GLY A C 1
ATOM 2956 O O . GLY A 1 377 ? 3.821 -11.818 -18.767 1.00 76.94 377 GLY A O 1
ATOM 2957 N N . GLU A 1 378 ? 4.975 -13.064 -17.287 1.00 77.12 378 GLU A N 1
ATOM 2958 C CA . GLU A 1 378 ? 6.189 -13.185 -18.100 1.00 77.12 378 GLU A CA 1
ATOM 2959 C C . GLU A 1 378 ? 5.877 -13.836 -19.453 1.00 77.12 378 GLU A C 1
ATOM 2961 O O . GLU A 1 378 ? 6.261 -13.315 -20.504 1.00 77.12 378 GLU A O 1
ATOM 2966 N N . TRP A 1 379 ? 5.141 -14.955 -19.444 1.00 75.81 379 TRP A N 1
ATOM 2967 C CA . TRP A 1 379 ? 4.752 -15.663 -20.662 1.00 75.81 379 TRP A CA 1
ATOM 2968 C C . TRP A 1 379 ? 3.985 -14.748 -21.618 1.00 75.81 379 TRP A C 1
ATOM 2970 O O . TRP A 1 379 ? 4.343 -14.654 -22.793 1.00 75.81 379 TRP A O 1
ATOM 2980 N N . PHE A 1 380 ? 2.980 -14.026 -21.119 1.00 77.75 380 PHE A N 1
ATOM 2981 C CA . PHE A 1 380 ? 2.192 -13.103 -21.930 1.00 77.75 380 PHE A CA 1
ATOM 2982 C C . PHE A 1 380 ? 3.039 -11.991 -22.543 1.00 77.75 380 PHE A C 1
ATOM 2984 O O . PHE A 1 380 ? 2.966 -11.745 -23.748 1.00 77.75 380 PHE A O 1
ATOM 2991 N N . LEU A 1 381 ? 3.851 -11.324 -21.723 1.00 85.50 381 LEU A N 1
ATOM 2992 C CA . LEU A 1 381 ? 4.670 -10.213 -22.188 1.00 85.50 381 LEU A CA 1
ATOM 2993 C C . LEU A 1 381 ? 5.748 -10.683 -23.161 1.00 85.50 381 LEU A C 1
ATOM 2995 O O . LEU A 1 381 ? 6.052 -9.955 -24.097 1.00 85.50 381 LEU A O 1
ATOM 2999 N N . THR A 1 382 ? 6.245 -11.913 -23.017 1.00 81.62 382 THR A N 1
ATOM 3000 C CA . THR A 1 382 ? 7.126 -12.547 -24.010 1.00 81.62 382 THR A CA 1
ATOM 3001 C C . THR A 1 382 ? 6.394 -12.777 -25.339 1.00 81.62 382 THR A C 1
ATOM 3003 O O . THR A 1 382 ? 6.915 -12.448 -26.397 1.00 81.62 382 THR A O 1
ATOM 3006 N N . HIS A 1 383 ? 5.144 -13.249 -25.320 1.00 80.75 383 HIS A N 1
ATOM 3007 C CA . HIS A 1 383 ? 4.370 -13.440 -26.558 1.00 80.75 383 HIS A CA 1
ATOM 3008 C C . HIS A 1 383 ? 4.020 -12.112 -27.232 1.00 80.75 383 HIS A C 1
ATOM 3010 O O . HIS A 1 383 ? 3.996 -12.025 -28.460 1.00 80.75 383 HIS A O 1
ATOM 3016 N N . LEU A 1 384 ? 3.769 -11.062 -26.447 1.00 85.50 384 LEU A N 1
ATOM 3017 C CA . LEU A 1 384 ? 3.661 -9.712 -26.986 1.00 85.50 384 LEU A CA 1
ATOM 3018 C C . LEU A 1 384 ? 4.996 -9.240 -27.556 1.00 85.50 384 LEU A C 1
ATOM 3020 O O . LEU A 1 384 ? 5.015 -8.728 -28.671 1.00 85.50 384 LEU A O 1
ATOM 3024 N N . PHE A 1 385 ? 6.100 -9.448 -26.843 1.00 87.56 385 PHE A N 1
ATOM 3025 C CA . PHE A 1 385 ? 7.442 -9.112 -27.309 1.00 87.56 385 PHE A CA 1
ATOM 3026 C C . PHE A 1 385 ? 7.706 -9.722 -28.693 1.00 87.56 385 PHE A C 1
ATOM 3028 O O . PHE A 1 385 ? 8.125 -9.006 -29.601 1.00 87.56 385 PHE A O 1
ATOM 3035 N N . ASP A 1 386 ? 7.353 -10.992 -28.893 1.00 84.44 386 ASP A N 1
ATOM 3036 C CA . ASP A 1 386 ? 7.484 -11.682 -30.181 1.00 84.44 386 ASP A CA 1
ATOM 3037 C C . ASP A 1 386 ? 6.495 -11.171 -31.243 1.00 84.44 386 ASP A C 1
ATOM 3039 O O . ASP A 1 386 ? 6.834 -11.061 -32.424 1.00 84.44 386 ASP A O 1
ATOM 3043 N N . ALA A 1 387 ? 5.261 -10.848 -30.844 1.00 85.50 387 ALA A N 1
ATOM 3044 C CA . ALA A 1 387 ? 4.193 -10.452 -31.761 1.00 85.50 387 ALA A CA 1
ATOM 3045 C C . ALA A 1 387 ? 4.321 -9.012 -32.281 1.00 85.50 387 ALA A C 1
ATOM 3047 O O . ALA A 1 387 ? 4.021 -8.755 -33.451 1.00 85.50 387 ALA A O 1
ATOM 3048 N N . ILE A 1 388 ? 4.711 -8.068 -31.419 1.00 89.19 388 ILE A N 1
ATOM 3049 C CA . ILE A 1 388 ? 4.764 -6.630 -31.739 1.00 89.19 388 ILE A CA 1
ATOM 3050 C C . ILE A 1 388 ? 6.189 -6.066 -31.758 1.00 89.19 388 ILE A C 1
ATOM 3052 O O . ILE A 1 388 ? 6.396 -4.964 -32.267 1.00 89.19 388 ILE A O 1
ATOM 3056 N N . GLY A 1 389 ? 7.171 -6.829 -31.272 1.00 89.19 389 GLY A N 1
ATOM 3057 C CA . GLY A 1 389 ? 8.577 -6.445 -31.199 1.00 89.19 389 GLY A CA 1
ATOM 3058 C C . GLY A 1 389 ? 8.947 -5.679 -29.917 1.00 89.19 389 GLY A C 1
ATOM 3059 O O . GLY A 1 389 ? 8.087 -5.042 -29.297 1.00 89.19 389 GLY A O 1
ATOM 3060 N N . PRO A 1 390 ? 10.245 -5.669 -29.547 1.00 88.75 390 PRO A N 1
ATOM 3061 C CA . PRO A 1 390 ? 10.752 -5.005 -28.342 1.00 88.75 390 PRO A CA 1
ATOM 3062 C C . PRO A 1 390 ? 10.441 -3.510 -28.304 1.00 88.75 390 PRO A C 1
ATOM 3064 O O . PRO A 1 390 ? 10.084 -2.986 -27.256 1.00 88.75 390 PRO A O 1
ATOM 3067 N N . GLU A 1 391 ? 10.564 -2.817 -29.438 1.00 91.88 391 GLU A N 1
ATOM 3068 C CA . GLU A 1 391 ? 10.370 -1.364 -29.520 1.00 91.88 391 GLU A CA 1
ATOM 3069 C C . GLU A 1 391 ? 8.917 -0.970 -29.218 1.00 91.88 391 GLU A C 1
ATOM 3071 O O . GLU A 1 391 ? 8.670 -0.062 -28.426 1.00 91.88 391 GLU A O 1
ATOM 3076 N N . ALA A 1 392 ? 7.950 -1.675 -29.816 1.00 93.25 392 ALA A N 1
ATOM 3077 C CA . ALA A 1 392 ? 6.530 -1.414 -29.602 1.00 93.25 392 ALA A CA 1
ATOM 3078 C C . ALA A 1 392 ? 6.091 -1.807 -28.187 1.00 93.25 392 ALA A C 1
ATOM 3080 O O . ALA A 1 392 ? 5.363 -1.054 -27.541 1.00 93.25 392 ALA A O 1
ATOM 3081 N N . LEU A 1 393 ? 6.561 -2.953 -27.680 1.00 93.81 393 LEU A N 1
ATOM 3082 C CA . LEU A 1 393 ? 6.262 -3.362 -26.310 1.00 93.81 393 LEU A CA 1
ATOM 3083 C C . LEU A 1 393 ? 6.849 -2.376 -25.292 1.00 93.81 393 LEU A C 1
ATOM 3085 O O . LEU A 1 393 ? 6.131 -1.939 -24.398 1.00 93.81 393 LEU A O 1
ATOM 3089 N N . GLY A 1 394 ? 8.111 -1.971 -25.460 1.00 93.81 394 GLY A N 1
ATOM 3090 C CA . GLY A 1 394 ? 8.776 -0.995 -24.593 1.00 93.81 394 GLY A CA 1
ATOM 3091 C C . GLY A 1 394 ? 8.061 0.351 -24.564 1.00 93.81 394 GLY A C 1
ATOM 3092 O O . GLY A 1 394 ? 7.772 0.874 -23.490 1.00 93.81 394 GLY A O 1
ATOM 3093 N N . ALA A 1 395 ? 7.666 0.867 -25.733 1.00 94.38 395 ALA A N 1
ATOM 3094 C CA . ALA A 1 395 ? 6.861 2.082 -25.819 1.00 94.38 395 ALA A CA 1
ATOM 3095 C C . ALA A 1 395 ? 5.499 1.930 -25.113 1.00 94.38 395 ALA A C 1
ATOM 3097 O O . ALA A 1 395 ? 5.078 2.839 -24.401 1.00 94.38 395 ALA A O 1
ATOM 3098 N N . GLY A 1 396 ? 4.833 0.778 -25.248 1.00 93.88 396 GLY A N 1
ATOM 3099 C CA . GLY A 1 396 ? 3.576 0.485 -24.552 1.00 93.88 396 GLY A CA 1
ATOM 3100 C C . GLY A 1 396 ? 3.730 0.413 -23.028 1.00 93.88 396 GLY A C 1
ATOM 3101 O O . GLY A 1 396 ? 2.935 1.004 -22.296 1.00 93.88 396 GLY A O 1
ATOM 3102 N N . LEU A 1 397 ? 4.784 -0.250 -22.540 1.00 93.94 397 LEU A N 1
ATOM 3103 C CA . LEU A 1 397 ? 5.146 -0.297 -21.118 1.00 93.94 397 LEU A CA 1
ATOM 3104 C C . LEU A 1 397 ? 5.512 1.098 -20.582 1.00 93.94 397 LEU A C 1
ATOM 3106 O O . LEU A 1 397 ? 5.131 1.455 -19.467 1.00 93.94 397 LEU A O 1
ATOM 3110 N N . GLY A 1 398 ? 6.198 1.912 -21.388 1.00 93.00 398 GLY A N 1
ATOM 3111 C CA . GLY A 1 398 ? 6.517 3.305 -21.083 1.00 93.00 398 GLY A CA 1
ATOM 3112 C C . GLY A 1 398 ? 5.271 4.186 -20.984 1.00 93.00 398 GLY A C 1
ATOM 3113 O O . GLY A 1 398 ? 5.141 4.966 -20.038 1.00 93.00 398 GLY A O 1
ATOM 3114 N N . HIS A 1 399 ? 4.313 4.021 -21.902 1.00 90.25 399 HIS A N 1
ATOM 3115 C CA . HIS A 1 399 ? 3.009 4.685 -21.829 1.00 90.25 399 HIS A CA 1
ATOM 3116 C C . HIS A 1 399 ? 2.242 4.289 -20.573 1.00 90.25 399 HIS A C 1
ATOM 3118 O O . HIS A 1 399 ? 1.729 5.170 -19.882 1.00 90.25 399 HIS A O 1
ATOM 3124 N N . TRP A 1 400 ? 2.235 2.998 -20.233 1.00 88.62 400 TRP A N 1
ATOM 3125 C CA . TRP A 1 400 ? 1.633 2.526 -18.992 1.00 88.62 400 TRP A CA 1
ATOM 3126 C C . TRP A 1 400 ? 2.294 3.194 -17.782 1.00 88.62 400 TRP A C 1
ATOM 3128 O O . TRP A 1 400 ? 1.603 3.811 -16.977 1.00 88.62 400 TRP A O 1
ATOM 3138 N N . TYR A 1 401 ? 3.628 3.181 -17.693 1.00 87.44 401 TYR A N 1
ATOM 3139 C CA . TYR A 1 401 ? 4.378 3.831 -16.612 1.00 87.44 401 TYR A CA 1
ATOM 3140 C C . TYR A 1 401 ? 4.040 5.326 -16.466 1.00 87.44 401 TYR A C 1
ATOM 3142 O O . TYR A 1 401 ? 3.825 5.807 -15.352 1.00 87.44 401 TYR A O 1
ATOM 3150 N N . GLN A 1 402 ? 3.971 6.064 -17.576 1.00 85.38 402 GLN A N 1
ATOM 3151 C CA . GLN A 1 402 ? 3.630 7.491 -17.578 1.00 85.38 402 GLN A CA 1
ATOM 3152 C C . GLN A 1 402 ? 2.176 7.739 -17.168 1.00 85.38 402 GLN A C 1
ATOM 3154 O O . GLN A 1 402 ? 1.894 8.684 -16.431 1.00 85.38 402 GLN A O 1
ATOM 3159 N N . GLN A 1 403 ? 1.253 6.885 -17.613 1.00 79.56 403 GLN A N 1
ATOM 3160 C CA . GLN A 1 403 ? -0.144 6.953 -17.202 1.00 79.56 403 GLN A CA 1
ATOM 3161 C C . GLN A 1 403 ? -0.283 6.678 -15.702 1.00 79.56 403 GLN A C 1
ATOM 3163 O O . GLN A 1 403 ? -1.033 7.380 -15.031 1.00 79.56 403 GLN A O 1
ATOM 3168 N N . GLN A 1 404 ? 0.485 5.730 -15.159 1.00 75.75 404 GLN A N 1
ATOM 3169 C CA . GLN A 1 404 ? 0.543 5.476 -13.720 1.00 75.75 404 GLN A CA 1
ATOM 3170 C C . GLN A 1 404 ? 1.051 6.693 -12.936 1.00 75.75 404 GLN A C 1
ATOM 3172 O O . GLN A 1 404 ? 0.440 7.050 -11.933 1.00 75.75 404 GLN A O 1
ATOM 3177 N N . GLU A 1 405 ? 2.108 7.372 -13.400 1.00 74.94 405 GLU A N 1
ATOM 3178 C CA . GLU A 1 405 ? 2.574 8.622 -12.771 1.00 74.94 405 GLU A CA 1
ATOM 3179 C C . GLU A 1 405 ? 1.498 9.718 -12.829 1.00 74.94 405 GLU A C 1
ATOM 3181 O O . GLU A 1 405 ? 1.238 10.383 -11.830 1.00 74.94 405 GLU A O 1
ATOM 3186 N N . SER A 1 406 ? 0.806 9.870 -13.962 1.00 74.88 406 SER A N 1
ATOM 3187 C CA . SER A 1 406 ? -0.266 10.863 -14.101 1.00 74.88 406 SER A CA 1
ATOM 3188 C C . SER A 1 406 ? -1.471 10.566 -13.202 1.00 74.88 406 SER A C 1
ATOM 3190 O O . SER A 1 406 ? -2.066 11.494 -12.647 1.00 74.88 406 SER A O 1
ATOM 3192 N N . LEU A 1 407 ? -1.845 9.293 -13.050 1.00 67.25 407 LEU A N 1
ATOM 3193 C CA . LEU A 1 407 ? -2.914 8.873 -12.143 1.00 67.25 407 LEU A CA 1
ATOM 3194 C C . LEU A 1 407 ? -2.493 9.091 -10.684 1.00 67.25 407 LEU A C 1
ATOM 3196 O O . LEU A 1 407 ? -3.274 9.640 -9.911 1.00 67.25 407 LEU A O 1
ATOM 3200 N N . ALA A 1 408 ? -1.250 8.763 -10.326 1.00 62.84 408 ALA A N 1
ATOM 3201 C CA . ALA A 1 408 ? -0.706 9.032 -8.997 1.00 62.84 408 ALA A CA 1
ATOM 3202 C C . ALA A 1 408 ? -0.743 10.532 -8.653 1.00 62.84 408 ALA A C 1
ATOM 3204 O O . ALA A 1 408 ? -1.197 10.898 -7.571 1.00 62.84 408 ALA A O 1
ATOM 3205 N N . GLU A 1 409 ? -0.371 11.409 -9.592 1.00 63.91 409 GLU A N 1
ATOM 3206 C CA . GLU A 1 409 ? -0.483 12.867 -9.430 1.00 63.91 409 GLU A CA 1
ATOM 3207 C C . GLU A 1 409 ? -1.937 13.341 -9.287 1.00 63.91 409 GLU A C 1
ATOM 3209 O O . GLU A 1 409 ? -2.228 14.231 -8.487 1.00 63.91 409 GLU A O 1
ATOM 3214 N N . THR A 1 410 ? -2.858 12.757 -10.058 1.00 62.75 410 THR A N 1
ATOM 3215 C CA . THR A 1 410 ? -4.273 13.168 -10.089 1.00 62.75 410 THR A CA 1
ATOM 3216 C C . THR A 1 410 ? -5.013 12.767 -8.816 1.00 62.75 410 THR A C 1
ATOM 3218 O O . THR A 1 410 ? -5.792 13.556 -8.281 1.00 62.75 410 THR A O 1
ATOM 3221 N N . PHE A 1 411 ? -4.759 11.553 -8.328 1.00 53.41 411 PHE A N 1
ATOM 3222 C CA . PHE A 1 411 ? -5.443 10.968 -7.174 1.00 53.41 411 PHE A CA 1
ATOM 3223 C C . PHE A 1 411 ? -4.630 11.071 -5.877 1.00 53.41 411 PHE A C 1
ATOM 3225 O O . PHE A 1 411 ? -5.070 10.575 -4.843 1.00 53.41 411 PHE A O 1
ATOM 3232 N N . GLY A 1 412 ? -3.460 11.720 -5.920 1.00 50.06 412 GLY A N 1
ATOM 3233 C CA . GLY A 1 412 ? -2.576 11.896 -4.771 1.00 50.06 412 GLY A CA 1
ATOM 3234 C C . GLY A 1 412 ? -2.124 10.570 -4.167 1.00 50.06 412 GLY A C 1
ATOM 3235 O O . GLY A 1 412 ? -2.070 10.476 -2.951 1.00 50.06 412 GLY A O 1
ATOM 3236 N N . GLN A 1 413 ? -1.863 9.545 -4.984 1.00 52.47 413 GLN A N 1
ATOM 3237 C CA . GLN A 1 413 ? -1.386 8.235 -4.523 1.00 52.47 413 GLN A CA 1
ATOM 3238 C C . GLN A 1 413 ? 0.140 8.176 -4.553 1.00 52.47 413 GLN A C 1
ATOM 3240 O O . GLN A 1 413 ? 0.789 8.804 -5.390 1.00 52.47 413 GLN A O 1
ATOM 3245 N N . SER A 1 414 ? 0.739 7.416 -3.636 1.00 47.81 414 SER A N 1
ATOM 3246 C CA . SER A 1 414 ? 2.193 7.348 -3.560 1.00 47.81 414 SER A CA 1
ATOM 3247 C C . SER A 1 414 ? 2.831 6.588 -4.713 1.00 47.81 414 SER A C 1
ATOM 3249 O O . SER A 1 414 ? 2.272 5.622 -5.231 1.00 47.81 414 SER A O 1
ATOM 3251 N N . ARG A 1 415 ? 4.089 6.932 -5.027 1.00 48.03 415 ARG A N 1
ATOM 3252 C CA . ARG A 1 415 ? 4.894 6.198 -6.022 1.00 48.03 415 ARG A CA 1
ATOM 3253 C C . ARG A 1 415 ? 5.023 4.713 -5.695 1.00 48.03 415 ARG A C 1
ATOM 3255 O O . ARG A 1 415 ? 5.203 3.918 -6.606 1.00 48.03 415 ARG A O 1
ATOM 3262 N N . THR A 1 416 ? 4.926 4.388 -4.405 1.00 41.12 416 THR A N 1
ATOM 3263 C CA . THR A 1 416 ? 5.001 3.044 -3.813 1.00 41.12 416 THR A CA 1
ATOM 3264 C C . THR A 1 416 ? 3.752 2.185 -4.008 1.00 41.12 416 THR A C 1
ATOM 3266 O O . THR A 1 416 ? 3.831 0.972 -3.826 1.00 41.12 416 THR A O 1
ATOM 3269 N N . TRP A 1 417 ? 2.614 2.783 -4.368 1.00 41.62 417 TRP A N 1
ATOM 3270 C CA . TRP A 1 417 ? 1.333 2.096 -4.538 1.00 41.62 417 TRP A CA 1
ATOM 3271 C C . TRP A 1 417 ? 0.668 2.585 -5.827 1.00 41.62 417 TRP A C 1
ATOM 3273 O O . TRP A 1 417 ? -0.342 3.278 -5.806 1.00 41.62 417 TRP A O 1
ATOM 3283 N N . ARG A 1 418 ? 1.282 2.257 -6.966 1.00 52.31 418 ARG A N 1
ATOM 3284 C CA . ARG A 1 418 ? 0.691 2.501 -8.289 1.00 52.31 418 ARG A CA 1
ATOM 3285 C C . ARG A 1 418 ? -0.475 1.541 -8.545 1.00 52.31 418 ARG A C 1
ATOM 3287 O O . ARG A 1 418 ? -0.573 0.499 -7.893 1.00 52.31 418 ARG A O 1
ATOM 3294 N N . VAL A 1 419 ? -1.363 1.934 -9.463 1.00 41.03 419 VAL A N 1
ATOM 3295 C CA . VAL A 1 419 ? -2.727 1.415 -9.653 1.00 41.03 419 VAL A CA 1
ATOM 3296 C C . VAL A 1 419 ? -2.762 -0.108 -9.571 1.00 41.03 419 VAL A C 1
ATOM 3298 O O . VAL A 1 419 ? -2.215 -0.851 -10.385 1.00 41.03 419 VAL A O 1
ATOM 3301 N N . GLY A 1 420 ? -3.410 -0.541 -8.507 1.00 42.81 420 GLY A N 1
ATOM 3302 C CA . GLY A 1 420 ? -3.451 -1.906 -8.014 1.00 42.81 420 GLY A CA 1
ATOM 3303 C C . GLY A 1 420 ? -4.170 -1.974 -6.666 1.00 42.81 420 GLY A C 1
ATOM 3304 O O . GLY A 1 420 ? -4.686 -3.015 -6.273 1.00 42.81 420 GLY A O 1
ATOM 3305 N N . LEU A 1 421 ? -4.258 -0.835 -5.970 1.00 41.16 421 LEU A N 1
ATOM 3306 C CA . LEU A 1 421 ? -5.114 -0.640 -4.808 1.00 41.16 421 LEU A CA 1
ATOM 3307 C C . LEU A 1 421 ? -5.695 0.774 -4.819 1.00 41.16 421 LEU A C 1
ATOM 3309 O O . LEU A 1 421 ? -5.163 1.617 -4.119 1.00 41.16 421 LEU A O 1
ATOM 3313 N N . VAL A 1 422 ? -6.762 1.011 -5.588 1.00 40.94 422 VAL A N 1
ATOM 3314 C CA . VAL A 1 422 ? -7.913 1.847 -5.189 1.00 40.94 422 VAL A CA 1
ATOM 3315 C C . VAL A 1 422 ? -9.091 1.398 -6.062 1.00 40.94 422 VAL A C 1
ATOM 3317 O O . VAL A 1 422 ? -9.377 1.988 -7.094 1.00 40.94 422 VAL A O 1
ATOM 3320 N N . ASP A 1 423 ? -9.767 0.332 -5.634 1.00 40.59 423 ASP A N 1
ATOM 3321 C CA . ASP A 1 423 ? -11.066 -0.115 -6.176 1.00 40.59 423 ASP A CA 1
ATOM 3322 C C . ASP A 1 423 ? -12.232 0.583 -5.430 1.00 40.59 423 ASP A C 1
ATOM 3324 O O . ASP A 1 423 ? -13.354 0.093 -5.311 1.00 40.59 423 ASP A O 1
ATOM 3328 N N . THR A 1 424 ? -11.938 1.736 -4.810 1.00 39.09 424 THR A N 1
ATOM 3329 C CA . THR A 1 424 ? -12.891 2.512 -3.999 1.00 39.09 424 THR A CA 1
ATOM 3330 C C . THR A 1 424 ? -13.297 3.834 -4.634 1.00 39.09 424 THR A C 1
ATOM 3332 O O . THR A 1 424 ? -14.236 4.460 -4.136 1.00 39.09 424 THR A O 1
ATOM 3335 N N . ASP A 1 425 ? -12.644 4.234 -5.729 1.00 43.69 425 ASP A N 1
ATOM 3336 C CA . ASP A 1 425 ? -12.957 5.451 -6.470 1.00 43.69 425 ASP A CA 1
ATOM 3337 C C . ASP A 1 425 ? -13.470 5.091 -7.879 1.00 43.69 425 ASP A C 1
ATOM 3339 O O . ASP A 1 425 ? -12.686 4.625 -8.708 1.00 43.69 425 ASP A O 1
ATOM 3343 N N . PRO A 1 426 ? -14.772 5.280 -8.169 1.00 47.09 426 PRO A N 1
ATOM 3344 C CA . PRO A 1 426 ? -15.354 4.989 -9.481 1.00 47.09 426 PRO A CA 1
ATOM 3345 C C . PRO A 1 426 ? -14.789 5.866 -10.612 1.00 47.09 426 PRO A C 1
ATOM 3347 O O . PRO A 1 426 ? -15.068 5.593 -11.779 1.00 47.09 426 PRO A O 1
ATOM 3350 N N . ASP A 1 427 ? -14.004 6.902 -10.293 1.00 49.53 427 ASP A N 1
ATOM 3351 C CA . ASP A 1 427 ? -13.308 7.730 -11.279 1.00 49.53 427 ASP A CA 1
ATOM 3352 C C . ASP A 1 427 ? -11.956 7.122 -11.733 1.00 49.53 427 ASP A C 1
ATOM 3354 O O . ASP A 1 427 ? -11.337 7.640 -12.670 1.00 49.53 427 ASP A O 1
ATOM 3358 N N . ILE A 1 428 ? -11.487 6.021 -11.120 1.00 52.06 428 ILE A N 1
ATOM 3359 C CA . ILE A 1 428 ? -10.251 5.322 -11.514 1.00 52.06 428 ILE A CA 1
ATOM 3360 C C . ILE A 1 428 ? -10.562 4.267 -12.595 1.00 52.06 428 ILE A C 1
ATOM 3362 O O . ILE A 1 428 ? -11.378 3.375 -12.370 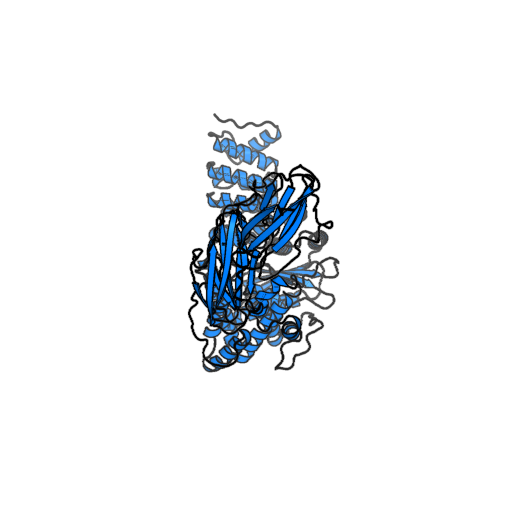1.00 52.06 428 ILE A O 1
ATOM 3366 N N . PRO A 1 429 ? -9.916 4.323 -13.779 1.00 55.00 429 PRO A N 1
ATOM 3367 C CA . PRO A 1 429 ? -10.175 3.369 -14.856 1.00 55.00 429 PRO A CA 1
ATOM 3368 C C . PRO A 1 429 ? -9.782 1.931 -14.488 1.00 55.00 429 PRO A C 1
ATOM 3370 O O . PRO A 1 429 ? -8.766 1.719 -13.826 1.00 55.00 429 PRO A O 1
ATOM 3373 N N . ASN A 1 430 ? -10.530 0.946 -15.007 1.00 60.75 430 ASN A N 1
ATOM 3374 C CA . ASN A 1 430 ? -10.225 -0.481 -14.855 1.00 60.75 430 ASN A CA 1
ATOM 3375 C C . ASN A 1 430 ? -8.736 -0.764 -15.192 1.00 60.75 430 ASN A C 1
ATOM 3377 O O . ASN A 1 430 ? -8.300 -0.443 -16.306 1.00 60.75 430 ASN A O 1
ATOM 3381 N N . PRO A 1 431 ? -7.950 -1.371 -14.281 1.00 64.19 431 PRO A N 1
ATOM 3382 C CA . PRO A 1 431 ? -6.514 -1.567 -14.479 1.00 64.19 431 PRO A CA 1
ATOM 3383 C C . PRO A 1 431 ? -6.146 -2.410 -15.709 1.00 64.19 431 PRO A C 1
ATOM 3385 O O . PRO A 1 431 ? -5.166 -2.104 -16.390 1.00 64.19 431 PRO A O 1
ATOM 3388 N N . GLU A 1 432 ? -6.939 -3.427 -16.053 1.00 68.25 432 GLU A N 1
ATOM 3389 C CA . GLU A 1 432 ? -6.719 -4.218 -17.270 1.00 68.25 432 GLU A CA 1
ATOM 3390 C C . GLU A 1 432 ? -6.966 -3.383 -18.529 1.00 68.25 432 GLU A C 1
ATOM 3392 O O . GLU A 1 432 ? -6.218 -3.484 -19.505 1.00 68.25 432 GLU A O 1
ATOM 3397 N N . ARG A 1 433 ? -7.970 -2.496 -18.494 1.00 67.88 433 ARG A N 1
ATOM 3398 C CA . ARG A 1 433 ? -8.234 -1.565 -19.594 1.00 67.88 433 ARG A CA 1
ATOM 3399 C C . ARG A 1 433 ? -7.095 -0.565 -19.764 1.00 67.88 433 ARG A C 1
ATOM 3401 O O . ARG A 1 433 ? -6.694 -0.295 -20.892 1.00 67.88 433 ARG A O 1
ATOM 3408 N N . VAL A 1 434 ? -6.531 -0.071 -18.664 1.00 71.69 434 VAL A N 1
ATOM 3409 C CA . VAL A 1 434 ? -5.343 0.797 -18.682 1.00 71.69 434 VAL A CA 1
ATOM 3410 C C . VAL A 1 434 ? -4.149 0.083 -19.316 1.00 71.69 434 VAL A C 1
ATOM 3412 O O . VAL A 1 434 ? -3.463 0.672 -20.153 1.00 71.69 434 VAL A O 1
ATOM 3415 N N . ILE A 1 435 ? -3.916 -1.187 -18.968 1.00 77.50 435 ILE A N 1
ATOM 3416 C CA . ILE A 1 435 ? -2.869 -2.017 -19.585 1.00 77.50 435 ILE A CA 1
ATOM 3417 C C . ILE A 1 435 ? -3.125 -2.165 -21.090 1.00 77.50 435 ILE A C 1
ATOM 3419 O O . ILE A 1 435 ? -2.233 -1.892 -21.893 1.00 77.50 435 ILE A O 1
ATOM 3423 N N . TYR A 1 436 ? -4.345 -2.536 -21.487 1.00 79.19 436 TYR A N 1
ATOM 3424 C CA . TYR A 1 436 ? -4.717 -2.686 -22.893 1.00 79.19 436 TYR A CA 1
ATOM 3425 C C . TYR A 1 436 ? -4.512 -1.399 -23.696 1.00 79.19 436 TYR A C 1
ATOM 3427 O O . TYR A 1 436 ? -3.850 -1.405 -24.736 1.00 79.19 436 TYR A O 1
ATOM 3435 N N . ASP A 1 437 ? -5.070 -0.287 -23.218 1.00 76.81 437 ASP A N 1
ATOM 3436 C CA . ASP A 1 437 ? -5.017 0.999 -23.906 1.00 76.81 437 ASP A CA 1
ATOM 3437 C C . ASP A 1 437 ? -3.564 1.488 -24.015 1.00 76.81 437 ASP A C 1
ATOM 3439 O O . ASP A 1 437 ? -3.176 2.007 -25.060 1.00 76.81 437 ASP A O 1
ATOM 3443 N N . SER A 1 438 ? -2.738 1.279 -22.985 1.00 85.38 438 SER A N 1
ATOM 3444 C CA . SER A 1 438 ? -1.313 1.646 -23.004 1.00 85.38 438 SER A CA 1
ATOM 3445 C C . SER A 1 438 ? -0.519 0.839 -24.029 1.00 85.38 438 SER A C 1
ATOM 3447 O O . SER A 1 438 ? 0.222 1.407 -24.832 1.00 85.38 438 SER A O 1
ATOM 3449 N N . LEU A 1 439 ? -0.696 -0.485 -24.035 1.00 87.06 439 LEU A N 1
ATOM 3450 C CA . LEU A 1 439 ? 0.009 -1.369 -24.959 1.00 87.06 439 LEU A CA 1
ATOM 3451 C C . LEU A 1 439 ? -0.453 -1.142 -26.402 1.00 87.06 439 LEU A C 1
ATOM 3453 O O . LEU A 1 439 ? 0.378 -0.947 -27.285 1.00 87.06 439 LEU A O 1
ATOM 3457 N N . SER A 1 440 ? -1.768 -1.105 -26.639 1.00 85.94 440 SER A N 1
ATOM 3458 C CA . SER A 1 440 ? -2.370 -0.993 -27.977 1.00 85.94 440 SER A CA 1
ATOM 3459 C C . SER A 1 440 ? -1.983 0.292 -28.716 1.00 85.94 440 SER A C 1
ATOM 3461 O O . SER A 1 440 ? -1.839 0.277 -29.943 1.00 85.94 440 SER A O 1
ATOM 3463 N N . GLN A 1 441 ? -1.759 1.393 -27.991 1.00 87.69 441 GLN A N 1
ATOM 3464 C CA . GLN A 1 441 ? -1.310 2.667 -28.559 1.00 87.69 441 GLN A CA 1
ATOM 3465 C C . GLN A 1 441 ? 0.060 2.573 -29.238 1.00 87.69 441 GLN A C 1
ATOM 3467 O O . GLN A 1 441 ? 0.293 3.261 -30.234 1.00 87.69 441 GLN A O 1
ATOM 3472 N N . ALA A 1 442 ? 0.944 1.711 -28.733 1.00 90.50 442 ALA A N 1
ATOM 3473 C CA . ALA A 1 442 ? 2.287 1.529 -29.268 1.00 90.50 442 ALA A CA 1
ATOM 3474 C C . ALA A 1 442 ? 2.360 0.493 -30.405 1.00 90.50 442 ALA A C 1
ATOM 3476 O O . ALA A 1 442 ? 3.399 0.368 -31.055 1.00 90.50 442 ALA A O 1
ATOM 3477 N N . VAL A 1 443 ? 1.271 -0.238 -30.680 1.00 90.31 443 VAL A N 1
ATOM 3478 C CA . VAL A 1 443 ? 1.264 -1.338 -31.655 1.00 90.31 443 VAL A CA 1
ATOM 3479 C C . VAL A 1 443 ? 1.260 -0.808 -33.096 1.00 90.31 443 VAL A C 1
ATOM 3481 O O . VAL A 1 443 ? 0.313 -0.123 -33.507 1.00 90.31 443 VAL A O 1
ATOM 3484 N N . PRO A 1 444 ? 2.259 -1.174 -33.923 1.00 88.56 444 PRO A N 1
ATOM 3485 C CA . PRO A 1 444 ? 2.269 -0.846 -35.343 1.00 88.56 444 PRO A CA 1
ATOM 3486 C C . PRO A 1 444 ? 1.060 -1.433 -36.076 1.00 88.56 444 PRO A C 1
ATOM 3488 O O . PRO A 1 444 ? 0.623 -2.543 -35.787 1.00 88.56 444 PRO A O 1
ATOM 3491 N N . GLU A 1 445 ? 0.563 -0.743 -37.107 1.00 88.81 445 GLU A N 1
ATOM 3492 C CA . GLU A 1 445 ? -0.637 -1.170 -37.850 1.00 88.81 445 GLU A CA 1
ATOM 3493 C C . GLU A 1 445 ? -0.548 -2.617 -38.370 1.00 88.81 445 GLU A C 1
ATOM 3495 O O . GLU A 1 445 ? -1.524 -3.355 -38.303 1.00 88.81 445 GLU A O 1
ATOM 3500 N N . HIS A 1 446 ? 0.635 -3.047 -38.817 1.00 87.50 446 HIS A N 1
ATOM 3501 C CA . HIS A 1 446 ? 0.867 -4.401 -39.329 1.00 87.50 446 HIS A CA 1
ATOM 3502 C C . HIS A 1 446 ? 0.881 -5.497 -38.248 1.00 87.50 446 HIS A C 1
ATOM 3504 O O . HIS A 1 446 ? 0.789 -6.672 -38.593 1.00 87.50 446 HIS A O 1
ATOM 3510 N N . ALA A 1 447 ? 1.011 -5.128 -36.972 1.00 87.12 447 ALA A N 1
ATOM 3511 C CA . ALA A 1 447 ? 1.091 -6.043 -35.834 1.00 87.12 447 ALA A CA 1
ATOM 3512 C C . ALA A 1 447 ? -0.190 -6.045 -34.975 1.00 87.12 447 ALA A C 1
ATOM 3514 O O . ALA A 1 447 ? -0.295 -6.830 -34.035 1.00 87.12 447 ALA A O 1
ATOM 3515 N N . ARG A 1 448 ? -1.191 -5.212 -35.307 1.00 85.19 448 ARG A N 1
ATOM 3516 C CA . ARG A 1 448 ? -2.454 -5.104 -34.551 1.00 85.19 448 ARG A CA 1
ATOM 3517 C C . ARG A 1 448 ? -3.209 -6.421 -34.437 1.00 85.19 448 ARG A C 1
ATOM 3519 O O . ARG A 1 448 ? -3.635 -6.772 -33.345 1.00 85.19 448 ARG A O 1
ATOM 3526 N N . ASP A 1 449 ? -3.321 -7.169 -35.530 1.00 81.62 449 ASP A N 1
ATOM 3527 C CA . ASP A 1 449 ? -4.020 -8.459 -35.519 1.00 81.62 449 ASP A CA 1
ATOM 3528 C C . ASP A 1 449 ? -3.308 -9.488 -34.624 1.00 81.62 449 ASP A C 1
ATOM 3530 O O . ASP A 1 449 ? -3.957 -10.304 -33.969 1.00 81.62 449 ASP A O 1
ATOM 3534 N N . ALA A 1 450 ? -1.971 -9.445 -34.576 1.00 80.81 450 ALA A N 1
ATOM 3535 C CA . ALA A 1 450 ? -1.172 -10.321 -33.725 1.00 80.81 450 ALA A CA 1
ATOM 3536 C C . ALA A 1 450 ? -1.303 -9.934 -32.243 1.00 80.81 450 ALA A C 1
ATOM 3538 O O . ALA A 1 450 ? -1.540 -10.807 -31.412 1.00 80.81 450 ALA A O 1
ATOM 3539 N N . PHE A 1 451 ? -1.241 -8.635 -31.933 1.00 84.19 451 PHE A N 1
ATOM 3540 C CA . PHE A 1 451 ? -1.505 -8.096 -30.597 1.00 84.19 451 PHE A CA 1
ATOM 3541 C C . PHE A 1 451 ? -2.885 -8.512 -30.073 1.00 84.19 451 PHE A C 1
ATOM 3543 O O . PHE A 1 451 ? -2.991 -9.105 -29.003 1.00 84.19 451 PHE A O 1
ATOM 3550 N N . GLU A 1 452 ? -3.934 -8.266 -30.860 1.00 79.69 452 GLU A N 1
ATOM 3551 C CA . GLU A 1 452 ? -5.321 -8.614 -30.530 1.00 79.69 452 GLU A CA 1
ATOM 3552 C C . GLU A 1 452 ? -5.490 -10.108 -30.269 1.00 79.69 452 GLU A C 1
ATOM 3554 O O . GLU A 1 452 ? -6.196 -10.510 -29.345 1.00 79.69 452 GLU A O 1
ATOM 3559 N N . LYS A 1 453 ? -4.828 -10.945 -31.072 1.00 75.75 453 LYS A N 1
ATOM 3560 C CA . LYS A 1 453 ? -4.856 -12.394 -30.895 1.00 75.75 453 LYS A CA 1
ATOM 3561 C C . LYS A 1 453 ? -4.233 -12.805 -29.556 1.00 75.75 453 LYS A C 1
ATOM 3563 O O . LYS A 1 453 ? -4.892 -13.513 -28.799 1.00 75.75 453 LYS A O 1
ATOM 3568 N N . VAL A 1 454 ? -3.014 -12.345 -29.260 1.00 73.62 454 VAL A N 1
ATOM 3569 C CA . VAL A 1 454 ? -2.305 -12.674 -28.007 1.00 73.62 454 VAL A CA 1
ATOM 3570 C C . VAL A 1 454 ? -3.087 -12.168 -26.792 1.00 73.62 454 VAL A C 1
ATOM 3572 O O . VAL A 1 454 ? -3.268 -12.904 -25.823 1.00 73.62 454 VAL A O 1
ATOM 3575 N N . TYR A 1 455 ? -3.624 -10.946 -26.864 1.00 73.00 455 TYR A N 1
ATOM 3576 C CA . TYR A 1 455 ? -4.435 -10.368 -25.792 1.00 73.00 455 TYR A CA 1
ATOM 3577 C C . TYR A 1 455 ? -5.713 -11.190 -25.540 1.00 73.00 455 TYR A C 1
ATOM 3579 O O . TYR A 1 455 ? -6.014 -11.554 -24.406 1.00 73.00 455 TYR A O 1
ATOM 3587 N N . ARG A 1 456 ? -6.448 -11.585 -26.588 1.00 67.12 456 ARG A N 1
ATOM 3588 C CA . ARG A 1 456 ? -7.684 -12.386 -26.447 1.00 67.12 456 ARG A CA 1
ATOM 3589 C C . ARG A 1 456 ? -7.451 -13.799 -25.922 1.00 67.12 456 ARG A C 1
ATOM 3591 O O . ARG A 1 456 ? -8.267 -14.287 -25.139 1.00 67.12 456 ARG A O 1
ATOM 3598 N N . GLU A 1 457 ? -6.373 -14.451 -26.356 1.00 64.06 457 GLU A N 1
ATOM 3599 C CA . GLU A 1 457 ? -5.998 -15.790 -25.885 1.00 64.06 457 GLU A CA 1
ATOM 3600 C C . GLU A 1 457 ? -5.732 -15.781 -24.373 1.00 64.06 457 GLU A C 1
ATOM 3602 O O . GLU A 1 457 ? -6.198 -16.678 -23.669 1.00 64.06 457 GLU A O 1
ATOM 3607 N N . LEU A 1 458 ? -5.098 -14.721 -23.855 1.00 59.75 458 LEU A N 1
ATOM 3608 C CA . LEU A 1 458 ? -4.863 -14.560 -22.421 1.00 59.75 458 LEU A CA 1
ATOM 3609 C C . LEU A 1 458 ? -6.151 -14.315 -21.622 1.00 59.75 458 LEU A C 1
ATOM 3611 O O . LEU A 1 458 ? -6.228 -14.763 -20.488 1.00 59.75 458 LEU A O 1
ATOM 3615 N N . HIS A 1 459 ? -7.164 -13.645 -22.178 1.00 57.25 459 HIS A N 1
ATOM 3616 C CA . HIS A 1 459 ? -8.421 -13.344 -21.469 1.00 57.25 459 HIS A CA 1
ATOM 3617 C C . HIS A 1 459 ? -9.537 -14.390 -21.691 1.00 57.25 459 HIS A C 1
ATOM 3619 O O . HIS A 1 459 ? -10.682 -14.172 -21.297 1.00 57.25 459 HIS A O 1
ATOM 3625 N N . GLY A 1 460 ? -9.218 -15.557 -22.272 1.00 51.06 460 GLY A N 1
ATOM 3626 C CA . GLY A 1 460 ? -10.138 -16.701 -22.382 1.00 51.06 460 GLY A CA 1
ATOM 3627 C C . GLY A 1 460 ? -11.108 -16.669 -23.572 1.00 51.06 460 GLY A C 1
ATOM 3628 O O . GLY A 1 460 ? -12.076 -17.432 -23.591 1.00 51.06 460 GLY A O 1
ATOM 3629 N N . GLY A 1 461 ? -10.871 -15.821 -24.577 1.00 47.53 461 GLY A N 1
ATOM 3630 C CA . GLY A 1 461 ? -11.714 -15.736 -25.772 1.00 47.53 461 GLY A CA 1
ATOM 3631 C C . GLY A 1 461 ? -11.405 -16.834 -26.795 1.00 47.53 461 GLY A C 1
ATOM 3632 O O . GLY A 1 461 ? -10.365 -16.806 -27.450 1.00 47.53 461 GLY A O 1
ATOM 3633 N N . VAL A 1 462 ? -12.330 -17.778 -27.005 1.00 34.31 462 VAL A N 1
ATOM 3634 C CA . VAL A 1 462 ? -12.288 -18.672 -28.177 1.00 34.31 462 VAL A CA 1
ATOM 3635 C C . VAL A 1 462 ? -12.673 -17.878 -29.429 1.00 34.31 462 VAL A C 1
ATOM 3637 O O . VAL A 1 462 ? -13.622 -17.101 -29.423 1.00 34.31 462 VAL A O 1
ATOM 3640 N N . SER A 1 463 ? -11.932 -18.102 -30.514 1.00 34.62 463 SER A N 1
ATOM 3641 C CA . SER A 1 463 ? -12.089 -17.491 -31.838 1.00 34.62 463 SER A CA 1
ATOM 3642 C C . SER A 1 463 ? -13.544 -17.247 -32.281 1.00 34.62 463 SER A C 1
ATOM 3644 O O . SER A 1 463 ? -14.278 -18.204 -32.545 1.00 34.62 463 SER A O 1
ATOM 3646 N N . GLY A 1 464 ? -13.909 -15.977 -32.496 1.00 31.56 464 GLY A N 1
ATOM 3647 C CA . GLY A 1 464 ? -15.098 -15.597 -33.263 1.00 31.56 464 GLY A CA 1
ATOM 3648 C C . GLY A 1 464 ? -15.665 -14.215 -32.930 1.00 31.56 464 GLY A C 1
ATOM 3649 O O . GLY A 1 464 ? -16.541 -14.121 -32.087 1.00 31.56 464 GLY A O 1
ATOM 3650 N N . GLY A 1 465 ? -15.236 -13.179 -33.662 1.00 34.25 465 GLY A N 1
ATOM 3651 C CA . GLY A 1 465 ? -15.848 -11.836 -33.659 1.00 34.25 465 GLY A CA 1
ATOM 3652 C C . GLY A 1 465 ? -15.069 -10.765 -32.877 1.00 34.25 465 GLY A C 1
ATOM 3653 O O . GLY A 1 465 ? -14.208 -11.115 -32.069 1.00 34.25 465 GLY A O 1
ATOM 3654 N N . PRO A 1 466 ? -15.277 -9.458 -33.150 1.00 35.88 466 PRO A N 1
ATOM 3655 C CA . PRO A 1 466 ? -14.850 -8.384 -32.247 1.00 35.88 466 PRO A CA 1
ATOM 3656 C C . PRO A 1 466 ? -15.380 -8.671 -30.838 1.00 35.88 466 PRO A C 1
ATOM 3658 O O . PRO A 1 466 ? -16.435 -9.284 -30.719 1.00 35.88 466 PRO A O 1
ATOM 3661 N N . LEU A 1 467 ? -14.654 -8.263 -29.795 1.00 40.47 467 LEU A N 1
ATOM 3662 C CA . LEU A 1 467 ? -15.230 -8.161 -28.453 1.00 40.47 467 LEU A CA 1
ATOM 3663 C C . LEU A 1 467 ? -16.510 -7.327 -28.610 1.00 40.47 467 LEU A C 1
ATOM 3665 O O . LEU A 1 467 ? -16.419 -6.164 -29.000 1.00 40.47 467 LEU A O 1
ATOM 3669 N N . ASP A 1 468 ? -17.683 -7.946 -28.477 1.00 41.06 468 ASP A N 1
ATOM 3670 C CA . ASP A 1 468 ? -18.940 -7.217 -28.580 1.00 41.06 468 ASP A CA 1
ATOM 3671 C C . ASP A 1 468 ? -18.969 -6.252 -27.389 1.00 41.06 468 ASP A C 1
ATOM 3673 O O . ASP A 1 468 ? -19.057 -6.683 -26.243 1.00 41.06 468 ASP A O 1
ATOM 3677 N N . ASP A 1 469 ? -18.826 -4.955 -27.680 1.00 48.31 469 ASP A N 1
ATOM 3678 C CA . ASP A 1 469 ? -19.099 -3.831 -26.783 1.00 48.31 469 ASP A CA 1
ATOM 3679 C C . ASP A 1 469 ? -20.555 -3.935 -26.290 1.00 48.31 469 ASP A C 1
ATOM 3681 O O . ASP A 1 469 ? -21.460 -3.285 -26.825 1.00 48.31 469 ASP A O 1
ATOM 3685 N N . ILE A 1 470 ? -20.808 -4.770 -25.288 1.00 48.75 470 ILE A N 1
ATOM 3686 C CA . ILE A 1 470 ? -21.973 -4.616 -24.426 1.00 48.75 470 ILE A CA 1
ATOM 3687 C C . ILE A 1 470 ? -21.468 -3.761 -23.260 1.00 48.75 470 ILE A C 1
ATOM 3689 O O . ILE A 1 470 ? -20.588 -4.210 -22.529 1.00 48.75 470 ILE A O 1
ATOM 3693 N N . PRO A 1 471 ? -21.897 -2.490 -23.150 1.00 58.81 471 PRO A N 1
ATOM 3694 C CA . PRO A 1 471 ? -21.577 -1.678 -21.985 1.00 58.81 471 PRO A CA 1
ATOM 3695 C C . PRO A 1 471 ? -22.091 -2.372 -20.726 1.00 58.81 471 PRO A C 1
ATOM 3697 O O . PRO A 1 471 ? -23.242 -2.807 -20.748 1.00 58.81 471 PRO A O 1
ATOM 3700 N N . ASP A 1 472 ? -21.256 -2.410 -19.686 1.00 66.38 472 ASP A N 1
ATOM 3701 C CA . ASP A 1 472 ? -21.609 -2.890 -18.344 1.00 66.38 472 ASP A CA 1
ATOM 3702 C C . ASP A 1 472 ? -22.956 -2.289 -17.908 1.00 66.38 472 ASP A C 1
ATOM 3704 O O . ASP A 1 472 ? -23.143 -1.058 -17.929 1.00 66.38 472 ASP A O 1
ATOM 3708 N N . ASP A 1 473 ? -23.917 -3.166 -17.617 1.00 71.69 473 ASP A N 1
ATOM 3709 C CA . ASP A 1 473 ? -25.269 -2.772 -17.240 1.00 71.69 473 ASP A CA 1
ATOM 3710 C C . ASP A 1 473 ? -25.451 -2.611 -15.719 1.00 71.69 473 ASP A C 1
ATOM 3712 O O . ASP A 1 473 ? -26.305 -1.813 -15.292 1.00 71.69 473 ASP A O 1
ATOM 3716 N N . VAL A 1 474 ? -24.607 -3.260 -14.909 1.00 77.12 474 VAL A N 1
ATOM 3717 C CA . VAL A 1 474 ? -24.599 -3.205 -13.447 1.00 77.12 474 VAL A CA 1
ATOM 3718 C C . VAL A 1 474 ? -23.187 -3.409 -12.900 1.00 77.12 474 VAL A C 1
ATOM 3720 O O . VAL A 1 474 ? -22.677 -4.514 -12.851 1.00 77.12 474 VAL A O 1
ATOM 3723 N N . GLY A 1 475 ? -22.654 -2.361 -12.268 1.00 73.00 475 GLY A N 1
ATOM 3724 C CA . GLY A 1 475 ? -21.262 -2.369 -11.829 1.00 73.00 475 GLY A CA 1
ATOM 3725 C C . GLY A 1 475 ? -20.808 -3.519 -10.910 1.00 73.00 475 GLY A C 1
ATOM 3726 O O . GLY A 1 475 ? -21.491 -3.940 -9.966 1.00 73.00 475 GLY A O 1
ATOM 3727 N N . ASP A 1 476 ? -19.546 -3.884 -11.122 1.00 64.50 476 ASP A N 1
ATOM 3728 C CA . ASP A 1 476 ? -18.870 -5.079 -10.601 1.00 64.50 476 ASP A CA 1
ATOM 3729 C C . ASP A 1 476 ? -18.370 -5.002 -9.157 1.00 64.50 476 ASP A C 1
ATOM 3731 O O . ASP A 1 476 ? -17.629 -5.881 -8.704 1.00 64.50 476 ASP A O 1
ATOM 3735 N N . THR A 1 477 ? -18.746 -3.972 -8.393 1.00 59.62 477 THR A N 1
ATOM 3736 C CA . THR A 1 477 ? -18.226 -3.778 -7.035 1.00 59.62 477 THR A CA 1
ATOM 3737 C C . THR A 1 477 ? -19.302 -3.408 -6.022 1.00 59.62 477 THR A C 1
ATOM 3739 O O . THR A 1 477 ? -20.365 -2.866 -6.318 1.00 59.62 477 THR A O 1
ATOM 3742 N N . ILE A 1 478 ? -19.003 -3.643 -4.743 1.00 59.78 478 ILE A N 1
ATOM 3743 C CA . ILE A 1 478 ? -19.845 -3.229 -3.608 1.00 59.78 478 ILE A CA 1
ATOM 3744 C C . ILE A 1 478 ? -20.085 -1.700 -3.611 1.00 59.78 478 ILE A C 1
ATOM 3746 O O . ILE A 1 478 ? -21.080 -1.218 -3.062 1.00 59.78 478 ILE A O 1
ATOM 3750 N N . GLN A 1 479 ? -19.183 -0.927 -4.210 1.00 60.62 479 GLN A N 1
ATOM 3751 C CA . GLN A 1 479 ? -19.193 0.529 -4.276 1.00 60.62 479 GLN A CA 1
ATOM 3752 C C . GLN A 1 479 ? -20.056 1.030 -5.438 1.00 60.62 479 GLN A C 1
ATOM 3754 O O . GLN A 1 479 ? -20.813 1.986 -5.246 1.00 60.62 479 GLN A O 1
ATOM 3759 N N . THR A 1 480 ? -19.987 0.368 -6.596 1.00 64.31 480 THR A N 1
ATOM 3760 C CA . THR A 1 480 ? -20.840 0.635 -7.769 1.00 64.31 480 THR A CA 1
ATOM 3761 C C . THR A 1 480 ? -22.193 -0.073 -7.690 1.00 64.31 480 THR A C 1
ATOM 3763 O O . THR A 1 480 ? -23.055 0.153 -8.537 1.00 64.31 480 THR A O 1
ATOM 3766 N N . ALA A 1 481 ? -22.412 -0.851 -6.625 1.00 74.44 481 ALA A N 1
ATOM 3767 C CA . ALA A 1 481 ? -23.598 -1.660 -6.422 1.00 74.44 481 ALA A CA 1
ATOM 3768 C C . ALA A 1 481 ? -24.910 -0.894 -6.644 1.00 74.44 481 ALA A C 1
ATOM 3770 O O . ALA A 1 481 ? -25.223 0.091 -5.956 1.00 74.44 481 ALA A O 1
ATOM 3771 N N . SER A 1 482 ? -25.738 -1.427 -7.534 1.00 87.06 482 SER A N 1
ATOM 3772 C CA . SER A 1 482 ? -27.045 -0.868 -7.848 1.00 87.06 482 SER A CA 1
ATOM 3773 C C . SER A 1 482 ? -28.015 -1.010 -6.664 1.00 87.06 482 SER A C 1
ATOM 3775 O O . SER A 1 482 ? -28.099 -2.069 -6.032 1.00 87.06 482 SER A O 1
ATOM 3777 N N . PRO A 1 483 ? -28.780 0.036 -6.302 1.00 89.06 483 PRO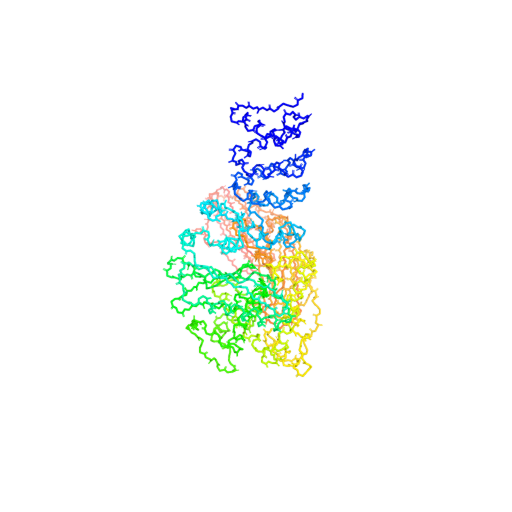 A N 1
ATOM 3778 C CA . PRO A 1 483 ? -29.785 -0.076 -5.252 1.00 89.06 483 PRO A CA 1
ATOM 3779 C C . PRO A 1 483 ? -30.853 -1.118 -5.602 1.00 89.06 483 PRO A C 1
ATOM 3781 O O . PRO A 1 483 ? -31.445 -1.062 -6.672 1.00 89.06 483 PRO A O 1
ATOM 3784 N N . LEU A 1 484 ? -31.147 -2.010 -4.659 1.00 91.38 484 LEU A N 1
ATOM 3785 C CA . LEU A 1 484 ? -32.172 -3.045 -4.778 1.00 91.38 484 LEU A CA 1
ATOM 3786 C C . LEU A 1 484 ? -33.194 -2.912 -3.645 1.00 91.38 484 LEU A C 1
ATOM 3788 O O . LEU A 1 484 ? -32.832 -2.840 -2.463 1.00 91.38 484 LEU A O 1
ATOM 3792 N N . SER A 1 485 ? -34.484 -2.928 -3.981 1.00 91.12 485 SER A N 1
ATOM 3793 C CA . SER A 1 485 ? -35.558 -2.993 -2.985 1.00 91.12 485 SER A CA 1
ATOM 3794 C C . SER A 1 485 ? -36.010 -4.440 -2.756 1.00 91.12 485 SER A C 1
ATOM 3796 O O . SER A 1 485 ? -36.278 -5.154 -3.719 1.00 91.12 485 SER A O 1
ATOM 3798 N N . PRO A 1 486 ? -36.176 -4.908 -1.503 1.00 90.19 486 PRO A N 1
ATOM 3799 C CA . PRO A 1 486 ? -36.730 -6.238 -1.277 1.00 90.19 486 PRO A CA 1
ATOM 3800 C C . PRO A 1 486 ? -38.118 -6.414 -1.923 1.00 90.19 486 PRO A C 1
ATOM 3802 O O . PRO A 1 486 ? -39.021 -5.612 -1.688 1.00 90.19 486 PRO A O 1
ATOM 3805 N N . GLY A 1 487 ? -38.289 -7.481 -2.706 1.00 83.25 487 GLY A N 1
ATOM 3806 C CA . GLY A 1 487 ? -39.473 -7.800 -3.509 1.00 83.25 487 GLY A CA 1
ATOM 3807 C C . GLY A 1 487 ? -39.413 -7.305 -4.959 1.00 83.25 487 GLY A C 1
ATOM 3808 O O . GLY A 1 487 ? -40.295 -7.652 -5.742 1.00 83.25 487 GLY A O 1
ATOM 3809 N N . GLU A 1 488 ? -38.401 -6.514 -5.316 1.00 89.19 488 GLU A N 1
ATOM 3810 C CA . GLU A 1 488 ? -38.127 -6.100 -6.691 1.00 89.19 488 GLU A CA 1
ATOM 3811 C C . GLU A 1 488 ? -37.523 -7.260 -7.492 1.00 89.19 488 GLU A C 1
ATOM 3813 O O . GLU A 1 488 ? -36.659 -7.987 -6.996 1.00 89.19 488 GLU A O 1
ATOM 3818 N N . LEU A 1 489 ? -38.010 -7.436 -8.722 1.00 88.06 489 LEU A N 1
ATOM 3819 C CA . LEU A 1 489 ? -37.421 -8.345 -9.698 1.00 88.06 489 LEU A CA 1
ATOM 3820 C C . LEU A 1 489 ? -36.421 -7.557 -10.537 1.00 88.06 489 LEU A C 1
ATOM 3822 O O . LEU A 1 489 ? -36.810 -6.587 -11.188 1.00 88.06 489 LEU A O 1
ATOM 3826 N N . VAL A 1 490 ? -35.171 -8.001 -10.532 1.00 91.06 490 VAL A N 1
ATOM 3827 C CA . VAL A 1 490 ? -34.081 -7.388 -11.288 1.00 91.06 490 VAL A CA 1
ATOM 3828 C C . VAL A 1 490 ? -33.687 -8.284 -12.450 1.00 91.06 490 VAL A C 1
ATOM 3830 O O . VAL A 1 490 ? -33.631 -9.510 -12.318 1.00 91.06 490 VAL A O 1
ATOM 3833 N N . GLU A 1 491 ? -33.432 -7.647 -13.585 1.00 89.25 491 GLU A N 1
ATOM 3834 C CA . GLU A 1 491 ? -32.926 -8.252 -14.810 1.00 89.25 491 GLU A CA 1
ATOM 3835 C C . GLU A 1 491 ? -31.640 -7.513 -15.180 1.00 89.25 491 GLU A C 1
ATOM 3837 O O . GLU A 1 491 ? -31.626 -6.285 -15.122 1.00 89.25 491 GLU A O 1
ATOM 3842 N N . GLY A 1 492 ? -30.611 -8.264 -15.551 1.00 85.94 492 GLY A N 1
ATOM 3843 C CA . GLY A 1 492 ? -29.328 -7.752 -16.030 1.00 85.94 492 GLY A CA 1
ATOM 3844 C C . GLY A 1 492 ? -28.670 -8.788 -16.935 1.00 85.94 492 GLY A C 1
ATOM 3845 O O . GLY A 1 492 ? -29.270 -9.847 -17.214 1.00 85.94 492 GLY A O 1
ATOM 3846 N N . ALA A 1 493 ? -27.467 -8.502 -17.400 1.00 82.81 493 ALA A N 1
ATOM 3847 C CA . ALA A 1 493 ? -26.662 -9.424 -18.174 1.00 82.81 493 ALA A CA 1
ATOM 3848 C C . ALA A 1 493 ? -25.264 -9.554 -17.574 1.00 82.81 493 ALA A C 1
ATOM 3850 O O . ALA A 1 493 ? -24.775 -8.690 -16.886 1.00 82.81 493 ALA A O 1
ATOM 3851 N N . LEU A 1 494 ? -24.680 -10.736 -17.763 1.00 74.88 494 LEU A N 1
ATOM 3852 C CA . LEU A 1 494 ? -23.263 -10.951 -17.513 1.00 74.88 494 LEU A CA 1
ATOM 3853 C C . LEU A 1 494 ? -22.600 -10.779 -18.879 1.00 74.88 494 LEU A C 1
ATOM 3855 O O . LEU A 1 494 ? -22.713 -11.678 -19.723 1.00 74.88 494 LEU A O 1
ATOM 3859 N N . GLU A 1 495 ? -21.991 -9.626 -19.125 1.00 68.12 495 GLU A N 1
ATOM 3860 C CA . GLU A 1 495 ? -21.419 -9.173 -20.396 1.00 68.12 495 GLU A CA 1
ATOM 3861 C C . GLU A 1 495 ? -20.216 -10.007 -20.826 1.00 68.12 495 GLU A C 1
ATOM 3863 O O . GLU A 1 495 ? -19.946 -10.168 -22.023 1.00 68.12 495 GLU A O 1
ATOM 3868 N N . HIS A 1 496 ? -19.507 -10.594 -19.863 1.00 60.00 496 HIS A N 1
ATOM 3869 C CA . HIS A 1 496 ? -18.373 -11.464 -20.133 1.00 60.00 496 HIS A CA 1
ATOM 3870 C C . HIS A 1 496 ? -18.185 -12.583 -19.101 1.00 60.00 496 HIS A C 1
ATOM 3872 O O . HIS A 1 496 ? -18.903 -12.753 -18.113 1.00 60.00 496 HIS A O 1
ATOM 3878 N N . ALA A 1 497 ? -17.192 -13.430 -19.364 1.00 52.03 497 ALA A N 1
ATOM 3879 C CA . ALA A 1 497 ? -16.698 -14.381 -18.381 1.00 52.03 497 ALA A CA 1
ATOM 3880 C C . ALA A 1 497 ? -16.221 -13.633 -17.122 1.00 52.03 497 ALA A C 1
ATOM 3882 O O . ALA A 1 497 ? -15.500 -12.641 -17.239 1.00 52.03 497 ALA A O 1
ATOM 3883 N N . PHE A 1 498 ? -16.585 -14.135 -15.936 1.00 55.97 498 PHE A N 1
ATOM 3884 C CA . PHE A 1 498 ? -16.200 -13.556 -14.635 1.00 55.97 498 PHE A CA 1
ATOM 3885 C C . PHE A 1 498 ? -16.719 -12.152 -14.353 1.00 55.97 498 PHE A C 1
ATOM 3887 O O . PHE A 1 498 ? -16.194 -11.487 -13.469 1.00 55.97 498 PHE A O 1
ATOM 3894 N N . ASP A 1 499 ? -17.760 -11.757 -15.071 1.00 61.50 499 ASP A N 1
ATOM 3895 C CA . ASP A 1 499 ? -18.541 -10.578 -14.749 1.00 61.50 499 ASP A CA 1
ATOM 3896 C C . ASP A 1 499 ? -19.280 -10.725 -13.407 1.00 61.50 499 ASP A C 1
ATOM 3898 O O . ASP A 1 499 ? -19.614 -11.853 -12.985 1.00 61.50 499 ASP A O 1
ATOM 3902 N N . PHE A 1 500 ? -19.487 -9.590 -12.745 1.00 69.12 500 PHE A N 1
ATOM 3903 C CA . PHE A 1 500 ? -20.211 -9.464 -11.496 1.00 69.12 500 PHE A CA 1
ATOM 3904 C C . PHE A 1 500 ? -21.191 -8.311 -11.562 1.00 69.12 500 PHE A C 1
ATOM 3906 O O . PHE A 1 500 ? -20.816 -7.198 -11.863 1.00 69.12 500 PHE A O 1
ATOM 3913 N N . ASP A 1 501 ? -22.372 -8.533 -11.013 1.00 82.19 501 ASP A N 1
ATOM 3914 C CA . ASP A 1 501 ? -23.355 -7.472 -10.884 1.00 82.19 501 ASP A CA 1
ATOM 3915 C C . ASP A 1 501 ? -23.670 -7.318 -9.411 1.00 82.19 501 ASP A C 1
ATOM 3917 O O . ASP A 1 501 ? -24.299 -8.196 -8.792 1.00 82.19 501 ASP A O 1
ATOM 3921 N N . TYR A 1 502 ? -23.212 -6.220 -8.816 1.00 80.94 502 TYR A N 1
ATOM 3922 C CA . TYR A 1 502 ? -23.446 -5.962 -7.405 1.00 80.94 502 TYR A CA 1
ATOM 3923 C C . TYR A 1 502 ? -24.706 -5.137 -7.179 1.00 80.94 502 TYR A C 1
ATOM 3925 O O . TYR A 1 502 ? -25.007 -4.147 -7.841 1.00 80.94 502 TYR A O 1
ATOM 3933 N N . PHE A 1 503 ? -25.422 -5.516 -6.127 1.00 90.25 503 PHE A N 1
ATOM 3934 C CA . PHE A 1 503 ? -26.628 -4.852 -5.669 1.00 90.25 503 PHE A CA 1
ATOM 3935 C C . PHE A 1 503 ? -26.575 -4.601 -4.171 1.00 90.25 503 PHE A C 1
ATOM 3937 O O . PHE A 1 503 ? -26.039 -5.405 -3.406 1.00 90.25 503 PHE A O 1
ATOM 3944 N N . VAL A 1 504 ? -27.184 -3.505 -3.722 1.00 90.19 504 VAL A N 1
ATOM 3945 C CA . VAL A 1 504 ? -27.223 -3.118 -2.308 1.00 90.19 504 VAL A CA 1
ATOM 3946 C C . VAL A 1 504 ? -28.650 -2.918 -1.819 1.00 90.19 504 VAL A C 1
ATOM 3948 O O . VAL A 1 504 ? -29.426 -2.154 -2.388 1.00 90.19 504 VAL A O 1
ATOM 3951 N N . PHE A 1 505 ? -28.988 -3.543 -0.690 1.00 92.31 505 PHE A N 1
ATOM 3952 C CA . PHE A 1 505 ? -30.271 -3.337 -0.018 1.00 92.31 505 PHE A CA 1
ATOM 3953 C C . PHE A 1 505 ? -30.089 -3.104 1.486 1.00 92.31 505 PHE A C 1
ATOM 3955 O O . PHE A 1 505 ? -29.081 -3.470 2.098 1.00 92.31 505 PHE A O 1
ATOM 3962 N N . LYS A 1 506 ? -31.076 -2.458 2.116 1.00 90.06 506 LYS A N 1
ATOM 3963 C CA . LYS A 1 506 ? -31.116 -2.273 3.574 1.00 90.06 506 LYS A CA 1
ATOM 3964 C C . LYS A 1 506 ? -31.925 -3.399 4.208 1.00 90.06 506 LYS A C 1
ATOM 3966 O O . LYS A 1 506 ? -33.133 -3.485 3.995 1.00 90.06 506 LYS A O 1
ATOM 3971 N N . ALA A 1 507 ? -31.268 -4.222 5.017 1.00 87.00 507 ALA A N 1
ATOM 3972 C CA . ALA A 1 507 ? -31.927 -5.251 5.804 1.00 87.00 507 ALA A CA 1
ATOM 3973 C C . ALA A 1 507 ? -32.387 -4.698 7.161 1.00 87.00 507 ALA A C 1
ATOM 3975 O O . ALA A 1 507 ? -31.783 -3.772 7.708 1.00 87.00 507 ALA A O 1
ATOM 3976 N N . THR A 1 508 ? -33.440 -5.288 7.723 1.00 88.81 508 THR A N 1
ATOM 3977 C CA . THR A 1 508 ? -33.920 -5.006 9.086 1.00 88.81 508 THR A CA 1
ATOM 3978 C C . THR A 1 508 ? -33.546 -6.156 10.010 1.00 88.81 508 THR A C 1
ATOM 3980 O O . THR A 1 508 ? -33.750 -7.308 9.660 1.00 88.81 508 THR A O 1
ATOM 3983 N N . SER A 1 509 ? -32.995 -5.861 11.186 1.00 83.75 509 SER A N 1
ATOM 3984 C CA . SER A 1 509 ? -32.610 -6.871 12.179 1.00 83.75 509 SER A CA 1
ATOM 3985 C C . SER A 1 509 ? -33.766 -7.826 12.486 1.00 83.75 509 SER A C 1
ATOM 3987 O O . SER A 1 509 ? -34.879 -7.370 12.724 1.00 83.75 509 SER A O 1
ATOM 3989 N N . GLY A 1 510 ? -33.491 -9.129 12.517 1.00 77.19 510 GLY A N 1
ATOM 3990 C CA . GLY A 1 510 ? -34.479 -10.185 12.766 1.00 77.19 510 GLY A CA 1
ATOM 3991 C C . GLY A 1 510 ? -35.275 -10.610 11.529 1.00 77.19 510 GLY A C 1
ATOM 3992 O O . GLY A 1 510 ? -35.672 -11.763 11.445 1.00 77.19 510 GLY A O 1
ATOM 3993 N N . GLN A 1 511 ? -35.413 -9.742 10.523 1.00 85.62 511 GLN A N 1
ATOM 3994 C CA . GLN A 1 511 ? -36.174 -10.038 9.311 1.00 85.62 511 GLN A CA 1
ATOM 3995 C C . GLN A 1 511 ? -35.540 -11.190 8.510 1.00 85.62 511 GLN A C 1
ATOM 3997 O O . GLN A 1 511 ? -34.341 -11.175 8.204 1.00 85.62 511 GLN A O 1
ATOM 4002 N N . LYS A 1 512 ? -36.369 -12.166 8.122 1.00 86.06 512 LYS A N 1
ATOM 4003 C CA . LYS A 1 512 ? -36.027 -13.233 7.168 1.00 86.06 512 LYS A CA 1
ATOM 4004 C C . LYS A 1 512 ? -36.091 -12.710 5.729 1.00 86.06 512 LYS A C 1
ATOM 4006 O O . LYS A 1 512 ? -37.085 -12.096 5.339 1.00 86.06 512 LYS A O 1
ATOM 4011 N N . TYR A 1 513 ? -35.065 -12.994 4.937 1.00 87.50 513 TYR A N 1
ATOM 4012 C CA . TYR A 1 513 ? -35.004 -12.716 3.503 1.00 87.50 513 TYR A CA 1
ATOM 4013 C C . TYR A 1 513 ? -34.734 -14.005 2.726 1.00 87.50 513 TYR A C 1
ATOM 4015 O O . TYR A 1 513 ? -33.925 -14.826 3.154 1.00 87.50 513 TYR A O 1
ATOM 4023 N N . GLU A 1 514 ? -35.384 -14.171 1.581 1.00 87.19 514 GLU A N 1
ATOM 4024 C CA . GLU A 1 514 ? -35.146 -15.263 0.638 1.00 87.19 514 GLU A CA 1
ATOM 4025 C C . GLU A 1 514 ? -34.456 -14.728 -0.623 1.00 87.19 514 GLU A C 1
ATOM 4027 O O . GLU A 1 514 ? -34.946 -13.789 -1.250 1.00 87.19 514 GLU A O 1
ATOM 4032 N N . LEU A 1 515 ? -33.326 -15.335 -0.991 1.00 86.62 515 LEU A N 1
ATOM 4033 C CA . LEU A 1 515 ? -32.604 -15.076 -2.233 1.00 86.62 515 LEU A CA 1
ATOM 4034 C C . LEU A 1 515 ? -33.141 -15.963 -3.349 1.00 86.62 515 LEU A C 1
ATOM 4036 O O . LEU A 1 515 ? -33.023 -17.184 -3.249 1.00 86.62 515 LEU A O 1
ATOM 4040 N N . ARG A 1 516 ? -33.668 -15.370 -4.419 1.00 84.56 516 ARG A N 1
ATOM 4041 C CA . ARG A 1 516 ? -34.236 -16.099 -5.558 1.00 84.56 516 ARG A CA 1
ATOM 4042 C C . ARG A 1 516 ? -33.441 -15.811 -6.821 1.00 84.56 516 ARG A C 1
ATOM 4044 O O . ARG A 1 516 ? -33.247 -14.654 -7.181 1.00 84.56 516 ARG A O 1
ATOM 4051 N N . PHE A 1 517 ? -33.009 -16.876 -7.494 1.00 82.62 517 PHE A N 1
ATOM 4052 C CA . PHE A 1 517 ? -32.318 -16.792 -8.776 1.00 82.62 517 PHE A CA 1
ATOM 4053 C C . PHE A 1 517 ? -33.199 -17.423 -9.857 1.00 82.62 517 PHE A C 1
ATOM 4055 O O . PHE A 1 517 ? -33.173 -18.629 -10.086 1.00 82.62 517 PHE A O 1
ATOM 4062 N N . GLU A 1 518 ? -34.074 -16.598 -10.429 1.00 75.00 518 GLU A N 1
ATOM 4063 C CA . GLU A 1 518 ? -35.220 -17.017 -11.245 1.00 75.00 518 GLU A CA 1
ATOM 4064 C C . GLU A 1 518 ? -34.818 -17.392 -12.676 1.00 75.00 518 GLU A C 1
ATOM 4066 O O . GLU A 1 518 ? -35.418 -18.277 -13.288 1.00 75.00 518 GLU A O 1
ATOM 4071 N N . HIS A 1 519 ? -33.781 -16.743 -13.206 1.00 74.44 519 HIS A N 1
ATOM 4072 C CA . HIS A 1 519 ? -33.146 -17.105 -14.466 1.00 74.44 519 HIS A CA 1
ATOM 4073 C C . HIS A 1 519 ? -31.637 -16.956 -14.326 1.00 74.44 519 HIS A C 1
ATOM 4075 O O . HIS A 1 519 ? -31.163 -15.928 -13.849 1.00 74.44 519 HIS A O 1
ATOM 4081 N N . ALA A 1 520 ? -30.897 -17.974 -14.749 1.00 68.06 520 ALA A N 1
ATOM 4082 C CA . ALA A 1 520 ? -29.448 -17.989 -14.688 1.00 68.06 520 ALA A CA 1
ATOM 4083 C C . ALA A 1 520 ? -28.892 -18.639 -15.952 1.00 68.06 520 ALA A C 1
ATOM 4085 O O . ALA A 1 520 ? -29.388 -19.686 -16.389 1.00 68.06 520 ALA A O 1
ATOM 4086 N N . THR A 1 521 ? -27.828 -18.062 -16.500 1.00 65.56 521 THR A N 1
ATOM 4087 C CA . THR A 1 521 ? -26.966 -18.766 -17.443 1.00 65.56 521 THR A CA 1
ATOM 4088 C C . THR A 1 521 ? -26.281 -19.952 -16.749 1.00 65.56 521 THR A C 1
ATOM 4090 O O . THR A 1 521 ? -26.066 -19.939 -15.526 1.00 65.56 521 THR A O 1
ATOM 4093 N N . PRO A 1 522 ? -25.941 -21.019 -17.499 1.00 58.88 522 PRO A N 1
ATOM 4094 C CA . PRO A 1 522 ? -25.078 -22.076 -16.982 1.00 58.88 522 PRO A CA 1
ATOM 4095 C C . PRO A 1 522 ? -23.811 -21.452 -16.391 1.00 58.88 522 PRO A C 1
ATOM 4097 O O . PRO A 1 522 ? -23.288 -20.521 -16.984 1.00 58.88 522 PRO A O 1
ATOM 4100 N N . THR A 1 523 ? -23.359 -21.955 -15.238 1.00 62.28 523 THR A N 1
ATOM 4101 C CA . THR A 1 523 ? -22.192 -21.474 -14.462 1.00 62.28 523 THR A CA 1
ATOM 4102 C C . THR A 1 523 ? -22.345 -20.155 -13.704 1.00 62.28 523 THR A C 1
ATOM 4104 O O . THR A 1 523 ? -21.370 -19.717 -13.097 1.00 62.28 523 THR A O 1
ATOM 4107 N N . SER A 1 524 ? -23.547 -19.575 -13.622 1.00 67.12 524 SER A N 1
ATOM 4108 C CA . SER A 1 524 ? -23.771 -18.393 -12.777 1.00 67.12 524 SER A CA 1
ATOM 4109 C C . SER A 1 524 ? -24.205 -18.726 -11.346 1.00 67.12 524 SER A C 1
ATOM 4111 O O . SER A 1 524 ? -24.768 -19.801 -11.076 1.00 67.12 524 SER A O 1
ATOM 4113 N N . SER A 1 525 ? -23.967 -17.799 -10.418 1.00 71.94 525 SER A N 1
ATOM 4114 C CA . SER A 1 525 ? -24.430 -17.873 -9.027 1.00 71.94 525 SER A CA 1
ATOM 4115 C C . SER A 1 525 ? -24.959 -16.544 -8.501 1.00 71.94 525 SER A C 1
ATOM 4117 O O . SER A 1 525 ? -24.642 -15.494 -9.042 1.00 71.94 525 SER A O 1
ATOM 4119 N N . LEU A 1 526 ? -25.743 -16.625 -7.425 1.00 79.44 526 LEU A N 1
ATOM 4120 C CA . LEU A 1 526 ? -26.252 -15.499 -6.648 1.00 79.44 526 LEU A CA 1
ATOM 4121 C C . LEU A 1 526 ? -25.746 -15.636 -5.206 1.00 79.44 526 LEU A C 1
ATOM 4123 O O . LEU A 1 526 ? -25.996 -16.662 -4.563 1.00 79.44 526 LEU A O 1
ATOM 4127 N N . ALA A 1 527 ? -25.048 -14.635 -4.675 1.00 77.56 527 ALA A N 1
ATOM 4128 C CA . ALA A 1 527 ? -24.461 -14.690 -3.334 1.00 77.56 527 ALA A CA 1
ATOM 4129 C C . ALA A 1 527 ? -24.761 -13.439 -2.494 1.00 77.56 527 ALA A C 1
ATOM 4131 O O . ALA A 1 527 ? -24.802 -12.331 -3.011 1.00 77.56 527 ALA A O 1
ATOM 4132 N N . LEU A 1 528 ? -24.964 -13.634 -1.185 1.00 77.81 528 LEU A N 1
ATOM 4133 C CA . LEU A 1 528 ? -25.177 -12.583 -0.185 1.00 77.81 528 LEU A CA 1
ATOM 4134 C C . LEU A 1 528 ? -23.890 -12.319 0.600 1.00 77.81 528 LEU A C 1
ATOM 4136 O O . LEU A 1 528 ? -23.294 -13.257 1.133 1.00 77.81 528 LEU A O 1
ATOM 4140 N N . TYR A 1 529 ? -23.556 -11.046 0.788 1.00 73.94 529 TYR A N 1
ATOM 4141 C CA . TYR A 1 529 ? -22.347 -10.580 1.457 1.00 73.94 529 TYR A CA 1
ATOM 4142 C C . TYR A 1 529 ? -22.658 -9.581 2.581 1.00 73.94 529 TYR A C 1
ATOM 4144 O O . TYR A 1 529 ? -23.580 -8.761 2.491 1.00 73.94 529 TYR A O 1
ATOM 4152 N N . SER A 1 530 ? -21.841 -9.603 3.638 1.00 72.19 530 SER A N 1
ATOM 4153 C CA . SER A 1 530 ? -21.689 -8.473 4.568 1.00 72.19 530 SER A CA 1
ATOM 4154 C C . SER A 1 530 ? -20.370 -7.740 4.326 1.00 72.19 530 SER A C 1
ATOM 4156 O O . SER A 1 530 ? -19.358 -8.402 4.108 1.00 72.19 530 SER A O 1
ATOM 4158 N N . MET A 1 531 ? -20.354 -6.408 4.473 1.00 59.59 531 MET A N 1
ATOM 4159 C CA . MET A 1 531 ? -19.117 -5.602 4.530 1.00 59.59 531 MET A CA 1
ATOM 4160 C C . MET A 1 531 ? -18.100 -6.180 5.531 1.00 59.59 531 MET A C 1
ATOM 4162 O O . MET A 1 531 ? -18.532 -6.705 6.568 1.00 59.59 531 MET A O 1
ATOM 4166 N N . PRO A 1 532 ? -16.778 -6.023 5.317 1.00 50.28 532 PRO A N 1
ATOM 4167 C CA . PRO A 1 532 ? -15.815 -6.385 6.344 1.00 50.28 532 PRO A CA 1
ATOM 4168 C C . PRO A 1 532 ? -15.977 -5.471 7.570 1.00 50.28 532 PRO A C 1
ATOM 4170 O O . PRO A 1 532 ? -16.051 -4.246 7.467 1.00 50.28 532 PRO A O 1
ATOM 4173 N N . LEU A 1 533 ? -16.024 -6.079 8.759 1.00 41.47 533 LEU A N 1
ATOM 4174 C CA . LEU A 1 533 ? -15.597 -5.410 9.986 1.00 41.47 533 LEU A CA 1
ATOM 4175 C C . LEU A 1 533 ? -14.067 -5.417 9.960 1.00 41.47 533 LEU A C 1
ATOM 4177 O O . LEU A 1 533 ? -13.461 -6.479 9.832 1.00 41.47 533 LEU A O 1
ATOM 4181 N N . THR A 1 534 ? -13.449 -4.247 10.065 1.00 37.19 534 THR A N 1
ATOM 4182 C CA . THR A 1 534 ? -11.996 -4.089 10.159 1.00 37.19 534 THR A CA 1
ATOM 4183 C C . THR A 1 534 ? -11.421 -4.978 11.271 1.00 37.19 534 THR A C 1
ATOM 4185 O O . THR A 1 534 ? -11.793 -4.851 12.438 1.00 37.19 534 THR A O 1
ATOM 4188 N N . ASN A 1 535 ? -10.512 -5.898 10.924 1.00 32.25 535 ASN A N 1
ATOM 4189 C CA . ASN A 1 535 ? -9.701 -6.635 11.894 1.00 32.25 535 ASN A CA 1
ATOM 4190 C C . ASN A 1 535 ? -8.391 -5.857 12.126 1.00 32.25 535 ASN A C 1
ATOM 4192 O O . ASN A 1 535 ? -7.566 -5.794 11.216 1.00 32.25 535 ASN A O 1
ATOM 4196 N N . PRO A 1 536 ? -8.160 -5.281 13.318 1.00 31.45 536 PRO A N 1
ATOM 4197 C CA . PRO A 1 536 ? -6.992 -4.440 13.581 1.00 31.45 536 PRO A CA 1
ATOM 4198 C C . PRO A 1 536 ? -5.657 -5.204 13.691 1.00 31.45 536 PRO A C 1
ATOM 4200 O O . PRO A 1 536 ? -4.622 -4.565 13.848 1.00 31.45 536 PRO A O 1
ATOM 4203 N N . TYR A 1 537 ? -5.642 -6.542 13.617 1.00 29.16 537 TYR A N 1
ATOM 4204 C CA . TYR A 1 537 ? -4.423 -7.347 13.806 1.00 29.16 537 TYR A CA 1
ATOM 4205 C C . TYR A 1 537 ? -3.753 -7.837 12.515 1.00 29.16 537 TYR A C 1
ATOM 4207 O O . TYR A 1 537 ? -2.697 -8.462 12.580 1.00 29.16 537 TYR A O 1
ATOM 4215 N N . LEU A 1 538 ? -4.322 -7.550 11.344 1.00 33.88 538 LEU A N 1
ATOM 4216 C CA . LEU A 1 538 ? -3.735 -7.898 10.049 1.00 33.88 538 LEU A CA 1
ATOM 4217 C C . LEU A 1 538 ? -3.796 -6.660 9.150 1.00 33.88 538 LEU A C 1
ATOM 4219 O O . LEU A 1 538 ? -4.806 -6.412 8.502 1.00 33.88 538 LEU A O 1
ATOM 4223 N N . GLY A 1 539 ? -2.730 -5.857 9.153 1.00 31.23 539 GLY A N 1
ATOM 4224 C CA . GLY A 1 539 ? -2.594 -4.622 8.369 1.00 31.23 539 GLY A CA 1
ATOM 4225 C C . GLY A 1 539 ? -2.501 -4.854 6.857 1.00 31.23 539 GLY A C 1
ATOM 4226 O O . GLY A 1 539 ? -1.483 -4.550 6.245 1.00 31.23 539 GLY A O 1
ATOM 4227 N N . ARG A 1 540 ? -3.548 -5.416 6.251 1.00 36.25 540 ARG A N 1
ATOM 4228 C CA . ARG A 1 540 ? -3.660 -5.650 4.811 1.00 36.25 540 ARG A CA 1
ATOM 4229 C C . ARG A 1 540 ? -5.092 -5.357 4.357 1.00 36.25 540 ARG A C 1
ATOM 4231 O O . ARG A 1 540 ? -6.016 -6.087 4.709 1.00 36.25 540 ARG A O 1
ATOM 4238 N N . GLN A 1 541 ? -5.254 -4.292 3.571 1.00 36.22 541 GLN A N 1
ATOM 4239 C CA . GLN A 1 541 ? -6.506 -3.829 2.948 1.00 36.22 541 GLN A CA 1
ATOM 4240 C C . GLN A 1 541 ? -6.969 -4.744 1.788 1.00 36.22 541 GLN A C 1
ATOM 4242 O O . GLN A 1 541 ? -7.378 -4.284 0.737 1.00 36.22 541 GLN A O 1
ATOM 4247 N N . PHE A 1 542 ? -6.903 -6.066 1.961 1.00 36.69 542 PHE A N 1
ATOM 4248 C CA . PHE A 1 542 ? -7.189 -7.056 0.906 1.00 36.69 542 PHE A CA 1
ATOM 4249 C C . PHE A 1 542 ? -8.655 -7.543 0.900 1.00 36.69 542 PHE A C 1
ATOM 4251 O O . PHE A 1 542 ? -8.965 -8.567 0.302 1.00 36.69 542 PHE A O 1
ATOM 4258 N N . TYR A 1 543 ? -9.563 -6.842 1.588 1.00 40.56 543 TYR A N 1
ATOM 4259 C CA . TYR A 1 543 ? -10.941 -7.301 1.835 1.00 40.56 543 TYR A CA 1
ATOM 4260 C C . TYR A 1 543 ? -12.018 -6.550 1.044 1.00 40.56 543 TYR A C 1
ATOM 4262 O O . TYR A 1 543 ? -13.204 -6.802 1.251 1.00 40.56 543 TYR A O 1
ATOM 4270 N N . GLU A 1 544 ? -11.644 -5.627 0.160 1.00 40.25 544 GLU A N 1
ATOM 4271 C CA . GLU A 1 544 ? -12.625 -4.777 -0.528 1.00 40.25 544 GLU A CA 1
ATOM 4272 C C . GLU A 1 544 ? -13.411 -5.537 -1.603 1.00 40.25 544 GLU A C 1
ATOM 4274 O O . GLU A 1 544 ? -14.595 -5.264 -1.785 1.00 40.25 544 GLU A O 1
ATOM 4279 N N . ARG A 1 545 ? -12.818 -6.582 -2.196 1.00 42.16 545 ARG A N 1
ATOM 4280 C CA . ARG A 1 545 ? -13.475 -7.394 -3.231 1.00 42.16 545 ARG A CA 1
ATOM 4281 C C . ARG A 1 545 ? -14.424 -8.470 -2.685 1.00 42.16 545 ARG A C 1
ATOM 4283 O O . ARG A 1 545 ? -15.377 -8.867 -3.349 1.00 42.16 545 ARG A O 1
ATOM 4290 N N . TRP A 1 546 ? -14.225 -8.920 -1.443 1.00 49.78 546 TRP A N 1
ATOM 4291 C CA . TRP A 1 546 ? -14.995 -10.031 -0.875 1.00 49.78 546 TRP A CA 1
ATOM 4292 C C . TRP A 1 546 ? -15.435 -9.734 0.556 1.00 49.78 546 TRP A C 1
ATOM 4294 O O . TRP A 1 546 ? -14.712 -9.948 1.531 1.00 49.78 546 TRP A O 1
ATOM 4304 N N . GLY A 1 547 ? -16.687 -9.292 0.695 1.00 51.19 547 GLY A N 1
ATOM 4305 C CA . GLY A 1 547 ? -17.395 -9.418 1.963 1.00 51.19 547 GLY A CA 1
ATOM 4306 C C . GLY A 1 547 ? -17.459 -10.884 2.415 1.00 51.19 547 GLY A C 1
ATOM 4307 O O . GLY A 1 547 ? -17.262 -11.815 1.633 1.00 51.19 547 GLY A O 1
ATOM 4308 N N . THR A 1 548 ? -17.771 -11.141 3.683 1.00 58.56 548 THR A N 1
ATOM 4309 C CA . THR A 1 548 ? -18.019 -12.526 4.116 1.00 58.56 548 THR A CA 1
ATOM 4310 C C . THR A 1 548 ? -19.271 -13.058 3.416 1.00 58.56 548 THR A C 1
ATOM 4312 O O . THR A 1 548 ? -20.348 -12.478 3.580 1.00 58.56 548 THR A O 1
ATOM 4315 N N . VAL A 1 549 ? -19.143 -14.155 2.658 1.00 62.91 549 VAL A N 1
ATOM 4316 C CA . VAL A 1 549 ? -20.286 -14.838 2.033 1.00 62.91 549 VAL A CA 1
ATOM 4317 C C . VAL A 1 549 ? -21.184 -15.397 3.135 1.00 62.91 549 VAL A C 1
ATOM 4319 O O . VAL A 1 549 ? -20.789 -16.276 3.900 1.00 62.91 549 VAL A O 1
ATOM 4322 N N . LEU A 1 550 ? -22.409 -14.887 3.216 1.00 71.00 550 LEU A N 1
ATOM 4323 C CA . LEU A 1 550 ? -23.410 -15.311 4.194 1.00 71.00 550 LEU A CA 1
ATOM 4324 C C . LEU A 1 550 ? -24.267 -16.459 3.653 1.00 71.00 550 LEU A C 1
ATOM 4326 O O . LEU A 1 550 ? -24.618 -17.378 4.397 1.00 71.00 550 LEU A O 1
ATOM 4330 N N . LYS A 1 551 ? -24.614 -16.399 2.360 1.00 74.69 551 LYS A N 1
ATOM 4331 C CA . LYS A 1 551 ? -25.399 -17.401 1.622 1.00 74.69 551 LYS A CA 1
ATOM 4332 C C . LYS A 1 551 ? -25.051 -17.370 0.134 1.00 74.69 551 LYS A C 1
ATOM 4334 O O . LYS A 1 551 ? -24.670 -16.325 -0.379 1.00 74.69 551 LYS A O 1
ATOM 4339 N N . ARG A 1 552 ? -25.216 -18.503 -0.557 1.00 72.19 552 ARG A N 1
ATOM 4340 C CA . ARG A 1 552 ? -25.003 -18.640 -2.007 1.00 72.19 552 ARG A CA 1
ATOM 4341 C C . ARG A 1 552 ? -26.019 -19.614 -2.611 1.00 72.19 552 ARG A C 1
ATOM 4343 O O . ARG A 1 552 ? -26.336 -20.625 -1.987 1.00 72.19 552 ARG A O 1
ATOM 4350 N N . VAL A 1 553 ? -26.484 -19.311 -3.819 1.00 68.06 553 VAL A N 1
ATOM 4351 C CA . VAL A 1 553 ? -27.324 -20.152 -4.683 1.00 68.06 553 VAL A CA 1
ATOM 4352 C C . VAL A 1 553 ? -26.581 -20.336 -6.006 1.00 68.06 553 VAL A C 1
ATOM 4354 O O . VAL A 1 553 ? -26.124 -19.357 -6.590 1.00 68.06 553 VAL A O 1
ATOM 4357 N N . THR A 1 554 ? -26.422 -21.572 -6.484 1.00 61.16 554 THR A N 1
ATOM 4358 C CA . THR A 1 554 ? -25.704 -21.863 -7.739 1.00 61.16 554 THR A CA 1
ATOM 4359 C C . THR A 1 554 ? -26.615 -22.534 -8.762 1.00 61.16 554 THR A C 1
ATOM 4361 O O . THR A 1 554 ? -27.438 -23.387 -8.415 1.00 61.16 554 THR A O 1
ATOM 4364 N N . SER A 1 555 ? -26.424 -22.203 -10.042 1.00 56.78 555 SER A N 1
ATOM 4365 C CA . SER A 1 555 ? -27.148 -22.820 -11.167 1.00 56.78 555 SER A CA 1
ATOM 4366 C C . SER A 1 555 ? -26.890 -24.330 -11.314 1.00 56.78 555 SER A C 1
ATOM 4368 O O . SER A 1 555 ? -27.736 -25.056 -11.831 1.00 56.78 555 SER A O 1
ATOM 4370 N N . ALA A 1 556 ? -25.766 -24.836 -10.792 1.00 49.16 556 ALA A N 1
ATOM 4371 C CA . ALA A 1 556 ? -25.408 -26.259 -10.810 1.00 49.16 556 ALA A CA 1
ATOM 4372 C C . ALA A 1 556 ? -26.259 -27.143 -9.875 1.00 49.16 556 ALA A C 1
ATOM 4374 O O . ALA A 1 556 ? -26.224 -28.366 -9.992 1.00 49.16 556 ALA A O 1
ATOM 4375 N N . SER A 1 557 ? -27.018 -26.550 -8.946 1.00 45.72 557 SER A N 1
ATOM 4376 C CA . SER A 1 557 ? -27.814 -27.296 -7.958 1.00 45.72 557 SER A CA 1
ATOM 4377 C C . SER A 1 557 ? -29.073 -27.964 -8.531 1.00 45.72 557 SER A C 1
ATOM 4379 O O . SER A 1 557 ? -29.706 -28.752 -7.834 1.00 45.72 557 SER A O 1
ATOM 4381 N N . GLY A 1 558 ? -29.433 -27.694 -9.793 1.00 43.34 558 GLY A N 1
ATOM 4382 C CA . GLY A 1 558 ? -30.549 -28.349 -10.489 1.00 43.34 558 GLY A CA 1
ATOM 4383 C C . GLY A 1 558 ? -31.948 -28.006 -9.958 1.00 43.34 558 GLY A C 1
ATOM 4384 O O . GLY A 1 558 ? -32.930 -28.472 -10.528 1.00 43.34 558 GLY A O 1
ATOM 4385 N N . ASP A 1 559 ? -32.048 -27.180 -8.915 1.00 44.19 559 ASP A N 1
ATOM 4386 C CA . ASP A 1 559 ? -33.296 -26.827 -8.234 1.00 44.19 559 ASP A CA 1
ATOM 4387 C C . ASP A 1 559 ? -33.365 -25.295 -8.052 1.00 44.19 559 ASP A C 1
ATOM 4389 O O . ASP A 1 559 ? -33.394 -24.770 -6.941 1.00 44.19 559 ASP A O 1
ATOM 4393 N N . LEU A 1 560 ? -33.375 -24.555 -9.176 1.00 50.56 560 LEU A N 1
ATOM 4394 C CA . LEU A 1 560 ? -33.551 -23.085 -9.227 1.00 50.56 560 LEU A CA 1
ATOM 4395 C C . LEU A 1 560 ? -34.873 -22.611 -8.577 1.00 50.56 560 LEU A C 1
ATOM 4397 O O . LEU A 1 560 ? -35.100 -21.419 -8.397 1.00 50.56 560 LEU A O 1
ATOM 4401 N N . THR A 1 561 ? -35.749 -23.548 -8.209 1.00 42.94 561 THR A N 1
ATOM 4402 C CA . THR A 1 561 ? -37.033 -23.333 -7.539 1.00 42.94 561 THR A CA 1
ATOM 4403 C C . THR A 1 561 ? -36.950 -23.136 -6.022 1.00 42.94 561 THR A C 1
ATOM 4405 O O . THR A 1 561 ? -37.974 -22.823 -5.417 1.00 42.94 561 THR A O 1
ATOM 4408 N N . ARG A 1 562 ? -35.781 -23.301 -5.385 1.00 55.03 562 ARG A N 1
ATOM 4409 C CA . ARG A 1 562 ? -35.623 -23.151 -3.925 1.00 55.03 562 ARG A CA 1
ATOM 4410 C C . ARG A 1 562 ? -34.623 -22.043 -3.596 1.00 55.03 562 ARG A C 1
ATOM 4412 O O . ARG A 1 562 ? -33.416 -22.232 -3.726 1.00 55.03 562 ARG A O 1
ATOM 4419 N N . GLY A 1 563 ? -35.123 -20.882 -3.175 1.00 63.28 563 GLY A N 1
ATOM 4420 C CA . GLY A 1 563 ? -34.277 -19.769 -2.755 1.00 63.28 563 GLY A CA 1
ATOM 4421 C C . GLY A 1 563 ? -33.510 -20.051 -1.456 1.00 63.28 563 GLY A C 1
ATOM 4422 O O . GLY A 1 563 ? -33.908 -20.887 -0.644 1.00 63.28 563 GLY A O 1
ATOM 4423 N N . ALA A 1 564 ? -32.392 -19.352 -1.232 1.00 73.69 564 ALA A N 1
ATOM 4424 C CA . ALA A 1 564 ? -31.656 -19.440 0.033 1.00 73.69 564 ALA A CA 1
ATOM 4425 C C . ALA A 1 564 ? -32.230 -18.457 1.060 1.00 73.69 564 ALA A C 1
ATOM 4427 O O . ALA A 1 564 ? -32.258 -17.254 0.816 1.00 73.69 564 ALA A O 1
ATOM 4428 N N . VAL A 1 565 ? -32.640 -18.949 2.233 1.00 81.12 565 VAL A N 1
ATOM 4429 C CA . VAL A 1 565 ? -33.165 -18.102 3.318 1.00 81.12 565 VAL A CA 1
ATOM 4430 C C . VAL A 1 565 ? -32.043 -17.639 4.254 1.00 81.12 565 VAL A C 1
ATOM 4432 O O . VAL A 1 565 ? -31.172 -18.419 4.656 1.00 81.12 565 VAL A O 1
ATOM 4435 N N . TRP A 1 566 ? -32.078 -16.361 4.623 1.00 84.00 566 TRP A N 1
ATOM 4436 C CA . TRP A 1 566 ? -31.140 -15.701 5.526 1.00 84.00 566 TRP A CA 1
ATOM 4437 C C . TRP A 1 566 ? -31.872 -14.789 6.521 1.00 84.00 566 TRP A C 1
ATOM 4439 O O . TRP A 1 566 ? -32.782 -14.055 6.148 1.00 84.00 566 TRP A O 1
ATOM 4449 N N . VAL A 1 567 ? -31.462 -14.822 7.792 1.00 82.12 567 VAL A N 1
ATOM 4450 C CA . VAL A 1 567 ? -31.971 -13.929 8.847 1.00 82.12 567 VAL A CA 1
ATOM 4451 C C . VAL A 1 567 ? -30.978 -12.794 9.043 1.00 82.12 567 VAL A C 1
ATOM 4453 O O . VAL A 1 567 ? -29.805 -13.045 9.327 1.00 82.12 567 VAL A O 1
ATOM 4456 N N . ALA A 1 568 ? -31.443 -11.552 8.937 1.00 81.69 568 ALA A N 1
ATOM 4457 C CA . ALA A 1 568 ? -30.587 -10.391 9.121 1.00 81.69 568 ALA A CA 1
ATOM 4458 C C . ALA A 1 568 ? -30.169 -10.233 10.595 1.00 81.69 568 ALA A C 1
ATOM 4460 O O . ALA A 1 568 ? -31.014 -9.947 11.445 1.00 81.69 568 ALA A O 1
ATOM 4461 N N . PRO A 1 569 ? -28.872 -10.355 10.940 1.00 75.31 569 PRO A N 1
ATOM 4462 C CA . PRO A 1 569 ? -28.433 -10.256 12.329 1.00 75.31 569 PRO A CA 1
ATOM 4463 C C . PRO A 1 569 ? -28.477 -8.816 12.859 1.00 75.31 569 PRO A C 1
ATOM 4465 O O . PRO A 1 569 ? -28.463 -8.613 14.071 1.00 75.31 569 PRO A O 1
ATOM 4468 N N . ARG A 1 570 ? -28.475 -7.810 11.971 1.00 77.31 570 ARG A N 1
ATOM 4469 C CA . ARG A 1 570 ? -28.522 -6.380 12.305 1.00 77.31 570 ARG A CA 1
ATOM 4470 C C . ARG A 1 570 ? -29.256 -5.600 11.218 1.00 77.31 570 ARG A C 1
ATOM 4472 O O . ARG A 1 570 ? -29.208 -5.972 10.049 1.00 77.31 570 ARG A O 1
ATOM 4479 N N . SER A 1 571 ? -29.861 -4.474 11.596 1.00 82.81 571 SER A N 1
ATOM 4480 C CA . SER A 1 571 ? -30.375 -3.497 10.632 1.00 82.81 571 SER A CA 1
ATOM 4481 C C . SER A 1 571 ? -29.199 -2.771 9.980 1.00 82.81 571 SER A C 1
ATOM 4483 O O . SER A 1 571 ? -28.593 -1.897 10.602 1.00 82.81 571 SER A O 1
ATOM 4485 N N . PHE A 1 572 ? -28.827 -3.162 8.763 1.00 84.06 572 PHE A N 1
ATOM 4486 C CA . PHE A 1 572 ? -27.652 -2.632 8.066 1.00 84.06 572 PHE A CA 1
ATOM 4487 C C . PHE A 1 572 ? -27.778 -2.785 6.543 1.00 84.06 572 PHE A C 1
ATOM 4489 O O . PHE A 1 572 ? -28.751 -3.354 6.049 1.00 84.06 572 PHE A O 1
ATOM 4496 N N . ARG A 1 573 ? -26.808 -2.251 5.792 1.00 83.75 573 ARG A N 1
ATOM 4497 C CA . ARG A 1 573 ? -26.687 -2.512 4.351 1.00 83.75 573 ARG A CA 1
ATOM 4498 C C . ARG A 1 573 ? -26.040 -3.874 4.117 1.00 83.75 573 ARG A C 1
ATOM 4500 O O . ARG A 1 573 ? -25.042 -4.192 4.762 1.00 83.75 573 ARG A O 1
ATOM 4507 N N . TYR A 1 574 ? -26.607 -4.634 3.194 1.00 84.06 574 TYR A N 1
ATOM 4508 C CA . TYR A 1 574 ? -26.090 -5.916 2.732 1.00 84.06 574 TYR A CA 1
ATOM 4509 C C . TYR A 1 574 ? -26.020 -5.905 1.212 1.00 84.06 574 TYR A C 1
ATOM 4511 O O . TYR A 1 574 ? -26.746 -5.147 0.563 1.00 84.06 574 TYR A O 1
ATOM 4519 N N . TYR A 1 575 ? -25.132 -6.737 0.679 1.00 85.81 575 TYR A N 1
ATOM 4520 C CA . TYR A 1 575 ? -24.802 -6.752 -0.738 1.00 85.81 575 TYR A CA 1
ATOM 4521 C C . TYR A 1 575 ? -25.123 -8.107 -1.337 1.00 85.81 575 TYR A C 1
ATOM 4523 O O . TYR A 1 575 ? -24.958 -9.135 -0.679 1.00 85.81 575 TYR A O 1
ATOM 4531 N N . VAL A 1 576 ? -25.590 -8.100 -2.573 1.00 88.00 576 VAL A N 1
ATOM 4532 C CA . VAL A 1 576 ? -25.895 -9.296 -3.348 1.00 88.00 576 VAL A CA 1
ATOM 4533 C C . VAL A 1 576 ? -25.113 -9.196 -4.641 1.00 88.00 576 VAL A C 1
ATOM 4535 O O . VAL A 1 576 ? -25.144 -8.140 -5.254 1.00 88.00 576 VAL A O 1
ATOM 4538 N N . ALA A 1 577 ? -24.426 -10.263 -5.033 1.00 83.69 577 ALA A N 1
ATOM 4539 C CA . ALA A 1 577 ? -23.747 -10.320 -6.321 1.00 83.69 577 ALA A CA 1
ATOM 4540 C C . ALA A 1 577 ? -24.323 -11.451 -7.168 1.00 83.69 577 ALA A C 1
ATOM 4542 O O . ALA A 1 577 ? -24.521 -12.566 -6.658 1.00 83.69 577 ALA A O 1
ATOM 4543 N N . VAL A 1 578 ? -24.576 -11.158 -8.440 1.00 82.00 578 VAL A N 1
ATOM 4544 C CA . VAL A 1 578 ? -24.678 -12.177 -9.485 1.00 82.00 578 VAL A CA 1
ATOM 4545 C C . VAL A 1 578 ? -23.292 -12.339 -10.087 1.00 82.00 578 VAL A C 1
ATOM 4547 O O . VAL A 1 578 ? -22.589 -11.359 -10.255 1.00 82.00 578 VAL A O 1
ATOM 4550 N N . GLN A 1 579 ? -22.859 -13.573 -10.327 1.00 72.81 579 GLN A N 1
ATOM 4551 C CA . GLN A 1 579 ? -21.506 -13.838 -10.815 1.00 72.81 579 GLN A CA 1
ATOM 4552 C C . GLN A 1 579 ? -21.514 -14.928 -11.877 1.00 72.81 579 GLN A C 1
ATOM 4554 O O . GLN A 1 579 ? -22.166 -15.960 -11.679 1.00 72.81 579 GLN A O 1
ATOM 4559 N N . ASN A 1 580 ? -20.706 -14.755 -12.925 1.00 61.91 580 ASN A N 1
ATOM 4560 C CA . ASN A 1 580 ? -20.378 -15.791 -13.904 1.00 61.91 580 ASN A CA 1
ATOM 4561 C C . ASN A 1 580 ? -19.049 -16.506 -13.567 1.00 61.91 580 ASN A C 1
ATOM 4563 O O . ASN A 1 580 ? -18.005 -15.872 -13.524 1.00 61.91 580 ASN A O 1
ATOM 4567 N N . PHE A 1 581 ? -19.008 -17.833 -13.407 1.00 56.44 581 PHE A N 1
ATOM 4568 C CA . PHE A 1 581 ? -17.741 -18.570 -13.203 1.00 56.44 581 PHE A CA 1
ATOM 4569 C C . PHE A 1 581 ? -17.077 -19.012 -14.517 1.00 56.44 581 PHE A C 1
ATOM 4571 O O . PHE A 1 581 ? -16.766 -20.190 -14.703 1.00 56.44 581 PHE A O 1
ATOM 4578 N N . GLY A 1 582 ? -16.866 -18.071 -15.437 1.00 48.53 582 GLY A N 1
ATOM 4579 C CA . GLY A 1 582 ? -16.148 -18.327 -16.691 1.00 48.53 582 GLY A CA 1
ATOM 4580 C C . GLY A 1 582 ? -16.977 -18.971 -17.803 1.00 48.53 582 GLY A C 1
ATOM 4581 O O . GLY A 1 582 ? -16.414 -19.497 -18.762 1.00 48.53 582 GLY A O 1
ATOM 4582 N N . GLY A 1 583 ? -18.304 -18.963 -17.679 1.00 52.81 583 GLY A N 1
ATOM 4583 C CA . GLY A 1 583 ? -19.218 -19.384 -18.736 1.00 52.81 583 GLY A CA 1
ATOM 4584 C C . GLY A 1 583 ? -19.433 -18.313 -19.804 1.00 52.81 583 GLY A C 1
ATOM 4585 O O . GLY A 1 583 ? -18.918 -17.198 -19.688 1.00 52.81 583 GLY A O 1
ATOM 4586 N N . PRO A 1 584 ? -20.211 -18.630 -20.853 1.00 56.12 584 PRO A N 1
ATOM 4587 C CA . PRO A 1 584 ? -20.580 -17.646 -21.862 1.00 56.12 584 PRO A CA 1
ATOM 4588 C C . PRO A 1 584 ? -21.397 -16.502 -21.238 1.00 56.12 584 PRO A C 1
ATOM 4590 O O . PRO A 1 584 ? -22.132 -16.751 -20.277 1.00 56.12 584 PRO A O 1
ATOM 4593 N N . PRO A 1 585 ? -21.307 -15.282 -21.796 1.00 66.81 585 PRO A N 1
ATOM 4594 C CA . PRO A 1 585 ? -22.131 -14.168 -21.358 1.00 66.81 585 PRO A CA 1
ATOM 4595 C C . PRO A 1 585 ? -23.619 -14.468 -21.543 1.00 66.81 585 PRO A C 1
ATOM 4597 O O . PRO A 1 585 ? -24.013 -15.289 -22.386 1.00 66.81 585 PRO A O 1
ATOM 4600 N N . GLY A 1 586 ? -24.462 -13.788 -20.774 1.00 72.12 586 GLY A N 1
ATOM 4601 C CA . GLY A 1 586 ? -25.902 -13.866 -20.968 1.00 72.12 586 GLY A CA 1
ATOM 4602 C C . GLY A 1 586 ? -26.742 -13.334 -19.812 1.00 72.12 586 GLY A C 1
ATOM 4603 O O . GLY A 1 586 ? -26.224 -12.978 -18.758 1.00 72.12 586 GLY A O 1
ATOM 4604 N N . PRO A 1 587 ? -28.066 -13.272 -20.020 1.00 84.38 587 PRO A N 1
ATOM 4605 C CA . PRO A 1 587 ? -28.974 -12.584 -19.119 1.00 84.38 587 PRO A CA 1
ATOM 4606 C C . PRO A 1 587 ? -29.256 -13.387 -17.850 1.00 84.38 587 PRO A C 1
ATOM 4608 O O . PRO A 1 587 ? -29.268 -14.623 -17.855 1.00 84.38 587 PRO A O 1
ATOM 4611 N N . TYR A 1 588 ? -29.626 -12.683 -16.787 1.00 85.62 588 TYR A N 1
ATOM 4612 C CA . TYR A 1 588 ? -30.125 -13.285 -15.560 1.00 85.62 588 TYR A CA 1
ATOM 4613 C C . TYR A 1 588 ? -31.357 -12.556 -15.011 1.00 85.62 588 TYR A C 1
ATOM 4615 O O . TYR A 1 588 ? -31.718 -11.457 -15.432 1.00 85.62 588 TYR A O 1
ATOM 4623 N N . ARG A 1 589 ? -32.045 -13.209 -14.066 1.00 88.94 589 ARG A N 1
ATOM 4624 C CA . ARG A 1 589 ? -33.140 -12.621 -13.284 1.00 88.94 589 ARG A CA 1
ATOM 4625 C C . ARG A 1 589 ? -33.025 -13.023 -11.826 1.00 88.94 589 ARG A C 1
ATOM 4627 O O . ARG A 1 589 ? -32.923 -14.218 -11.530 1.00 88.94 589 ARG A O 1
ATOM 4634 N N . MET A 1 590 ? -33.100 -12.057 -10.920 1.00 90.19 590 MET A N 1
ATOM 4635 C CA . MET A 1 590 ? -32.993 -12.311 -9.483 1.00 90.19 590 MET A CA 1
ATOM 4636 C C . MET A 1 590 ? -33.911 -11.418 -8.650 1.00 90.19 590 MET A C 1
ATOM 4638 O O . MET A 1 590 ? -34.350 -10.358 -9.095 1.00 90.19 590 MET A O 1
ATOM 4642 N N . SER A 1 591 ? -34.222 -11.865 -7.434 1.00 89.44 591 SER A N 1
ATOM 4643 C CA . SER A 1 591 ? -34.976 -11.080 -6.458 1.00 89.44 591 SER A CA 1
ATOM 4644 C C . SER A 1 591 ? -34.578 -11.428 -5.019 1.00 89.44 591 SER A C 1
ATOM 4646 O O . SER A 1 591 ? -34.157 -12.547 -4.707 1.00 89.44 591 SER A O 1
ATOM 4648 N N . ILE A 1 592 ? -34.715 -10.452 -4.116 1.00 90.12 592 ILE A N 1
ATOM 4649 C CA . ILE A 1 592 ? -34.548 -10.634 -2.665 1.00 90.12 592 ILE A CA 1
ATOM 4650 C C . ILE A 1 592 ? -35.891 -10.382 -2.003 1.00 90.12 592 ILE A C 1
ATOM 4652 O O . ILE A 1 592 ? -36.367 -9.254 -2.000 1.00 90.12 592 ILE A O 1
ATOM 4656 N N . VAL A 1 593 ? -36.515 -11.395 -1.413 1.00 88.50 593 VAL A N 1
ATOM 4657 C CA . VAL A 1 593 ? -37.872 -11.271 -0.861 1.00 88.50 593 VAL A CA 1
ATOM 4658 C C . VAL A 1 593 ? -37.821 -11.217 0.660 1.00 88.50 593 VAL A C 1
ATOM 4660 O O . VAL A 1 593 ? -37.349 -12.151 1.299 1.00 88.50 593 VAL A O 1
ATOM 4663 N N . ALA A 1 594 ? -38.331 -10.138 1.263 1.00 86.75 594 ALA A N 1
ATOM 4664 C CA . ALA A 1 594 ? -38.571 -10.097 2.706 1.00 86.75 594 ALA A CA 1
ATOM 4665 C C . ALA A 1 594 ? -39.765 -11.004 3.045 1.00 86.75 594 ALA A C 1
ATOM 4667 O O . ALA A 1 594 ? -40.896 -10.730 2.637 1.00 86.75 594 ALA A O 1
ATOM 4668 N N . LEU A 1 595 ? -39.519 -12.094 3.770 1.00 81.25 595 LEU A N 1
ATOM 4669 C CA . LEU A 1 595 ? -40.562 -13.041 4.159 1.00 81.25 595 LEU A CA 1
ATOM 4670 C C . LEU A 1 595 ? -41.388 -12.452 5.301 1.00 81.25 595 LEU A C 1
ATOM 4672 O O . LEU A 1 595 ? -40.835 -12.028 6.309 1.00 81.25 595 LEU A O 1
ATOM 4676 N N . LYS A 1 596 ? -42.714 -12.420 5.184 1.00 71.88 596 LYS A N 1
ATOM 4677 C CA . LYS A 1 596 ? -43.544 -11.989 6.316 1.00 71.88 596 LYS A CA 1
ATOM 4678 C C . LYS A 1 596 ? -43.361 -12.971 7.472 1.00 71.88 596 LYS A C 1
ATOM 4680 O O . LYS A 1 596 ? -43.560 -14.165 7.278 1.00 71.88 596 LYS A O 1
ATOM 4685 N N . GLU A 1 597 ? -42.998 -12.467 8.649 1.00 64.25 597 GLU A N 1
ATOM 4686 C CA . GLU A 1 597 ? -43.125 -13.239 9.883 1.00 64.25 597 GLU A CA 1
ATOM 4687 C C . GLU A 1 597 ? -44.619 -13.390 10.174 1.00 64.25 597 GLU A C 1
ATOM 4689 O O . GLU A 1 597 ? -45.330 -12.403 10.387 1.00 64.25 597 GLU A O 1
ATOM 4694 N N . THR A 1 598 ? -45.117 -14.617 10.093 1.00 62.66 598 THR A N 1
ATOM 4695 C CA . THR A 1 598 ? -46.381 -15.002 10.715 1.00 62.66 598 THR A CA 1
ATOM 4696 C C . THR A 1 598 ? -46.138 -15.030 12.229 1.00 62.66 598 THR A C 1
ATOM 4698 O O . THR A 1 598 ? -45.148 -15.623 12.654 1.00 62.66 598 THR A O 1
ATOM 4701 N N . PRO A 1 599 ? -46.914 -14.287 13.044 1.00 72.75 599 PRO A N 1
ATOM 4702 C CA . PRO A 1 599 ? -46.822 -14.403 14.495 1.00 72.75 599 PRO A CA 1
ATOM 4703 C C . PRO A 1 599 ? -47.168 -15.828 14.919 1.00 72.75 599 PRO A C 1
ATOM 4705 O O . PRO A 1 599 ? -48.200 -16.305 14.458 1.00 72.75 599 PRO A O 1
ATOM 4708 N N . ASP A 1 600 ? -46.356 -16.396 15.813 1.00 82.81 600 ASP A N 1
ATOM 4709 C CA . ASP A 1 600 ? -46.595 -17.693 16.462 1.00 82.81 600 ASP A CA 1
ATOM 4710 C C . ASP A 1 600 ? -48.042 -17.784 16.961 1.00 82.81 600 ASP A C 1
ATOM 4712 O O . ASP A 1 600 ? -48.485 -16.968 17.791 1.00 82.81 600 ASP A O 1
ATOM 4716 N N . ASP A 1 601 ? -48.795 -18.724 16.389 1.00 87.12 601 ASP A N 1
ATOM 4717 C CA . ASP A 1 601 ? -50.186 -18.961 16.748 1.00 87.12 601 ASP A CA 1
ATOM 4718 C C . ASP A 1 601 ? -50.352 -19.917 17.942 1.00 87.12 601 ASP A C 1
ATOM 4720 O O . ASP A 1 601 ? -51.359 -19.815 18.670 1.00 87.12 601 ASP A O 1
ATOM 4724 N N . HIS A 1 602 ? -49.348 -20.747 18.244 1.00 92.69 602 HIS A N 1
ATOM 4725 C CA . HIS A 1 602 ? -49.368 -21.752 19.301 1.00 92.69 602 HIS A CA 1
ATOM 4726 C C . HIS A 1 602 ? -47.989 -22.002 19.931 1.00 92.69 602 HIS A C 1
ATOM 4728 O O . HIS A 1 602 ? -47.088 -22.571 19.346 1.00 92.69 602 HIS A O 1
ATOM 4734 N N . GLY A 1 603 ? -47.867 -21.746 21.236 1.00 91.12 603 GLY A N 1
ATOM 4735 C CA . GLY A 1 603 ? -46.551 -21.752 21.873 1.00 91.12 603 GLY A CA 1
ATOM 4736 C C . GLY A 1 603 ? -45.745 -23.066 21.800 1.00 91.12 603 GLY A C 1
ATOM 4737 O O . GLY A 1 603 ? -46.232 -24.143 22.147 1.00 91.12 603 GLY A O 1
ATOM 4738 N N . ASP A 1 604 ? -44.438 -22.896 21.595 1.00 91.44 604 ASP A N 1
ATOM 4739 C CA . ASP A 1 604 ? -43.371 -23.902 21.405 1.00 91.44 604 ASP A CA 1
ATOM 4740 C C . ASP A 1 604 ? -43.066 -24.902 22.548 1.00 91.44 604 ASP A C 1
ATOM 4742 O O . ASP A 1 604 ? -42.072 -25.642 22.527 1.00 91.44 604 ASP A O 1
ATOM 4746 N N . SER A 1 605 ? -43.843 -24.914 23.634 1.00 91.06 605 SER A N 1
ATOM 4747 C CA . SER A 1 605 ? -43.504 -25.705 24.825 1.00 91.06 605 SER A CA 1
ATOM 4748 C C . SER A 1 605 ? -44.712 -26.148 25.642 1.00 91.06 605 SER A C 1
ATOM 4750 O O . SER A 1 605 ? -45.757 -25.505 25.651 1.00 91.06 605 SER A O 1
ATOM 4752 N N . GLN A 1 606 ? -44.542 -27.187 26.471 1.00 90.06 606 GLN A N 1
ATOM 4753 C CA . GLN A 1 606 ? -45.578 -27.607 27.429 1.00 90.06 606 GLN A CA 1
ATOM 4754 C C . GLN A 1 606 ? -46.031 -26.476 28.373 1.00 90.06 606 GLN A C 1
ATOM 4756 O O . GLN A 1 606 ? -47.177 -26.459 28.816 1.00 90.06 606 GLN A O 1
ATOM 4761 N N . ALA A 1 607 ? -45.150 -25.524 28.698 1.00 90.62 607 ALA A N 1
ATOM 4762 C CA . ALA A 1 607 ? -45.487 -24.404 29.577 1.00 90.62 607 ALA A CA 1
ATOM 4763 C C . ALA A 1 607 ? -46.366 -23.347 28.884 1.00 90.62 607 ALA A C 1
ATOM 4765 O O . ALA A 1 607 ? -47.140 -22.663 29.555 1.00 90.62 607 ALA A O 1
ATOM 4766 N N . THR A 1 608 ? -46.246 -23.228 27.562 1.00 93.25 608 THR A N 1
ATOM 4767 C CA . THR A 1 608 ? -46.941 -22.248 26.715 1.00 93.25 608 THR A CA 1
ATOM 4768 C C . THR A 1 608 ? -48.054 -22.871 25.873 1.00 93.25 608 THR A C 1
ATOM 4770 O O . THR A 1 608 ? -48.679 -22.167 25.091 1.00 93.25 608 THR A O 1
ATOM 4773 N N . ALA A 1 609 ? -48.328 -24.163 26.074 1.00 94.69 609 ALA A N 1
ATOM 4774 C CA . ALA A 1 609 ? -49.261 -24.942 25.278 1.00 94.69 609 ALA A CA 1
ATOM 4775 C C . ALA A 1 609 ? -50.684 -24.361 25.256 1.00 94.69 609 ALA A C 1
ATOM 4777 O O . ALA A 1 609 ? -51.261 -24.044 26.307 1.00 94.69 609 ALA A O 1
ATOM 4778 N N . THR A 1 610 ? -51.275 -24.325 24.065 1.00 96.31 610 THR A N 1
ATOM 4779 C CA . THR A 1 610 ? -52.651 -23.888 23.817 1.00 96.31 610 THR A CA 1
ATOM 4780 C C . THR A 1 610 ? -53.641 -24.890 24.404 1.00 96.31 610 THR A C 1
ATOM 4782 O O . THR A 1 610 ? -53.556 -26.092 24.161 1.00 96.31 610 THR A O 1
ATOM 4785 N N . GLU A 1 611 ? -54.602 -24.422 25.197 1.00 94.81 611 GLU A N 1
ATOM 4786 C CA . GLU A 1 611 ? -55.634 -25.293 25.764 1.00 94.81 611 GLU A CA 1
ATOM 4787 C C . GLU A 1 611 ? -56.679 -25.656 24.709 1.00 94.81 611 GLU A C 1
ATOM 4789 O O . GLU A 1 611 ? -57.317 -24.772 24.138 1.00 94.81 611 GLU A O 1
ATOM 4794 N N . VAL A 1 612 ? -56.868 -26.954 24.459 1.00 93.69 612 VAL A N 1
ATOM 4795 C CA . VAL A 1 612 ? -57.810 -27.435 23.442 1.00 93.69 612 VAL A CA 1
ATOM 4796 C C . VAL A 1 612 ? -59.090 -27.963 24.069 1.00 93.69 612 VAL A C 1
ATOM 4798 O O . VAL A 1 612 ? -59.082 -28.726 25.036 1.00 93.69 612 VAL A O 1
ATOM 4801 N N . THR A 1 613 ? -60.217 -27.571 23.479 1.00 91.25 613 THR A N 1
ATOM 4802 C CA . THR A 1 613 ? -61.524 -28.140 23.811 1.00 91.25 613 THR A CA 1
ATOM 4803 C C . THR A 1 613 ? -61.765 -29.354 22.922 1.00 91.25 613 THR A C 1
ATOM 4805 O O . THR A 1 613 ? -61.736 -29.251 21.699 1.00 91.25 613 THR A O 1
ATOM 4808 N N . LEU A 1 614 ? -62.011 -30.513 23.535 1.00 90.12 614 LEU A N 1
ATOM 4809 C CA . LEU A 1 614 ? -62.300 -31.755 22.812 1.00 90.12 614 LEU A CA 1
ATOM 4810 C C . LEU A 1 614 ? -63.490 -31.578 21.851 1.00 90.12 614 LEU A C 1
ATOM 4812 O O . LEU A 1 614 ? -64.414 -30.817 22.142 1.00 90.12 614 LEU A O 1
ATOM 4816 N N . LEU A 1 615 ? -63.487 -32.329 20.742 1.00 90.88 615 LEU A N 1
ATOM 4817 C CA . LEU A 1 615 ? -64.497 -32.292 19.669 1.00 90.88 615 LEU A CA 1
ATOM 4818 C C . LEU A 1 615 ? -64.555 -30.987 18.854 1.00 90.88 615 LEU A C 1
ATOM 4820 O O . LEU A 1 615 ? -65.448 -30.845 18.017 1.00 90.88 615 LEU A O 1
ATOM 4824 N N . GLN A 1 616 ? -63.636 -30.044 19.067 1.00 92.38 616 GLN A N 1
ATOM 4825 C CA . GLN A 1 616 ? -63.527 -28.834 18.254 1.00 92.38 616 GLN A CA 1
ATOM 4826 C C . GLN A 1 616 ? -62.227 -28.861 17.443 1.00 92.38 616 GLN A C 1
ATOM 4828 O O . GLN A 1 616 ? -61.179 -29.166 18.014 1.00 92.38 616 GLN A O 1
ATOM 4833 N N . PRO A 1 617 ? -62.280 -28.577 16.128 1.00 92.50 617 PRO A N 1
ATOM 4834 C CA . PRO A 1 617 ? -61.073 -28.418 15.337 1.00 92.50 617 PRO A CA 1
ATOM 4835 C C . PRO A 1 617 ? -60.336 -27.144 15.760 1.00 92.50 617 PRO A C 1
ATOM 4837 O O . PRO A 1 617 ? -60.963 -26.114 16.013 1.00 92.50 617 PRO A O 1
ATOM 4840 N N . VAL A 1 618 ? -59.012 -27.227 15.814 1.00 94.56 618 VAL A N 1
ATOM 4841 C CA . VAL A 1 618 ? -58.105 -26.106 16.072 1.00 94.56 618 VAL A CA 1
ATOM 4842 C C . VAL A 1 618 ? -57.243 -25.920 14.832 1.00 94.56 618 VAL A C 1
ATOM 4844 O O . VAL A 1 618 ? -56.630 -26.876 14.361 1.00 94.56 618 VAL A O 1
ATOM 4847 N N . GLU A 1 619 ? -57.258 -24.718 14.266 1.00 92.56 619 GLU A N 1
ATOM 4848 C CA . GLU A 1 619 ? -56.360 -24.335 13.173 1.00 92.56 619 GLU A CA 1
ATOM 4849 C C . GLU A 1 619 ? -55.026 -23.897 13.770 1.00 92.56 619 GLU A C 1
ATOM 4851 O O . GLU A 1 619 ? -55.050 -23.161 14.753 1.00 92.56 619 GLU A O 1
ATOM 4856 N N . GLY A 1 620 ? -53.921 -24.343 13.173 1.00 89.88 620 GLY A N 1
ATOM 4857 C CA . GLY A 1 620 ? -52.563 -23.954 13.554 1.00 89.88 620 GLY A CA 1
ATOM 4858 C C . GLY A 1 620 ? -51.658 -23.801 12.333 1.00 89.88 620 GLY A C 1
ATOM 4859 O O . GLY A 1 620 ? -51.981 -24.295 11.239 1.00 89.88 620 GLY A O 1
ATOM 4860 N N . THR A 1 621 ? -50.539 -23.109 12.512 1.00 88.25 621 THR A N 1
ATOM 4861 C CA . THR A 1 621 ? -49.609 -22.741 11.446 1.00 88.25 621 THR A CA 1
ATOM 4862 C C . THR A 1 621 ? -48.184 -22.941 11.918 1.00 88.25 621 THR A C 1
ATOM 4864 O O . THR A 1 621 ? -47.668 -22.130 12.658 1.00 88.25 621 THR A O 1
ATOM 4867 N N . LEU A 1 622 ? -47.488 -23.940 11.376 1.00 85.75 622 LEU A N 1
ATOM 4868 C CA . LEU A 1 622 ? -46.054 -24.055 11.619 1.00 85.75 622 LEU A CA 1
ATOM 4869 C C . LEU A 1 622 ? -45.317 -22.972 10.819 1.00 85.75 622 LEU A C 1
ATOM 4871 O O . LEU A 1 622 ? -45.322 -23.025 9.588 1.00 85.75 622 LEU A O 1
ATOM 4875 N N . GLU A 1 623 ? -44.670 -22.005 11.465 1.00 81.19 623 GLU A N 1
ATOM 4876 C CA . GLU A 1 623 ? -44.009 -20.853 10.836 1.00 81.19 623 GLU A CA 1
ATOM 4877 C C . GLU A 1 623 ? -42.555 -21.108 10.399 1.00 81.19 623 GLU A C 1
ATOM 4879 O O . GLU A 1 623 ? -41.897 -20.242 9.794 1.00 81.19 623 GLU A O 1
ATOM 4884 N N . GLY A 1 624 ? -42.023 -22.302 10.666 1.00 72.25 624 GLY A N 1
ATOM 4885 C CA . GLY A 1 624 ? -40.732 -22.732 10.138 1.00 72.25 624 GLY A CA 1
ATOM 4886 C C . GLY A 1 624 ? -40.277 -24.120 10.586 1.00 72.25 624 GLY A C 1
ATOM 4887 O O . GLY A 1 624 ? -40.915 -24.793 11.381 1.00 72.25 624 GLY A O 1
ATOM 4888 N N . GLU A 1 625 ? -39.105 -24.545 10.099 1.00 70.19 625 GLU A N 1
ATOM 4889 C CA . GLU A 1 625 ? -38.572 -25.903 10.332 1.00 70.19 625 GLU A CA 1
ATOM 4890 C C . GLU A 1 625 ? -38.286 -26.239 11.810 1.00 70.19 625 GLU A C 1
ATOM 4892 O O . GLU A 1 625 ? -38.097 -27.409 12.145 1.00 70.19 625 GLU A O 1
ATOM 4897 N N . GLN A 1 626 ? -38.199 -25.225 12.677 1.00 77.31 626 GLN A N 1
ATOM 4898 C CA . GLN A 1 626 ? -37.927 -25.375 14.112 1.00 77.31 626 GLN A CA 1
ATOM 4899 C C . GLN A 1 626 ? -39.163 -25.186 14.995 1.00 77.31 626 GLN A C 1
ATOM 4901 O O . GLN A 1 626 ? -39.038 -25.343 16.206 1.00 77.31 626 GLN A O 1
ATOM 4906 N N . ASP A 1 627 ? -40.300 -24.849 14.396 1.00 85.25 627 ASP A N 1
ATOM 4907 C CA . ASP A 1 627 ? -41.527 -24.518 15.105 1.00 85.25 627 ASP A CA 1
ATOM 4908 C C . ASP A 1 627 ? -42.272 -25.775 15.589 1.00 85.25 627 ASP A C 1
ATOM 4910 O O . ASP A 1 627 ? -42.267 -26.820 14.909 1.00 85.25 627 ASP A O 1
ATOM 4914 N N . ILE A 1 628 ? -42.833 -25.702 16.799 1.00 89.75 628 ILE A N 1
ATOM 4915 C CA . ILE A 1 628 ? -43.508 -26.814 17.471 1.00 89.75 628 ILE A CA 1
ATOM 4916 C C . ILE A 1 628 ? -44.745 -26.336 18.238 1.00 89.75 628 ILE A C 1
ATOM 4918 O O . ILE A 1 628 ? -44.690 -26.076 19.438 1.00 89.75 628 ILE A O 1
ATOM 4922 N N . ASP A 1 629 ? -45.914 -26.463 17.632 1.00 93.69 629 ASP A N 1
ATOM 4923 C CA . ASP A 1 629 ? -47.163 -26.142 18.318 1.00 93.69 629 ASP A CA 1
ATOM 4924 C C . ASP A 1 629 ? -47.496 -27.169 19.409 1.00 93.69 629 ASP A C 1
ATOM 4926 O O . ASP A 1 629 ? -47.793 -28.345 19.133 1.00 93.69 629 ASP A O 1
ATOM 4930 N N . TYR A 1 630 ? -47.483 -26.734 20.676 1.00 94.75 630 TYR A N 1
ATOM 4931 C CA . TYR A 1 630 ? -47.963 -27.542 21.797 1.00 94.75 630 TYR A CA 1
ATOM 4932 C C . TYR A 1 630 ? -49.425 -27.244 22.133 1.00 94.75 630 TYR A C 1
ATOM 4934 O O . TYR A 1 630 ? -49.828 -26.115 22.401 1.00 94.75 630 TYR A O 1
ATOM 4942 N N . PHE A 1 631 ? -50.198 -28.312 22.290 1.00 95.38 631 PHE A N 1
ATOM 4943 C CA . PHE A 1 631 ? -51.585 -28.287 22.738 1.00 95.38 631 PHE A CA 1
ATOM 4944 C C . PHE A 1 631 ? -51.736 -29.050 24.045 1.00 95.38 631 PHE A C 1
ATOM 4946 O O . PHE A 1 631 ? -51.145 -30.117 24.194 1.00 95.38 631 PHE A O 1
ATOM 4953 N N . ARG A 1 632 ? -52.549 -28.555 24.981 1.00 95.00 632 ARG A N 1
ATOM 4954 C CA . ARG A 1 632 ? -52.840 -29.218 26.261 1.00 95.00 632 ARG A CA 1
ATOM 4955 C C . ARG A 1 632 ? -54.323 -29.519 26.420 1.00 95.00 632 ARG A C 1
ATOM 4957 O O . ARG A 1 632 ? -55.173 -28.699 26.082 1.00 95.00 632 ARG A O 1
ATOM 4964 N N . PHE A 1 633 ? -54.630 -30.668 27.006 1.00 92.38 633 PHE A N 1
ATOM 4965 C CA . PHE A 1 633 ? -55.982 -31.009 27.441 1.00 92.38 633 PHE A CA 1
ATOM 4966 C C . PHE A 1 633 ? -55.945 -31.985 28.612 1.00 92.38 633 PHE A C 1
ATOM 4968 O O . PHE A 1 633 ? -54.989 -32.745 28.788 1.00 92.38 633 PHE A O 1
ATOM 4975 N N . GLN A 1 634 ? -57.024 -31.986 29.392 1.00 91.81 634 GLN A N 1
ATOM 4976 C CA . GLN A 1 634 ? -57.177 -32.861 30.544 1.00 91.81 634 GLN A CA 1
ATOM 4977 C C . GLN A 1 634 ? -58.157 -34.006 30.224 1.00 91.81 634 GLN A C 1
ATOM 4979 O O . GLN A 1 634 ? -59.351 -33.753 30.043 1.00 91.81 634 GLN A O 1
ATOM 4984 N N . PRO A 1 635 ? -57.695 -35.268 30.133 1.00 88.44 635 PRO A N 1
ATOM 4985 C CA . PRO A 1 635 ? -58.561 -36.402 29.836 1.00 88.44 635 PRO A CA 1
ATOM 4986 C C . PRO A 1 635 ? -59.169 -37.038 31.094 1.00 88.44 635 PRO A C 1
ATOM 4988 O O . PRO A 1 635 ? -58.724 -36.823 32.222 1.00 88.44 635 PRO A O 1
ATOM 4991 N N . VAL A 1 636 ? -60.154 -37.913 30.882 1.00 88.81 636 VAL A N 1
ATOM 4992 C CA . VAL A 1 636 ? -60.575 -38.898 31.887 1.00 88.81 636 VAL A CA 1
ATOM 4993 C C . VAL A 1 636 ? -59.649 -40.114 31.797 1.00 88.81 636 VAL A C 1
ATOM 4995 O O . VAL A 1 636 ? -59.372 -40.610 30.705 1.00 88.81 636 VAL A O 1
ATOM 4998 N N . GLU A 1 637 ? -59.166 -40.608 32.937 1.00 87.69 637 GLU A N 1
ATOM 4999 C CA . GLU A 1 637 ? -58.335 -41.816 32.987 1.00 87.69 637 GLU A CA 1
ATOM 5000 C C . GLU A 1 637 ? -59.081 -43.025 32.396 1.00 87.69 637 GLU A C 1
ATOM 5002 O O . GLU A 1 637 ? -60.239 -43.278 32.722 1.00 87.69 637 GLU A O 1
ATOM 5007 N N . GLY A 1 638 ? -58.416 -43.769 31.513 1.00 85.75 638 GLY A N 1
ATOM 5008 C CA . GLY A 1 638 ? -58.975 -44.908 30.786 1.00 85.75 638 GLY A CA 1
ATOM 5009 C C . GLY A 1 638 ? -59.727 -44.543 29.501 1.00 85.75 638 GLY A C 1
ATOM 5010 O O . GLY A 1 638 ? -59.979 -45.433 28.690 1.00 85.75 638 GLY A O 1
ATOM 5011 N N . GLN A 1 639 ? -60.039 -43.263 29.263 1.00 89.94 639 GLN A N 1
ATOM 5012 C CA . GLN A 1 639 ? -60.710 -42.822 28.038 1.00 89.94 639 GLN A CA 1
ATOM 5013 C C . GLN A 1 639 ? -59.782 -42.976 26.826 1.00 89.94 639 GLN A C 1
ATOM 5015 O O . GLN A 1 639 ? -58.602 -42.609 26.863 1.00 89.94 639 GLN A O 1
ATOM 5020 N N . ARG A 1 640 ? -60.325 -43.508 25.729 1.00 89.25 640 ARG A N 1
ATOM 5021 C CA . ARG A 1 640 ? -59.642 -43.567 24.433 1.00 89.25 640 ARG A CA 1
ATOM 5022 C C . ARG A 1 640 ? -59.978 -42.331 23.607 1.00 89.25 640 ARG A C 1
ATOM 5024 O O . ARG A 1 640 ? -61.118 -41.868 23.634 1.00 89.25 640 ARG A O 1
ATOM 5031 N N . PHE A 1 641 ? -58.996 -41.823 22.878 1.00 88.50 641 PHE A N 1
ATOM 5032 C CA . PHE A 1 641 ? -59.113 -40.665 22.005 1.00 88.50 641 PHE A CA 1
ATOM 5033 C C . PHE A 1 641 ? -58.593 -41.002 20.614 1.00 88.50 641 PHE A C 1
ATOM 5035 O O . PHE A 1 641 ? -57.593 -41.707 20.479 1.00 88.50 641 PHE A O 1
ATOM 5042 N N . HIS A 1 642 ? -59.263 -40.461 19.608 1.00 89.00 642 HIS A N 1
ATOM 5043 C CA . HIS A 1 642 ? -58.819 -40.378 18.231 1.00 89.00 642 HIS A CA 1
ATOM 5044 C C . HIS A 1 642 ? -58.250 -38.977 17.989 1.00 89.00 642 HIS A C 1
ATOM 5046 O O . HIS A 1 642 ? -58.918 -37.980 18.273 1.00 89.00 642 HIS A O 1
ATOM 5052 N N . VAL A 1 643 ? -57.014 -38.913 17.506 1.00 88.69 643 VAL A N 1
ATOM 5053 C CA . VAL A 1 643 ? -56.324 -37.679 17.127 1.00 88.69 643 VAL A CA 1
ATOM 5054 C C . VAL A 1 643 ? -56.214 -37.654 15.616 1.00 88.69 643 VAL A C 1
ATOM 5056 O O . VAL A 1 643 ? -55.735 -38.623 15.027 1.00 88.69 643 VAL A O 1
ATOM 5059 N N . GLU A 1 644 ? -56.602 -36.536 15.017 1.00 89.56 644 GLU A N 1
ATOM 5060 C CA . GLU A 1 644 ? -56.460 -36.269 13.591 1.00 89.56 644 GLU A CA 1
ATOM 5061 C C . GLU A 1 644 ? -55.743 -34.930 13.392 1.00 89.56 644 GLU A C 1
ATOM 5063 O O . GLU A 1 644 ? -56.126 -33.923 13.988 1.00 89.56 644 GLU A O 1
ATOM 5068 N N . VAL A 1 645 ? -54.695 -34.929 12.570 1.00 89.12 645 VAL A N 1
ATOM 5069 C CA . VAL A 1 645 ? -53.998 -33.726 12.109 1.00 89.12 645 VAL A CA 1
ATOM 5070 C C . VAL A 1 645 ? -53.943 -33.757 10.590 1.00 89.12 645 VAL A C 1
ATOM 5072 O O . VAL A 1 645 ? -53.285 -34.620 9.999 1.00 89.12 645 VAL A O 1
ATOM 5075 N N . ALA A 1 646 ? -54.649 -32.825 9.962 1.00 86.25 646 ALA A N 1
ATOM 5076 C CA . ALA A 1 646 ? -54.727 -32.699 8.514 1.00 86.25 646 ALA A CA 1
ATOM 5077 C C . ALA A 1 646 ? -53.968 -31.438 8.062 1.00 86.25 646 ALA A C 1
ATOM 5079 O O . ALA A 1 646 ? -54.386 -30.340 8.433 1.00 86.25 646 ALA A O 1
ATOM 5080 N N . PRO A 1 647 ? -52.869 -31.551 7.290 1.00 76.94 647 PRO A N 1
ATOM 5081 C CA . PRO A 1 647 ? -52.267 -30.390 6.645 1.00 76.94 647 PRO A CA 1
ATOM 5082 C C . PRO A 1 647 ? -53.246 -29.815 5.617 1.00 76.94 647 PRO A C 1
ATOM 5084 O O . PRO A 1 647 ? -53.936 -30.560 4.916 1.00 76.94 647 PRO A O 1
ATOM 5087 N N . LEU A 1 648 ? -53.296 -28.490 5.515 1.00 65.25 648 LEU A N 1
ATOM 5088 C CA . LEU A 1 648 ? -54.074 -27.801 4.488 1.00 65.25 648 LEU A CA 1
ATOM 5089 C C . LEU A 1 648 ? -53.338 -27.834 3.138 1.00 65.25 648 LEU A C 1
ATOM 5091 O O . LEU A 1 648 ? -53.982 -28.022 2.108 1.00 65.25 648 LEU A O 1
ATOM 5095 N N . GLU A 1 649 ? -52.001 -27.749 3.151 1.00 64.25 649 GLU A N 1
ATOM 5096 C CA . GLU A 1 649 ? -51.106 -27.923 1.996 1.00 64.25 649 GLU A CA 1
ATOM 5097 C C . GLU A 1 649 ? -49.739 -28.492 2.454 1.00 64.25 649 GLU A C 1
ATOM 5099 O O . GLU A 1 649 ? -49.275 -28.175 3.546 1.00 64.25 649 GLU A O 1
ATOM 5104 N N . GLY A 1 650 ? -49.069 -29.314 1.630 1.00 63.50 650 GLY A N 1
ATOM 5105 C CA . GLY A 1 650 ? -47.690 -29.780 1.880 1.00 63.50 650 GLY A CA 1
ATOM 5106 C C . GLY A 1 650 ? -47.531 -31.193 2.471 1.00 63.50 650 GLY A C 1
ATOM 5107 O O . GLY A 1 650 ? -48.440 -32.021 2.424 1.00 63.50 650 GLY A O 1
ATOM 5108 N N . GLU A 1 651 ? -46.322 -31.495 2.963 1.00 66.31 651 GLU A N 1
ATOM 5109 C CA . GLU A 1 651 ? -46.008 -32.766 3.638 1.00 66.31 651 GLU A CA 1
ATOM 5110 C C . GLU A 1 651 ? -46.679 -32.828 5.027 1.00 66.31 651 GLU A C 1
ATOM 5112 O O . GLU A 1 651 ? -46.704 -31.819 5.732 1.00 66.31 651 GLU A O 1
ATOM 5117 N N . PRO A 1 652 ? -47.194 -33.995 5.461 1.00 67.81 652 PRO A N 1
ATOM 5118 C CA . PRO A 1 652 ? -47.861 -34.129 6.753 1.00 67.81 652 PRO A CA 1
ATOM 5119 C C . PRO A 1 652 ? -46.918 -33.827 7.928 1.00 67.81 652 PRO A C 1
ATOM 5121 O O . PRO A 1 652 ? -45.818 -34.399 7.978 1.00 67.81 652 PRO A O 1
ATOM 5124 N N . PRO A 1 653 ? -47.351 -33.014 8.914 1.00 77.56 653 PRO A N 1
ATOM 5125 C CA . PRO A 1 653 ? -46.540 -32.706 10.083 1.00 77.56 653 PRO A CA 1
ATOM 5126 C C . PRO A 1 653 ? -46.342 -33.948 10.959 1.00 77.56 653 PRO A C 1
ATOM 5128 O O . PRO A 1 653 ? -47.117 -34.909 10.939 1.00 77.56 653 PRO A O 1
ATOM 5131 N N . ARG A 1 654 ? -45.286 -33.949 11.766 1.00 81.88 654 ARG A N 1
ATOM 5132 C CA . ARG A 1 654 ? -45.057 -34.961 12.801 1.00 81.88 654 ARG A CA 1
ATOM 5133 C C . ARG A 1 654 ? -45.906 -34.640 14.022 1.00 81.88 654 ARG A C 1
ATOM 5135 O O . ARG A 1 654 ? -45.897 -33.513 14.501 1.00 81.88 654 ARG A O 1
ATOM 5142 N N . VAL A 1 655 ? -46.572 -35.659 14.565 1.00 85.88 655 VAL A N 1
ATOM 5143 C CA . VAL A 1 655 ? -47.422 -35.522 15.755 1.00 85.88 655 VAL A CA 1
ATOM 5144 C C . VAL A 1 655 ? -46.944 -36.457 16.860 1.00 85.88 655 VAL A C 1
ATOM 5146 O O . VAL A 1 655 ? -46.784 -37.664 16.639 1.00 85.88 655 VAL A O 1
ATOM 5149 N N . CYS A 1 656 ? -46.731 -35.899 18.049 1.00 85.62 656 CYS A N 1
ATOM 5150 C CA . CYS A 1 656 ? -46.303 -36.610 19.252 1.00 85.62 656 CYS A CA 1
ATOM 5151 C C . CYS A 1 656 ? -47.272 -36.330 20.411 1.00 85.62 656 CYS A C 1
ATOM 5153 O O . CYS A 1 656 ? -47.792 -35.225 20.527 1.00 85.62 656 CYS A O 1
ATOM 5155 N N . VAL A 1 657 ? -47.465 -37.296 21.315 1.00 86.94 657 VAL A N 1
ATOM 5156 C CA . VAL A 1 657 ? -48.224 -37.095 22.563 1.00 86.94 657 VAL A CA 1
ATOM 5157 C C . VAL A 1 657 ? -47.308 -37.317 23.762 1.00 86.94 657 VAL A C 1
ATOM 5159 O O . VAL A 1 657 ? -46.634 -38.344 23.856 1.00 86.94 657 VAL A O 1
ATOM 5162 N N . TYR A 1 658 ? -47.315 -36.373 24.695 1.00 86.94 658 TYR A N 1
ATOM 5163 C CA . TYR A 1 658 ? -46.509 -36.344 25.908 1.00 86.94 658 TYR A CA 1
ATOM 5164 C C . TYR A 1 658 ? -47.393 -36.280 27.153 1.00 86.94 658 TYR A C 1
ATOM 5166 O O . TYR A 1 658 ? -48.471 -35.689 27.146 1.00 86.94 658 TYR A O 1
ATOM 5174 N N . ASN A 1 659 ? -46.923 -36.862 28.253 1.00 84.06 659 ASN A N 1
ATOM 5175 C CA . ASN A 1 659 ? -47.498 -36.600 29.571 1.00 84.06 659 ASN A CA 1
ATOM 5176 C C . ASN A 1 659 ? -46.929 -35.298 30.179 1.00 84.06 659 ASN A C 1
ATOM 5178 O O . ASN A 1 659 ? -46.006 -34.692 29.628 1.00 84.06 659 ASN A O 1
ATOM 5182 N N . ARG A 1 660 ? -47.439 -34.889 31.348 1.00 85.69 660 ARG A N 1
ATOM 5183 C CA . ARG A 1 660 ? -46.950 -33.705 32.085 1.00 85.69 660 ARG A CA 1
ATOM 5184 C C . ARG A 1 660 ? -45.473 -33.737 32.494 1.00 85.69 660 ARG A C 1
ATOM 5186 O O . ARG A 1 660 ? -44.921 -32.703 32.838 1.00 85.69 660 ARG A O 1
ATOM 5193 N N . GLU A 1 661 ? -44.840 -34.910 32.511 1.00 84.75 661 GLU A N 1
ATOM 5194 C CA . GLU A 1 661 ? -43.401 -35.054 32.763 1.00 84.75 661 GLU A CA 1
ATOM 5195 C C . GLU A 1 661 ? -42.558 -34.983 31.472 1.00 84.75 661 GLU A C 1
ATOM 5197 O O . GLU A 1 661 ? -41.359 -35.259 31.511 1.00 84.75 661 GLU A O 1
ATOM 5202 N N . GLY A 1 662 ? -43.162 -34.652 30.323 1.00 80.12 662 GLY A N 1
ATOM 5203 C CA . GLY A 1 662 ? -42.474 -34.548 29.031 1.00 80.12 662 GLY A CA 1
ATOM 5204 C C . GLY A 1 662 ? -42.152 -35.895 28.381 1.00 80.12 662 GLY A C 1
ATOM 5205 O O . GLY A 1 662 ? -41.371 -35.964 27.433 1.00 80.12 662 GLY A O 1
ATOM 5206 N N . ARG A 1 663 ? -42.724 -37.000 28.874 1.00 80.12 663 ARG A N 1
ATOM 5207 C CA . ARG A 1 663 ? -42.459 -38.344 28.354 1.00 80.12 663 ARG A CA 1
ATOM 5208 C C . ARG A 1 663 ? -43.458 -38.712 27.261 1.00 80.12 663 ARG A C 1
ATOM 5210 O O . ARG A 1 663 ? -44.666 -38.703 27.500 1.00 80.12 663 ARG A O 1
ATOM 5217 N N . ALA A 1 664 ? -42.941 -39.098 26.093 1.00 74.12 664 ALA A N 1
ATOM 5218 C CA . ALA A 1 664 ? -43.751 -39.565 24.971 1.00 74.12 664 ALA A CA 1
ATOM 5219 C C . ALA A 1 664 ? -44.552 -40.830 25.339 1.00 74.12 664 ALA A C 1
ATOM 5221 O O . ALA A 1 664 ? -44.014 -41.770 25.939 1.00 74.12 664 ALA A O 1
ATOM 5222 N N . THR A 1 665 ? -45.833 -40.865 24.974 1.00 68.88 665 THR A N 1
ATOM 5223 C CA . THR A 1 665 ? -46.773 -41.938 25.347 1.00 68.88 665 THR A CA 1
ATOM 5224 C C . THR A 1 665 ? -46.702 -43.162 24.429 1.00 68.88 665 THR A C 1
ATOM 5226 O O . THR A 1 665 ? -47.142 -44.237 24.831 1.00 68.88 665 THR A O 1
ATOM 5229 N N . THR A 1 666 ? -46.088 -43.047 23.246 1.00 58.72 666 THR A N 1
ATOM 5230 C CA . THR A 1 666 ? -45.948 -44.132 22.250 1.00 58.72 666 THR A CA 1
ATOM 5231 C C . THR A 1 666 ? -44.735 -45.047 22.480 1.00 58.72 666 THR A C 1
ATOM 5233 O O . THR A 1 666 ? -44.507 -45.992 21.732 1.00 58.72 666 THR A O 1
ATOM 5236 N N . GLY A 1 667 ? -43.986 -44.854 23.571 1.00 45.12 667 GLY A N 1
ATOM 5237 C CA . GLY A 1 667 ? -43.020 -45.838 24.077 1.00 45.12 667 GLY A CA 1
ATOM 5238 C C . GLY A 1 667 ? -41.581 -45.726 23.559 1.00 45.12 667 GLY A C 1
ATOM 5239 O O . GLY A 1 667 ? -40.699 -46.329 24.173 1.00 45.12 667 GLY A O 1
ATOM 5240 N N . ARG A 1 668 ? -41.294 -44.921 22.527 1.00 46.16 668 ARG A N 1
ATOM 5241 C CA . ARG A 1 668 ? -39.935 -44.486 22.139 1.00 46.16 668 ARG A CA 1
ATOM 5242 C C . ARG A 1 668 ? -40.013 -43.073 21.563 1.00 46.16 668 ARG A C 1
ATOM 5244 O O . ARG A 1 668 ? -40.910 -42.793 20.782 1.00 46.16 668 ARG A O 1
ATOM 5251 N N . SER A 1 669 ? -39.073 -42.197 21.919 1.00 46.03 669 SER A N 1
ATOM 5252 C CA . SER A 1 669 ? -38.987 -40.807 21.427 1.00 46.03 669 SER A CA 1
ATOM 5253 C C . SER A 1 669 ? -38.816 -40.680 19.904 1.00 46.03 669 SER A C 1
ATOM 5255 O O . SER A 1 669 ? -38.823 -39.574 19.384 1.00 46.03 669 SER A O 1
ATOM 5257 N N . GLU A 1 670 ? -38.645 -41.801 19.200 1.00 46.56 670 GLU A N 1
ATOM 5258 C CA . GLU A 1 670 ? -38.418 -41.877 17.754 1.00 46.56 670 GLU A CA 1
ATOM 5259 C C . GLU A 1 670 ? -39.681 -42.280 16.958 1.00 46.56 670 GLU A C 1
ATOM 5261 O O . GLU A 1 670 ? -39.703 -42.080 15.748 1.00 46.56 670 GLU A O 1
ATOM 5266 N N . ASP A 1 671 ? -40.752 -42.760 17.612 1.00 52.16 671 ASP A N 1
ATOM 5267 C CA . ASP A 1 671 ? -42.029 -43.149 16.974 1.00 52.16 671 ASP A CA 1
ATOM 5268 C C . ASP A 1 671 ? -43.117 -42.081 17.204 1.00 52.16 671 ASP A C 1
ATOM 5270 O O . ASP A 1 671 ? -44.160 -42.314 17.828 1.00 52.16 671 ASP A O 1
ATOM 5274 N N . CYS A 1 672 ? -42.859 -40.875 16.699 1.00 63.59 672 CYS A N 1
ATOM 5275 C CA . CYS A 1 672 ? -43.918 -39.911 16.418 1.00 63.59 672 CYS A CA 1
ATOM 5276 C C . CYS A 1 672 ? -44.507 -40.204 15.030 1.00 63.59 672 CYS A C 1
ATOM 5278 O O . CYS A 1 672 ? -43.761 -40.352 14.062 1.00 63.59 672 CYS A O 1
ATOM 5280 N N . SER A 1 673 ? -45.843 -40.227 14.949 1.00 62.50 673 SER A N 1
ATOM 5281 C CA . SER A 1 673 ? -46.734 -40.589 13.823 1.00 62.50 673 SER A CA 1
ATOM 5282 C C . SER A 1 673 ? -46.909 -42.089 13.486 1.00 62.50 673 SER A C 1
ATOM 5284 O O . SER A 1 673 ? -45.966 -42.759 13.079 1.00 62.50 673 SER A O 1
ATOM 5286 N N . VAL A 1 674 ? -48.157 -42.606 13.540 1.00 53.38 674 VAL A N 1
ATOM 5287 C CA . VAL A 1 674 ? -48.555 -43.867 12.863 1.00 53.38 674 VAL A CA 1
ATOM 5288 C C . VAL A 1 674 ? -49.988 -43.818 12.294 1.00 53.38 674 VAL A C 1
ATOM 5290 O O . VAL A 1 674 ? -50.922 -44.317 12.911 1.00 53.38 674 VAL A O 1
ATOM 5293 N N . ARG A 1 675 ? -50.125 -43.278 11.076 1.00 51.62 675 ARG A N 1
ATOM 5294 C CA . ARG A 1 675 ? -50.739 -43.867 9.857 1.00 51.62 675 ARG A CA 1
ATOM 5295 C C . ARG A 1 675 ? -50.919 -42.744 8.830 1.00 51.62 675 ARG A C 1
ATOM 5297 O O . ARG A 1 675 ? -51.551 -41.741 9.125 1.00 51.62 675 ARG A O 1
ATOM 5304 N N . ARG A 1 676 ? -50.321 -42.928 7.645 1.00 59.88 676 ARG A N 1
ATOM 5305 C CA . ARG A 1 676 ? -50.383 -42.014 6.495 1.00 59.88 676 ARG A CA 1
ATOM 5306 C C . ARG A 1 676 ? -51.348 -42.598 5.474 1.00 59.88 676 ARG A C 1
ATOM 5308 O O . ARG A 1 676 ? -50.966 -43.506 4.739 1.00 59.88 676 ARG A O 1
ATOM 5315 N N . ASP A 1 677 ? -52.568 -42.088 5.446 1.00 51.31 677 ASP A N 1
ATOM 5316 C CA . ASP A 1 677 ? -53.472 -42.295 4.319 1.00 51.31 677 ASP A CA 1
ATOM 5317 C C . ASP A 1 677 ? -53.894 -40.910 3.821 1.00 51.31 677 ASP A C 1
ATOM 5319 O O . ASP A 1 677 ? -54.396 -40.091 4.586 1.00 51.31 677 ASP A O 1
ATOM 5323 N N . GLY A 1 678 ? -53.581 -40.598 2.563 1.00 56.72 678 GLY A N 1
ATOM 5324 C CA . GLY A 1 678 ? -54.010 -39.349 1.919 1.00 56.72 678 GLY A CA 1
ATOM 5325 C C . GLY A 1 678 ? -53.450 -38.029 2.477 1.00 56.72 678 GLY A C 1
ATOM 5326 O O . GLY A 1 678 ? -54.029 -36.992 2.182 1.00 56.72 678 GLY A O 1
ATOM 5327 N N . GLY A 1 679 ? -52.354 -38.037 3.247 1.00 67.81 679 GLY A N 1
ATOM 5328 C CA . GLY A 1 679 ? -51.729 -36.813 3.781 1.00 67.81 679 GLY A CA 1
ATOM 5329 C C . GLY A 1 679 ? -52.198 -36.400 5.180 1.00 67.81 679 GLY A C 1
ATOM 5330 O O . GLY A 1 679 ? -51.686 -35.429 5.711 1.00 67.81 679 GLY A O 1
ATOM 5331 N N . VAL A 1 680 ? -53.098 -37.154 5.813 1.00 77.94 680 VAL A N 1
ATOM 5332 C CA . VAL A 1 680 ? -53.556 -36.913 7.193 1.00 77.94 680 VAL A CA 1
ATOM 5333 C C . VAL A 1 680 ? -52.780 -37.802 8.170 1.00 77.94 680 VAL A C 1
ATOM 5335 O O . VAL A 1 680 ? -52.524 -38.975 7.878 1.00 77.94 680 VAL A O 1
ATOM 5338 N N . VAL A 1 681 ? -52.421 -37.267 9.341 1.00 82.88 681 VAL A N 1
ATOM 5339 C CA . VAL A 1 681 ? -51.898 -38.047 10.473 1.00 82.88 681 VAL A CA 1
ATOM 5340 C C . VAL A 1 681 ? -53.048 -38.366 11.414 1.00 82.88 681 VAL A C 1
ATOM 5342 O O . VAL A 1 681 ? -53.594 -37.469 12.046 1.00 82.88 681 VAL A O 1
ATOM 5345 N N . SER A 1 682 ? -53.401 -39.647 11.535 1.00 83.88 682 SER A N 1
ATOM 5346 C CA . SER A 1 682 ? -54.443 -40.091 12.466 1.00 83.88 682 SER A CA 1
ATOM 5347 C C . SER A 1 682 ? -53.999 -41.282 13.310 1.00 83.88 682 SER A C 1
ATOM 5349 O O . SER A 1 682 ? -53.341 -42.200 12.815 1.00 83.88 682 SER A O 1
ATOM 5351 N N . PHE A 1 683 ? -54.338 -41.271 14.600 1.00 83.50 683 PHE A N 1
ATOM 5352 C CA . PHE A 1 683 ? -54.063 -42.381 15.516 1.00 83.50 683 PHE A CA 1
ATOM 5353 C C . PHE A 1 683 ? -55.016 -42.390 16.716 1.00 83.50 683 PHE A C 1
ATOM 5355 O O . PHE A 1 683 ? -55.591 -41.370 17.089 1.00 83.50 683 PHE A O 1
ATOM 5362 N N . GLU A 1 684 ? -55.163 -43.557 17.345 1.00 84.81 684 GLU A N 1
ATOM 5363 C CA . GLU A 1 684 ? -55.872 -43.698 18.618 1.00 84.81 684 GLU A CA 1
ATOM 5364 C C . GLU A 1 684 ? -54.894 -43.905 19.775 1.00 84.81 684 GLU A C 1
ATOM 5366 O O . GLU A 1 684 ? -53.883 -44.599 19.645 1.00 84.81 684 GLU A O 1
ATOM 5371 N N . TRP A 1 685 ? -55.223 -43.342 20.934 1.00 84.25 685 TRP A N 1
ATOM 5372 C CA . TRP A 1 685 ? -54.456 -43.503 22.167 1.00 84.25 685 TRP A CA 1
ATOM 5373 C C . TRP A 1 685 ? -55.391 -43.519 23.387 1.00 84.25 685 TRP A C 1
ATOM 5375 O O . TRP A 1 685 ? -56.473 -42.938 23.369 1.00 84.25 685 TRP A O 1
ATOM 5385 N N . THR A 1 686 ? -54.986 -44.209 24.456 1.00 84.75 686 THR A N 1
ATOM 5386 C CA . THR A 1 686 ? -55.733 -44.275 25.723 1.00 84.75 686 THR A CA 1
ATOM 5387 C C . THR A 1 686 ? -55.017 -43.483 26.810 1.00 84.75 686 THR A C 1
ATOM 5389 O O . THR A 1 686 ? -53.847 -43.740 27.113 1.00 84.75 686 THR A O 1
ATOM 5392 N N . ALA A 1 687 ? -55.730 -42.545 27.433 1.00 83.75 687 ALA A N 1
ATOM 5393 C CA . ALA A 1 687 ? -55.222 -41.806 28.579 1.00 83.75 687 ALA A CA 1
ATOM 5394 C C . ALA A 1 687 ? -55.085 -42.739 29.789 1.00 83.75 687 ALA A C 1
ATOM 5396 O O . ALA A 1 687 ? -56.022 -43.428 30.175 1.00 83.75 687 ALA A O 1
ATOM 5397 N N . TRP A 1 688 ? -53.911 -42.756 30.408 1.00 80.81 688 TRP A N 1
ATOM 5398 C CA . TRP A 1 688 ? -53.577 -43.622 31.550 1.00 80.81 688 TRP A CA 1
ATOM 5399 C C . TRP A 1 688 ? -53.474 -42.841 32.866 1.00 80.81 688 TRP A C 1
ATOM 5401 O O . TRP A 1 688 ? -52.990 -43.352 33.869 1.00 80.81 688 TRP A O 1
ATOM 5411 N N . SER A 1 689 ? -53.872 -41.572 32.835 1.00 83.69 689 SER A N 1
ATOM 5412 C CA . SER A 1 689 ? -53.822 -40.633 33.947 1.00 83.69 689 SER A CA 1
ATOM 5413 C C . SER A 1 689 ? -54.899 -39.562 33.734 1.00 83.69 689 SER A C 1
ATOM 5415 O O . SER A 1 689 ? -55.178 -39.232 32.581 1.00 83.69 689 SER A O 1
ATOM 5417 N N . PRO A 1 690 ? -55.481 -38.995 34.805 1.00 84.81 690 PRO A N 1
ATOM 5418 C CA . PRO A 1 690 ? -56.429 -37.881 34.726 1.00 84.81 690 PRO A CA 1
ATOM 5419 C C . PRO A 1 690 ? -55.748 -36.495 34.687 1.00 84.81 690 PRO A C 1
ATOM 5421 O O . PRO A 1 690 ? -56.418 -35.466 34.772 1.00 84.81 690 PRO A O 1
ATOM 5424 N N . TYR A 1 691 ? -54.412 -36.453 34.661 1.00 88.25 691 TYR A N 1
ATOM 5425 C CA . TYR A 1 691 ? -53.623 -35.222 34.533 1.00 88.25 691 TYR A CA 1
ATOM 5426 C C . TYR A 1 691 ? -53.407 -34.832 33.069 1.00 88.25 691 TYR A C 1
ATOM 5428 O O . TYR A 1 691 ? -53.543 -35.676 32.186 1.00 88.25 691 TYR A O 1
ATOM 5436 N N . ASP A 1 692 ? -53.011 -33.579 32.844 1.00 89.62 692 ASP A N 1
ATOM 5437 C CA . ASP A 1 692 ? -52.805 -33.005 31.514 1.00 89.62 692 ASP A CA 1
ATOM 5438 C C . ASP A 1 692 ? -51.893 -33.853 30.619 1.00 89.62 692 ASP A C 1
ATOM 5440 O O . ASP A 1 692 ? -50.827 -34.340 31.029 1.00 89.62 692 ASP A O 1
ATOM 5444 N N . PHE A 1 693 ? -52.326 -33.978 29.368 1.00 90.62 693 PHE A N 1
ATOM 5445 C CA . PHE A 1 693 ? -51.525 -34.473 28.260 1.00 90.62 693 PHE A CA 1
ATOM 5446 C C . PHE A 1 693 ? -51.273 -33.349 27.269 1.00 90.62 693 PHE A C 1
ATOM 5448 O O . PHE A 1 693 ? -52.069 -32.418 27.136 1.00 90.62 693 PHE A O 1
ATOM 5455 N N . TYR A 1 694 ? -50.151 -33.478 26.573 1.00 92.56 694 TYR A N 1
ATOM 5456 C CA . TYR A 1 694 ? -49.672 -32.509 25.611 1.00 92.56 694 TYR A CA 1
ATOM 5457 C C . TYR A 1 694 ? -49.537 -33.166 24.249 1.00 92.56 694 TYR A C 1
ATOM 5459 O O . TYR A 1 694 ? -48.971 -34.252 24.146 1.00 92.56 694 TYR A O 1
ATOM 5467 N N . LEU A 1 695 ? -50.025 -32.514 23.208 1.00 91.75 695 LEU A N 1
ATOM 5468 C CA . LEU A 1 695 ? -49.830 -32.923 21.826 1.00 91.75 695 LEU A CA 1
ATOM 5469 C C . LEU A 1 695 ? -48.902 -31.907 21.169 1.00 91.75 695 LEU A C 1
ATOM 5471 O O . LEU A 1 695 ? -49.157 -30.717 21.276 1.00 91.75 695 LEU A O 1
ATOM 5475 N N . ALA A 1 696 ? -47.828 -32.377 20.543 1.00 91.12 696 ALA A N 1
ATOM 5476 C CA . ALA A 1 696 ? -46.907 -31.531 19.794 1.00 91.12 696 ALA A CA 1
ATOM 5477 C C . ALA A 1 696 ? -47.059 -31.821 18.302 1.00 91.12 696 ALA A C 1
ATOM 5479 O O . ALA A 1 696 ? -46.903 -32.980 17.889 1.00 91.12 696 ALA A O 1
ATOM 5480 N N . VAL A 1 697 ? -47.353 -30.786 17.524 1.00 90.62 697 VAL A N 1
ATOM 5481 C CA . VAL A 1 697 ? -47.315 -30.805 16.059 1.00 90.62 697 VAL A CA 1
ATOM 5482 C C . VAL A 1 697 ? -46.007 -30.139 15.641 1.00 90.62 697 VAL A C 1
ATOM 5484 O O . VAL A 1 697 ? -45.642 -29.113 16.185 1.00 90.62 697 VAL A O 1
ATOM 5487 N N . SER A 1 698 ? -45.228 -30.766 14.763 1.00 85.44 698 SER A N 1
ATOM 5488 C CA . SER A 1 698 ? -43.893 -30.265 14.403 1.00 85.44 698 SER A CA 1
ATOM 5489 C C . SER A 1 698 ? -43.469 -30.687 13.006 1.00 85.44 698 SER A C 1
ATOM 5491 O O . SER A 1 698 ? -43.868 -31.742 12.510 1.00 85.44 698 SER A O 1
ATOM 5493 N N . GLY A 1 699 ? -42.554 -29.926 12.416 1.00 70.31 699 GLY A N 1
ATOM 5494 C CA . GLY A 1 699 ? -41.910 -30.271 11.153 1.00 70.31 699 GLY A CA 1
ATOM 5495 C C . GLY A 1 699 ? -42.706 -29.895 9.902 1.00 70.31 699 GLY A C 1
ATOM 5496 O O . GLY A 1 699 ? -43.920 -29.765 9.909 1.00 70.31 699 GLY A O 1
ATOM 5497 N N . GLY A 1 700 ? -41.969 -29.743 8.805 1.00 61.09 700 GLY A N 1
ATOM 5498 C CA . GLY A 1 700 ? -42.413 -29.114 7.562 1.00 61.09 700 GLY A CA 1
ATOM 5499 C C . GLY A 1 700 ? -41.255 -28.285 7.001 1.00 61.09 700 GLY A C 1
ATOM 5500 O O . GLY A 1 700 ? -40.314 -27.984 7.733 1.00 61.09 700 GLY A O 1
ATOM 5501 N N . THR A 1 701 ? -41.274 -27.957 5.709 1.00 54.44 701 THR A N 1
ATOM 5502 C CA . THR A 1 701 ? -40.331 -26.994 5.112 1.00 54.44 701 THR A CA 1
ATOM 5503 C C . THR A 1 701 ? -41.103 -25.734 4.745 1.00 54.44 701 THR A C 1
ATOM 5505 O O . THR A 1 701 ? -41.997 -25.806 3.904 1.00 54.44 701 THR A O 1
ATOM 5508 N N . GLY A 1 702 ? -40.759 -24.592 5.342 1.00 64.19 702 GLY A N 1
ATOM 5509 C CA . GLY A 1 702 ? -41.518 -23.348 5.171 1.00 64.19 702 GLY A CA 1
ATOM 5510 C C . GLY A 1 702 ? -42.723 -23.256 6.113 1.00 64.19 702 GLY A C 1
ATOM 5511 O O . GLY A 1 702 ? -42.695 -23.847 7.186 1.00 64.19 702 GLY A O 1
ATOM 5512 N N . VAL A 1 703 ? -43.742 -22.488 5.715 1.00 74.31 703 VAL A N 1
ATOM 5513 C CA . VAL A 1 703 ? -44.966 -22.278 6.505 1.00 74.31 703 VAL A CA 1
ATOM 5514 C C . VAL A 1 703 ? -45.990 -23.370 6.176 1.00 74.31 703 VAL A C 1
ATOM 5516 O O . VAL A 1 703 ? -46.327 -23.534 5.002 1.00 74.31 703 VAL A O 1
ATOM 5519 N N . VAL A 1 704 ? -46.484 -24.108 7.176 1.00 79.38 704 VAL A N 1
ATOM 5520 C CA . VAL A 1 704 ? -47.452 -25.210 6.999 1.00 79.38 704 VAL A CA 1
ATOM 5521 C C . VAL A 1 704 ? -48.679 -24.987 7.874 1.00 79.38 704 VAL A C 1
ATOM 5523 O O . VAL A 1 704 ? -48.609 -25.131 9.089 1.00 79.38 704 VAL A O 1
ATOM 5526 N N . SER A 1 705 ? -49.828 -24.708 7.262 1.00 86.81 705 SER A N 1
ATOM 5527 C CA . SER A 1 705 ? -51.100 -24.637 7.990 1.00 86.81 705 SER A CA 1
ATOM 5528 C C . SER A 1 705 ? -51.760 -26.013 8.093 1.00 86.81 705 SER A C 1
ATOM 5530 O O . SER A 1 705 ? -51.727 -26.804 7.146 1.00 86.81 705 SER A O 1
ATOM 5532 N N . TYR A 1 706 ? -52.391 -26.303 9.227 1.00 89.56 706 TYR A N 1
ATOM 5533 C CA . TYR A 1 706 ? -53.053 -27.579 9.493 1.00 89.56 706 TYR A CA 1
ATOM 5534 C C . TYR A 1 706 ? -54.289 -27.412 10.388 1.00 89.56 706 TYR A C 1
ATOM 5536 O O . TYR A 1 706 ? -54.554 -26.353 10.955 1.00 89.56 706 TYR A O 1
ATOM 5544 N N . THR A 1 707 ? -55.065 -28.486 10.520 1.00 92.44 707 THR A N 1
ATOM 5545 C CA . THR A 1 707 ? -56.169 -28.587 11.479 1.00 92.44 707 THR A CA 1
ATOM 5546 C C . THR A 1 707 ? -55.956 -29.780 12.406 1.00 92.44 707 THR A C 1
ATOM 5548 O O . THR A 1 707 ? -55.735 -30.894 11.930 1.00 92.44 707 THR A O 1
ATOM 5551 N N . LEU A 1 708 ? -56.043 -29.553 13.719 1.00 92.94 708 LEU A N 1
ATOM 5552 C CA . LEU A 1 708 ? -55.999 -30.563 14.779 1.00 92.94 708 LEU A CA 1
ATOM 5553 C C . LEU A 1 708 ? -57.408 -30.837 15.318 1.00 92.94 708 LEU A C 1
ATOM 5555 O O . LEU A 1 708 ? -58.117 -29.914 15.713 1.00 92.94 708 LEU A O 1
ATOM 5559 N N . LEU A 1 709 ? -57.788 -32.110 15.430 1.00 92.81 709 LEU A N 1
ATOM 5560 C CA . LEU A 1 709 ? -59.018 -32.543 16.091 1.00 92.81 709 LEU A CA 1
ATOM 5561 C C . LEU A 1 709 ? -58.743 -33.699 17.060 1.00 92.81 709 LEU A C 1
ATOM 5563 O O . LEU A 1 709 ? -58.133 -34.705 16.699 1.00 92.81 709 LEU A O 1
ATOM 5567 N N . ILE A 1 710 ? -59.252 -33.576 18.290 1.00 92.06 710 ILE A N 1
ATOM 5568 C CA . ILE A 1 710 ? -59.175 -34.623 19.320 1.00 92.06 710 ILE A CA 1
ATOM 5569 C C . ILE A 1 710 ? -60.591 -35.056 19.708 1.00 92.06 710 ILE A C 1
ATOM 5571 O O . ILE A 1 710 ? -61.373 -34.267 20.246 1.00 92.06 710 ILE A O 1
ATOM 5575 N N . THR A 1 711 ? -60.911 -36.326 19.464 1.00 92.81 711 THR A N 1
ATOM 5576 C CA . THR A 1 711 ? -62.250 -36.899 19.656 1.00 92.81 711 THR A CA 1
ATOM 5577 C C . THR A 1 711 ? -62.212 -38.058 20.653 1.00 92.81 711 THR A C 1
ATOM 5579 O O . THR A 1 711 ? -61.477 -39.017 20.424 1.00 92.81 711 THR A O 1
ATOM 5582 N N . PRO A 1 712 ? -62.986 -38.035 21.754 1.00 90.25 712 PRO A N 1
ATOM 5583 C CA . PRO A 1 712 ? -63.182 -39.216 22.589 1.00 90.25 712 PRO A CA 1
ATOM 5584 C C . PRO A 1 712 ? -63.849 -40.333 21.780 1.00 90.25 712 PRO A C 1
ATOM 5586 O O . PRO A 1 712 ? -64.838 -40.099 21.091 1.00 90.25 712 PRO A O 1
ATOM 5589 N N . VAL A 1 713 ? -63.324 -41.550 21.877 1.00 88.12 713 VAL A N 1
ATOM 5590 C CA . VAL A 1 713 ? -63.945 -42.742 21.290 1.00 88.12 713 VAL A CA 1
ATOM 5591 C C . VAL A 1 713 ? -64.989 -43.262 22.279 1.00 88.12 713 VAL A C 1
ATOM 5593 O O . VAL A 1 713 ? -64.640 -43.609 23.409 1.00 88.12 713 VAL A O 1
ATOM 5596 N N . GLU A 1 714 ? -66.262 -43.280 21.883 1.00 76.31 714 GLU A N 1
ATOM 5597 C CA . GLU A 1 714 ? -67.327 -43.919 22.669 1.00 76.31 714 GLU A CA 1
ATOM 5598 C C . GLU A 1 714 ? -67.126 -45.448 22.685 1.00 76.31 714 GLU A C 1
ATOM 5600 O O . GLU A 1 714 ? -66.687 -46.022 21.686 1.00 76.31 714 GLU A O 1
ATOM 5605 N N . GLU A 1 715 ? -67.392 -46.097 23.828 1.00 56.47 715 GLU A N 1
ATOM 5606 C CA . GLU A 1 715 ? -67.314 -47.566 23.972 1.00 56.47 715 GLU A CA 1
ATOM 5607 C C . GLU A 1 715 ? -68.398 -48.323 23.197 1.00 56.47 715 GLU A C 1
ATOM 5609 O O . GLU A 1 715 ? -69.576 -47.892 23.223 1.00 56.47 715 GLU A O 1
#

Foldseek 3Di:
DDDQDQDDPLLVVLLVVLCVLAVCSVPPDDDLSSLLNNLLSVLCVLPVQLSSLLCQAPQNRVHHDPQNSLQSVLLSLLCVLPVLLSSQLSPFPLSSHHGDPVSSVVSVCLSQLNDDLWVCLLVVVNVVSQVDPLSSLQSSLLSNADSVLNVVLCPQPVSRPYDDSLNSLLSSQCSVDPNPCVVQSVLQSPPKDWDKDWDQAPAQGIAMEIEIESDDDPCVVLLVVLLVLLQNCLCVLLVHHQLDRYEHEYEYEPVPPDPPDDQKDEQLRYIYHYAYPQFIRDPSLNSQCVQQAAAQLCLLQSLLVSVLSSVVSVVVDVRDGRDDDPVQDDPDPPPDQGPLLVCCVPVVVDQASVLLSVRQPPDDPDPSSNSNSRRRNNRLLVLVCVLQNSNLSSNLSSQLSVVQVVVCVVVSGRSNHTPHPDPPDPVDDDSVVSSVVSSQVSGDPVRNVSNVVSSCSRVQDDDDDDLPPPDAPADQFPNSADEADAPDKDKDKQSFAWGKHKHKYWDAAQWKKWKAWPFDDAQKKKWKFDQDDDDPPDPDPPPRNGGPTPDMDTPVPVCSVGTDMDGHNHGGMMMMMMTHNGDGMTMTMIHMHGDDQDPAPADQDPVRAAEDDAPDKDKGKQQAQNGKHKHKDFDDAFWKKKKKKAWPDAAAWFKFKAFPVRDTPVPDPVPTFPDDDPRMTMDMDGHHDRHMMMMITHGDHGMIMIMIHMHTDDD

pLDDT: mean 73.82, std 17.24, range [29.16, 96.31]

Secondary structure (DSSP, 8-state):
-------SHHHHHHHHHHHHH-GGGGS--SHHHHHHHHHHHHHHHH-HHHHHHHHHSHHHHS---HHHHHHHHHHHHHHHH-HHHHHHHHTSTTTTS---HHHHHHHHHHHHT---HHHHHH-HHHHTTSSSHHHHHHHHHHHTS-HHHHHHHHTSGGGSS---HHHHHHHHHHTTS-TT-HHHHHHHHHH-EEEEEEEEETTTEEEEEEEEESS--TTHHHHHHHHHHHHHHHHHHHTS--S-SEEEEEEEETTSS---S--EEE-SSEEEEEEBTTB---HHHHHHTTT----GGGHHHHHHHHHHHHHHHHHH----------TT-----TTS--HHHHHHHHHS---SHHHHHHHTTTSSTTHHHHHHHHHHHHHHHHHHHHHH-HHHHHHHHHHHHHHHHHHHHHHT--TTS-SSS-TT-TTSPPHHHHHHHHHHHT--GGGHHHHHHHHHHHTT--SSSS------SS-SSTTTPEE--TT-EEEEEE-STT-EEEEEEEE-TT-EEEEEEEE--TTEEEEEEEPPPP-TTS-----SS--EEEEEEEGGGS-TTSPEEEE-SSSEEEEEEEEESS---EEEEEEEEE---PPPSS-SSTTTPEEPPTTS-EEEEE-STT-EEEEEE-PPTT-EEEEEEEESSSSPPEEEEEETTS-BTTSSTT-----EETTEEEEEEE--SSS-EEEEEE--SS-EEEEEEEEEPP-

Sequence (715 aa):
MPTLTLSTPAEREAHERLSDLVPWMAKPRDALRVQAAEIAIQLWLQDPAMTESVVRSKWFQDGTTAHEVDVLRRFADLASRSSAVAAMIAETPWFNDVVTERERDLFDLLARGDLSPSFLDEHPEDAGRFSDHLVRFFISALSGMTPGALATFERQPWFADGLAPLEAAFAIAVSRLPHDNPMLLRDLLQRRYIATRSTSLPLAGEVSLYLVQNSPIPDSEAILDRIEATARLMEEWLAAPFPTTDIILLLGDATAVDYGIYRGGHFGSHMRLTRYEYGVPSIPHETAHYYFQGVGETRWFVEGAAELTERYLDDAVDISVYVVDGPGDGPAPEEAPPPHAVSCLIDDGAQNIRHFDSMAHERHGVLIGDYCTYSLGEWFLTHLFDAIGPEALGAGLGHWYQQQESLAETFGQSRTWRVGLVDTDPDIPNPERVIYDSLSQAVPEHARDAFEKVYRELHGGVSGGPLDDIPDDVGDTIQTASPLSPGELVEGALEHAFDFDYFVFKATSGQKYELRFEHATPTSSLALYSMPLTNPYLGRQFYERWGTVLKRVTSASGDLTRGAVWVAPRSFRYYVAVQNFGGPPGPYRMSIVALKETPDDHGDSQATATEVTLLQPVEGTLEGEQDIDYFRFQPVEGQRFHVEVAPLEGEPPRVCVYNREGRATTGRSEDCSVRRDGGVVSFEWTAWSPYDFYLAVSGGTGVVSYTLLITPVEE

Radius of gyration: 36.59 Å; chains: 1; bounding box: 102×85×80 Å